Protein AF-A0A938BBH7-F1 (afdb_monomer_lite)

Foldseek 3Di:
DAWDWDWAPPVVLVGTWIWTDDQAKIWTFDQQFLRFRQWIDGPRFTWKQADPVAWDDDPPDIDGIGKHKAKAPPVHQRRRFHWDWDDDRFWIKTWDWRDDVPATKIWIWTWGADRPASKIKIKIKIAGQDQAKDWIKMKIKTFTDGPQAQQQKKKWAADPVGIDIDGDDDAPDKDKDAGQAQKMWIDDDQKIKMKGAAGPAFRIWIWHQHNVRRGTIGMTMGHTPIAHAQKMKIWMMMIHTGGHDPVVVVVVCVVCNVVTDIDIDGHPPGVPVVDDVVNVCPSPPDDRPCDPNPPPDPPPPDDPDDDDPDDDDDPPVVVVVVVVVVVVVVVVVVVVVVVVVVVVVVVVVVVVVVVVVVVVVCVVVVHDPPPVVVVVPPPDDPVVCVPDVDDDVVVVVVVVVVVVVLVQKDKDKDKDKDKAFAPQAQAEAAEEEAEEEAEEEDDHRMKMKIKMKMFIDNDPVVRVVQSVVQDWDWDRDGRYTYTYTDDDPGPIYIYIHMYHHQEHAEYHYEYEEYEYEHYAHEYLEYHYEYAEYEYHYYYEYDFNREYHYEYAYYEYEAAYALQHWAKEKEFEQAEAEEEPHDWAPWDDDRGIIIGTRPHHGYYHYHYYHHYYYYYHYD

pLDDT: mean 86.88, std 17.09, range [34.72, 98.75]

Structure (mmCIF, N/CA/C/O backbone):
data_AF-A0A938BBH7-F1
#
_entry.id   AF-A0A938BBH7-F1
#
loop_
_atom_site.group_PDB
_atom_site.id
_atom_site.type_symbol
_atom_site.label_atom_id
_atom_site.label_alt_id
_atom_site.label_comp_id
_atom_site.label_asym_id
_atom_site.label_entity_id
_atom_site.label_seq_id
_atom_site.pdbx_PDB_ins_code
_atom_site.Cartn_x
_atom_site.Cartn_y
_atom_site.Cartn_z
_atom_site.occupancy
_atom_site.B_iso_or_equiv
_atom_site.auth_seq_id
_atom_site.auth_comp_id
_atom_site.auth_asym_id
_atom_site.auth_atom_id
_atom_site.pdbx_PDB_model_num
ATOM 1 N N . MET A 1 1 ? 19.855 10.557 -30.868 1.00 73.62 1 MET A N 1
ATOM 2 C CA . MET A 1 1 ? 19.602 12.008 -31.036 1.00 73.62 1 MET A CA 1
ATOM 3 C C . MET A 1 1 ? 18.953 12.464 -29.753 1.00 73.62 1 MET A C 1
ATOM 5 O O . MET A 1 1 ? 17.987 11.826 -29.363 1.00 73.62 1 MET A O 1
ATOM 9 N N . THR A 1 2 ? 19.439 13.543 -29.135 1.00 89.81 2 THR A N 1
ATOM 10 C CA . THR A 1 2 ? 18.934 13.987 -27.828 1.00 89.81 2 THR A CA 1
ATOM 11 C C . THR A 1 2 ? 17.421 14.209 -27.850 1.00 89.81 2 THR A C 1
ATOM 13 O O . THR A 1 2 ? 16.904 14.828 -28.783 1.00 89.81 2 THR A O 1
ATOM 16 N N . ALA A 1 3 ? 16.735 13.733 -26.807 1.00 94.75 3 ALA A N 1
ATOM 17 C CA . ALA A 1 3 ? 15.300 13.923 -26.627 1.00 94.75 3 ALA A CA 1
ATOM 18 C C . ALA A 1 3 ? 14.889 15.400 -26.759 1.00 94.75 3 ALA A C 1
ATOM 20 O O . ALA A 1 3 ? 15.479 16.297 -26.154 1.00 94.75 3 ALA A O 1
ATOM 21 N N . ARG A 1 4 ? 13.842 15.646 -27.544 1.00 97.31 4 ARG A N 1
ATOM 22 C CA . ARG A 1 4 ? 13.174 16.939 -27.661 1.00 97.31 4 ARG A CA 1
ATOM 23 C C . ARG A 1 4 ? 12.153 17.091 -26.543 1.00 97.31 4 ARG A C 1
ATOM 25 O O . ARG A 1 4 ? 11.446 16.142 -26.222 1.00 97.31 4 ARG A O 1
ATOM 32 N N . ILE A 1 5 ? 12.038 18.307 -26.017 1.00 97.81 5 ILE A N 1
ATOM 33 C CA . ILE A 1 5 ? 11.045 18.677 -25.006 1.00 97.81 5 ILE A CA 1
ATOM 34 C C . ILE A 1 5 ? 10.183 19.793 -25.579 1.00 97.81 5 ILE A C 1
ATOM 36 O O . ILE A 1 5 ? 10.713 20.779 -26.096 1.00 97.81 5 ILE A O 1
ATOM 40 N N . PHE A 1 6 ? 8.866 19.634 -25.532 1.00 97.75 6 PHE A N 1
ATOM 41 C CA . PHE A 1 6 ? 7.931 20.659 -25.985 1.00 97.75 6 PHE A CA 1
ATOM 42 C C . PHE A 1 6 ? 6.573 20.519 -25.296 1.00 97.75 6 PHE A C 1
ATOM 44 O O . PHE A 1 6 ? 6.287 19.524 -24.634 1.00 97.75 6 PHE A O 1
ATOM 51 N N . HIS A 1 7 ? 5.748 21.554 -25.439 1.00 98.12 7 HIS A N 1
ATOM 52 C CA . HIS A 1 7 ? 4.412 21.638 -24.858 1.00 98.12 7 HIS A CA 1
ATOM 53 C C . HIS A 1 7 ? 3.385 21.671 -25.983 1.00 98.12 7 HIS A C 1
ATOM 55 O O . HIS A 1 7 ? 3.459 22.538 -26.854 1.00 98.12 7 HIS A O 1
ATOM 61 N N . GLU A 1 8 ? 2.436 20.742 -25.975 1.00 97.94 8 GLU A N 1
ATOM 62 C CA . GLU A 1 8 ? 1.421 20.610 -27.023 1.00 97.94 8 GLU A CA 1
ATOM 63 C C . GLU A 1 8 ? 0.112 20.097 -26.418 1.00 97.94 8 GLU A C 1
ATOM 65 O O . GLU A 1 8 ? 0.124 19.176 -25.608 1.00 97.94 8 GLU A O 1
ATOM 70 N N . ASP A 1 9 ? -1.030 20.668 -26.808 1.00 97.12 9 ASP A N 1
ATOM 71 C CA . ASP A 1 9 ? -2.343 20.129 -26.429 1.00 97.12 9 ASP A CA 1
ATOM 72 C C . ASP A 1 9 ? -2.759 18.998 -27.382 1.00 97.12 9 ASP A C 1
ATOM 74 O O . ASP A 1 9 ? -3.732 19.096 -28.130 1.00 97.12 9 ASP A O 1
ATOM 78 N N . ARG A 1 10 ? -1.969 17.920 -27.388 1.00 96.69 10 ARG A N 1
ATOM 79 C CA . ARG A 1 10 ? -2.137 16.774 -28.293 1.00 96.69 10 ARG A CA 1
ATOM 80 C C . ARG A 1 10 ? -3.476 16.064 -28.080 1.00 96.69 10 ARG A C 1
ATOM 82 O O . ARG A 1 10 ? -4.003 15.448 -29.004 1.00 96.69 10 ARG A O 1
ATOM 89 N N . LEU A 1 11 ? -4.032 16.162 -26.873 1.00 96.00 11 LEU A N 1
ATOM 90 C CA . LEU A 1 11 ? -5.299 15.534 -26.496 1.00 96.00 11 LEU A CA 1
ATOM 91 C C . LEU A 1 11 ? -6.509 16.475 -26.572 1.00 96.00 11 LEU A C 1
ATOM 93 O O . LEU A 1 11 ? -7.612 16.046 -26.237 1.00 96.00 11 LEU A O 1
ATOM 97 N N . ASN A 1 12 ? -6.331 17.719 -27.038 1.00 95.81 12 ASN A N 1
ATOM 98 C CA . ASN A 1 12 ? -7.375 18.753 -27.081 1.00 95.81 12 ASN A CA 1
ATOM 99 C C . ASN A 1 12 ? -8.084 18.937 -25.725 1.00 95.81 12 ASN A C 1
ATOM 101 O O . ASN A 1 12 ? -9.302 19.096 -25.652 1.00 95.81 12 ASN A O 1
ATOM 105 N N . ALA A 1 13 ? -7.316 18.867 -24.640 1.00 94.00 13 ALA A N 1
ATOM 106 C CA . ALA A 1 13 ? -7.789 18.988 -23.270 1.00 94.00 13 ALA A CA 1
ATOM 107 C C . ALA A 1 13 ? -7.942 20.449 -22.814 1.00 94.00 13 ALA A C 1
ATOM 109 O O . ALA A 1 13 ? -8.330 20.704 -21.676 1.00 94.00 13 ALA A O 1
ATOM 110 N N . GLY A 1 14 ? -7.593 21.419 -23.665 1.00 94.00 14 GLY A N 1
ATOM 111 C CA . GLY A 1 14 ? -7.601 22.842 -23.330 1.00 94.00 14 GLY A CA 1
ATOM 112 C C . GLY A 1 14 ? -6.394 23.288 -22.500 1.00 94.00 14 GLY A C 1
ATOM 113 O O . GLY A 1 14 ? -6.313 24.457 -22.121 1.00 94.00 14 GLY A O 1
ATOM 114 N N . GLN A 1 15 ? -5.445 22.389 -22.235 1.00 92.56 15 GLN A N 1
ATOM 115 C CA . GLN A 1 15 ? -4.183 22.685 -21.563 1.00 92.56 15 GLN A CA 1
ATOM 116 C C . GLN A 1 15 ? -3.046 21.904 -22.220 1.00 92.56 15 GLN A C 1
ATOM 118 O O . GLN A 1 15 ? -3.233 20.725 -22.502 1.00 92.56 15 GLN A O 1
ATOM 123 N N . PRO A 1 16 ? -1.878 22.514 -22.481 1.00 95.00 16 PRO A N 1
ATOM 124 C CA . PRO A 1 16 ? -0.783 21.811 -23.133 1.00 95.00 16 PRO A CA 1
ATOM 125 C C . PRO A 1 16 ? -0.208 20.718 -22.227 1.00 95.00 16 PRO A C 1
ATOM 127 O O . PRO A 1 16 ? -0.004 20.937 -21.035 1.00 95.00 16 PRO A O 1
ATOM 130 N N . GLN A 1 17 ? 0.083 19.559 -22.812 1.00 97.75 17 GLN A N 1
ATOM 131 C CA . GLN A 1 17 ? 0.816 18.479 -22.163 1.00 97.75 17 GLN A CA 1
ATOM 132 C C . GLN A 1 17 ? 2.320 18.649 -22.396 1.00 97.75 17 GLN A C 1
ATOM 134 O O . GLN A 1 17 ? 2.740 19.158 -23.437 1.00 97.75 17 GLN A O 1
ATOM 139 N N . LEU A 1 18 ? 3.133 18.206 -21.437 1.00 98.31 18 LEU A N 1
ATOM 140 C CA . LEU A 1 18 ? 4.590 18.206 -21.553 1.00 98.31 18 LEU A CA 1
ATOM 141 C C . LEU A 1 18 ? 5.039 16.915 -22.241 1.00 98.31 18 LEU A C 1
ATOM 143 O O . LEU A 1 18 ? 4.754 15.827 -21.750 1.00 98.31 18 LEU A O 1
ATOM 147 N N . ILE A 1 19 ? 5.748 17.030 -23.359 1.00 98.56 19 ILE A N 1
ATOM 148 C CA . ILE A 1 19 ? 6.115 15.894 -24.209 1.00 98.56 19 ILE A CA 1
ATOM 149 C C . ILE A 1 19 ? 7.635 15.785 -24.291 1.00 98.56 19 ILE A C 1
ATOM 151 O O . ILE A 1 19 ? 8.315 16.768 -24.594 1.00 98.56 19 ILE A O 1
ATOM 155 N N . LEU A 1 20 ? 8.150 14.585 -24.013 1.00 98.44 20 LEU A N 1
ATOM 156 C CA . LEU A 1 20 ? 9.538 14.183 -24.239 1.00 98.44 20 LEU A CA 1
ATOM 157 C C . LEU A 1 20 ? 9.548 13.173 -25.383 1.00 98.44 20 LEU A C 1
ATOM 159 O O . LEU A 1 20 ? 8.850 12.168 -25.312 1.00 98.44 20 LEU A O 1
ATOM 163 N N . GLU A 1 21 ? 10.330 13.417 -26.428 1.00 98.19 21 GLU A N 1
ATOM 164 C CA . GLU A 1 21 ? 10.302 12.577 -27.629 1.00 98.19 21 GLU A CA 1
ATOM 165 C C . GLU A 1 21 ? 11.687 12.443 -28.259 1.00 98.19 21 GLU A C 1
ATOM 167 O O . GLU A 1 21 ? 12.410 13.432 -28.406 1.00 98.19 21 GLU A O 1
ATOM 172 N N . ASN A 1 22 ? 12.050 11.230 -28.663 1.00 97.69 22 ASN A N 1
ATOM 173 C CA . ASN A 1 22 ? 13.197 10.959 -29.526 1.00 97.69 22 ASN A CA 1
ATOM 174 C C . ASN A 1 22 ? 12.768 10.079 -30.717 1.00 97.69 22 ASN A C 1
ATOM 176 O O . ASN A 1 22 ? 11.581 9.957 -31.004 1.00 97.69 22 ASN A O 1
ATOM 180 N N . GLU A 1 23 ? 13.723 9.513 -31.458 1.00 97.44 23 GLU A N 1
ATOM 181 C CA . GLU A 1 23 ? 13.416 8.689 -32.641 1.00 97.44 23 GLU A CA 1
ATOM 182 C C . GLU A 1 23 ? 12.752 7.346 -32.300 1.00 97.44 23 GLU A C 1
ATOM 184 O O . GLU A 1 23 ? 12.144 6.738 -33.176 1.00 97.44 23 GLU A O 1
ATOM 189 N N . LEU A 1 24 ? 12.866 6.890 -31.050 1.00 98.06 24 LEU A N 1
ATOM 190 C CA . LEU A 1 24 ? 12.423 5.567 -30.613 1.00 98.06 24 LEU A CA 1
ATOM 191 C C . LEU A 1 24 ? 11.114 5.630 -29.829 1.00 98.06 24 LEU A C 1
ATOM 193 O O . LEU A 1 24 ? 10.288 4.728 -29.954 1.00 98.06 24 LEU A O 1
ATOM 197 N N . MET A 1 25 ? 10.914 6.679 -29.024 1.00 98.38 25 MET A N 1
ATOM 198 C CA . MET A 1 25 ? 9.757 6.781 -28.142 1.00 98.38 25 MET A CA 1
ATOM 199 C C . MET A 1 25 ? 9.269 8.211 -27.894 1.00 98.38 25 MET A C 1
ATOM 201 O O . MET A 1 25 ? 10.029 9.180 -27.951 1.00 98.38 25 MET A O 1
ATOM 205 N N . SER A 1 26 ? 7.985 8.316 -27.550 1.00 98.44 26 SER A N 1
ATOM 206 C CA . SER A 1 26 ? 7.309 9.547 -27.131 1.00 98.44 26 SER A CA 1
ATOM 207 C C . SER A 1 26 ? 6.659 9.322 -25.762 1.00 98.44 26 SER A C 1
ATOM 209 O O . SER A 1 26 ? 5.941 8.341 -25.564 1.00 98.44 26 SER A O 1
ATOM 211 N N . VAL A 1 27 ? 6.923 10.214 -24.808 1.00 98.56 27 VAL A N 1
ATOM 212 C CA . VAL A 1 27 ? 6.410 10.170 -23.432 1.00 98.56 27 VAL A CA 1
ATOM 213 C C . VAL A 1 27 ? 5.662 11.462 -23.132 1.00 98.56 27 VAL A C 1
ATOM 215 O O . VAL A 1 27 ? 6.204 12.559 -23.277 1.00 98.56 27 VAL A O 1
ATOM 218 N N . MET A 1 28 ? 4.415 11.332 -22.683 1.00 98.62 28 MET A N 1
ATOM 219 C CA . MET A 1 28 ? 3.547 12.457 -22.336 1.00 98.62 28 MET A CA 1
ATOM 220 C C . MET A 1 28 ? 3.386 12.569 -20.819 1.00 98.62 28 MET A C 1
ATOM 222 O O . MET A 1 28 ? 3.044 11.597 -20.150 1.00 98.62 28 MET A O 1
ATOM 226 N N . LEU A 1 29 ? 3.594 13.765 -20.274 1.00 98.50 29 LEU A N 1
ATOM 227 C CA . LEU A 1 29 ? 3.530 14.068 -18.846 1.00 98.50 29 LEU A CA 1
ATOM 228 C C . LEU A 1 29 ? 2.423 15.091 -18.550 1.00 98.50 29 LEU A C 1
ATOM 230 O O . LEU A 1 29 ? 2.242 16.047 -19.309 1.00 98.50 29 LEU A O 1
ATOM 234 N N . LEU A 1 30 ? 1.762 14.942 -17.396 1.00 97.81 30 LEU A N 1
ATOM 235 C CA . LEU A 1 30 ? 0.818 15.921 -16.830 1.00 97.81 30 LEU A CA 1
ATOM 236 C C . LEU A 1 30 ? 1.310 16.439 -15.466 1.00 97.81 30 LEU A C 1
ATOM 238 O O . LEU A 1 30 ? 0.927 15.910 -14.415 1.00 97.81 30 LEU A O 1
ATOM 242 N N . PRO A 1 31 ? 2.178 17.466 -15.440 1.00 97.25 31 PRO A N 1
ATOM 243 C CA . PRO A 1 31 ? 2.687 18.056 -14.202 1.00 97.25 31 PRO A CA 1
ATOM 244 C C . PRO A 1 31 ? 1.585 18.504 -13.235 1.00 97.25 31 PRO A C 1
ATOM 246 O O . PRO A 1 31 ? 1.702 18.315 -12.029 1.00 97.25 31 PRO A O 1
ATOM 249 N N . GLU A 1 32 ? 0.497 19.073 -13.739 1.00 95.81 32 GLU A N 1
ATOM 250 C CA . GLU A 1 32 ? -0.625 19.591 -12.956 1.00 95.81 32 GLU A CA 1
ATOM 251 C C . GLU A 1 32 ? -1.491 18.510 -12.301 1.00 95.81 32 GLU A C 1
ATOM 253 O O . GLU A 1 32 ? -2.218 18.817 -11.356 1.00 95.81 32 GLU A O 1
ATOM 258 N N . LEU A 1 33 ? -1.382 17.262 -12.761 1.00 95.69 33 LEU A N 1
ATOM 259 C CA . LEU A 1 33 ? -2.192 16.132 -12.320 1.00 95.69 33 LEU A CA 1
ATOM 260 C C . LEU A 1 33 ? -1.294 15.013 -11.787 1.00 95.69 33 LEU A C 1
ATOM 262 O O . LEU A 1 33 ? -1.079 13.987 -12.430 1.00 95.69 33 LEU A O 1
ATOM 266 N N . GLY A 1 34 ? -0.701 15.246 -10.618 1.00 96.06 34 GLY A N 1
ATOM 267 C CA . GLY A 1 34 ? 0.141 14.247 -9.966 1.00 96.06 34 GLY A CA 1
ATOM 268 C C . GLY A 1 34 ? 1.487 14.006 -10.638 1.00 96.06 34 GLY A C 1
ATOM 269 O O . GLY A 1 34 ? 2.176 13.064 -10.261 1.00 96.06 34 GLY A O 1
ATOM 270 N N . GLY A 1 35 ? 1.895 14.838 -11.607 1.00 97.25 35 GLY A N 1
ATOM 271 C CA . GLY A 1 35 ? 3.151 14.624 -12.332 1.00 97.25 35 GLY A CA 1
ATOM 272 C C . GLY A 1 35 ? 3.124 13.353 -13.178 1.00 97.25 35 GLY A C 1
ATOM 273 O O . GLY A 1 35 ? 4.181 12.817 -13.505 1.00 97.25 35 GLY A O 1
ATOM 274 N N . ARG A 1 36 ? 1.925 12.858 -13.487 1.00 97.50 36 ARG A N 1
ATOM 275 C CA . ARG A 1 36 ? 1.639 11.568 -14.111 1.00 97.50 36 ARG A CA 1
ATOM 276 C C . ARG A 1 36 ? 2.363 11.401 -15.444 1.00 97.50 36 ARG A C 1
ATOM 278 O O . ARG A 1 36 ? 2.424 12.344 -16.235 1.00 97.50 36 ARG A O 1
ATOM 285 N N . ILE A 1 37 ? 2.865 10.194 -15.701 1.00 98.50 37 ILE A N 1
ATOM 286 C CA . ILE A 1 37 ? 3.256 9.775 -17.053 1.00 98.50 37 ILE A CA 1
ATOM 287 C C . ILE A 1 37 ? 1.991 9.251 -17.714 1.00 98.50 37 ILE A C 1
ATOM 289 O O . ILE A 1 37 ? 1.540 8.153 -17.416 1.00 98.50 37 ILE A O 1
ATOM 293 N N . LEU A 1 38 ? 1.355 10.080 -18.531 1.00 98.19 38 LEU A N 1
ATOM 294 C CA . LEU A 1 38 ? 0.033 9.792 -19.069 1.00 98.19 38 LEU A CA 1
ATOM 295 C C . LEU A 1 38 ? 0.077 8.781 -20.217 1.00 98.19 38 LEU A C 1
ATOM 297 O O . LEU A 1 38 ? -0.867 8.018 -20.397 1.00 98.19 38 LEU A O 1
ATOM 301 N N . ASP A 1 39 ? 1.138 8.814 -21.018 1.00 98.06 39 ASP A N 1
ATOM 302 C CA . ASP A 1 39 ? 1.274 7.951 -22.186 1.00 98.06 39 ASP A CA 1
ATOM 303 C C . ASP A 1 39 ? 2.746 7.644 -22.471 1.00 98.06 39 ASP A C 1
ATOM 305 O O . ASP A 1 39 ? 3.616 8.499 -22.270 1.00 98.06 39 ASP A O 1
ATOM 309 N N . ILE A 1 40 ? 2.994 6.433 -22.961 1.00 98.38 40 ILE A N 1
ATOM 310 C CA . ILE A 1 40 ? 4.276 5.970 -23.488 1.00 98.38 40 ILE A CA 1
ATOM 311 C C . ILE A 1 40 ? 3.968 5.305 -24.824 1.00 98.38 40 ILE A C 1
ATOM 313 O O . ILE A 1 40 ? 3.171 4.364 -24.876 1.00 98.38 40 ILE A O 1
ATOM 317 N N . GLN A 1 41 ? 4.595 5.804 -25.889 1.00 98.19 41 GLN A N 1
ATOM 318 C CA . GLN A 1 41 ? 4.399 5.302 -27.243 1.00 98.19 41 GLN A CA 1
ATOM 319 C C . GLN A 1 41 ? 5.713 4.952 -27.929 1.00 98.19 41 GLN A C 1
ATOM 321 O O . GLN A 1 41 ? 6.662 5.736 -27.868 1.00 98.19 41 GLN A O 1
ATOM 326 N N . THR A 1 42 ? 5.722 3.840 -28.666 1.00 98.06 42 THR A N 1
ATOM 327 C CA . THR A 1 42 ? 6.784 3.492 -29.625 1.00 98.06 42 THR A CA 1
ATOM 328 C C . THR A 1 42 ? 6.181 3.019 -30.932 1.00 98.06 42 THR A C 1
ATOM 330 O O . THR A 1 42 ? 5.240 2.230 -30.946 1.00 98.06 42 THR A O 1
ATOM 333 N N . GLU A 1 43 ? 6.659 3.585 -32.043 1.00 96.62 43 GLU A N 1
ATOM 334 C CA . GLU A 1 43 ? 6.131 3.312 -33.390 1.00 96.62 43 GLU A CA 1
ATOM 335 C C . GLU A 1 43 ? 4.593 3.441 -33.502 1.00 96.62 43 GLU A C 1
ATOM 337 O O . GLU A 1 43 ? 3.937 2.741 -34.269 1.00 96.62 43 GLU A O 1
ATOM 342 N N . GLY A 1 44 ? 3.999 4.345 -32.715 1.00 95.88 44 GLY A N 1
ATOM 343 C CA . GLY A 1 44 ? 2.549 4.565 -32.657 1.00 95.88 44 GLY A CA 1
ATOM 344 C C . GLY A 1 44 ? 1.762 3.559 -31.805 1.00 95.88 44 GLY A C 1
ATOM 345 O O . GLY A 1 44 ? 0.544 3.693 -31.707 1.00 95.88 44 GLY A O 1
ATOM 346 N N . PHE A 1 45 ? 2.419 2.584 -31.173 1.00 97.50 45 PHE A N 1
ATOM 347 C CA . PHE A 1 45 ? 1.805 1.674 -30.207 1.00 97.50 45 PHE A CA 1
ATOM 348 C C . PHE A 1 45 ? 1.773 2.307 -28.811 1.00 97.50 45 PHE A C 1
ATOM 350 O O . PHE A 1 45 ? 2.801 2.792 -28.345 1.00 97.50 45 PHE A O 1
ATOM 357 N N . THR A 1 46 ? 0.622 2.278 -28.134 1.00 97.00 46 THR A N 1
ATOM 358 C CA . THR A 1 46 ? 0.445 2.770 -26.756 1.00 97.00 46 THR A CA 1
ATOM 359 C C . THR A 1 46 ? 0.525 1.613 -25.761 1.00 97.00 46 THR A C 1
ATOM 361 O O . THR A 1 46 ? -0.122 0.587 -25.950 1.00 97.00 46 THR A O 1
ATOM 364 N N . PHE A 1 47 ? 1.293 1.794 -24.684 1.00 97.75 47 PHE A N 1
ATOM 365 C CA . PHE A 1 47 ? 1.496 0.765 -23.651 1.00 97.75 47 PHE A CA 1
ATOM 366 C C . PHE A 1 47 ? 0.639 0.969 -22.395 1.00 97.75 47 PHE A C 1
ATOM 368 O O . PHE A 1 47 ? 0.493 0.056 -21.582 1.00 97.75 47 PHE A O 1
ATOM 375 N N . LEU A 1 48 ? 0.094 2.172 -22.214 1.00 97.75 48 LEU A N 1
ATOM 376 C CA . LEU A 1 48 ? -0.631 2.561 -21.010 1.00 97.75 48 LEU A CA 1
ATOM 377 C C . LEU A 1 48 ? -2.120 2.739 -21.303 1.00 97.75 48 LEU A C 1
ATOM 379 O O . LEU A 1 48 ? -2.512 3.308 -22.322 1.00 97.75 48 LEU A O 1
ATOM 383 N N . HIS A 1 49 ? -2.957 2.321 -20.361 1.00 97.25 49 HIS A N 1
ATOM 384 C CA . HIS A 1 49 ? -4.357 2.705 -20.344 1.00 97.25 49 HIS A CA 1
ATOM 385 C C . HIS A 1 49 ? -4.457 4.223 -20.196 1.00 97.25 49 HIS A C 1
ATOM 387 O O . HIS A 1 49 ? -3.865 4.794 -19.287 1.00 97.25 49 HIS A O 1
ATOM 393 N N . ARG A 1 50 ? -5.210 4.897 -21.068 1.00 95.56 50 ARG A N 1
ATOM 394 C CA . ARG A 1 50 ? -5.400 6.351 -21.012 1.00 95.56 50 ARG A CA 1
ATOM 395 C C . ARG A 1 50 ? -6.856 6.716 -21.239 1.00 95.56 50 ARG A C 1
ATOM 397 O O . ARG A 1 50 ? -7.408 6.430 -22.300 1.00 95.56 50 ARG A O 1
ATOM 404 N N . ILE A 1 51 ? -7.438 7.447 -20.290 1.00 95.19 51 ILE A N 1
ATOM 405 C CA . ILE A 1 51 ? -8.791 8.014 -20.422 1.00 95.19 51 ILE A CA 1
ATOM 406 C C . ILE A 1 51 ? -8.804 9.544 -20.433 1.00 95.19 51 ILE A C 1
ATOM 408 O O . ILE A 1 51 ? -9.750 10.125 -20.966 1.00 95.19 51 ILE A O 1
ATOM 412 N N . TYR A 1 52 ? -7.749 10.202 -19.940 1.00 96.38 52 TYR A N 1
ATOM 413 C CA . TYR A 1 52 ? -7.593 11.657 -20.017 1.00 96.38 52 TYR A CA 1
ATOM 414 C C . TYR A 1 52 ? -7.805 12.192 -21.457 1.00 96.38 52 TYR A C 1
ATOM 416 O O . TYR A 1 52 ? -7.324 11.574 -22.411 1.00 96.38 52 TYR A O 1
ATOM 424 N N . PRO A 1 53 ? -8.505 13.331 -21.649 1.00 95.81 53 PRO A N 1
ATOM 425 C CA . PRO A 1 53 ? -8.979 14.277 -20.627 1.00 95.81 53 PRO A CA 1
ATOM 426 C C . PRO A 1 53 ? -10.230 13.843 -19.860 1.00 95.81 53 PRO A C 1
ATOM 428 O O . PRO A 1 53 ? -10.635 14.534 -18.927 1.00 95.81 53 PRO A O 1
ATOM 431 N N . ARG A 1 54 ? -10.828 12.697 -20.206 1.00 95.31 54 ARG A N 1
ATOM 432 C CA . ARG A 1 54 ? -11.905 12.108 -19.404 1.00 95.31 54 ARG A CA 1
ATOM 433 C C . ARG A 1 54 ? -11.344 11.534 -18.103 1.00 95.31 54 ARG A C 1
ATOM 435 O O . ARG A 1 54 ? -10.133 11.412 -17.906 1.00 95.31 54 ARG A O 1
ATOM 442 N N . SER A 1 55 ? -12.249 11.191 -17.202 1.00 93.88 55 SER A N 1
ATOM 443 C CA . SER A 1 55 ? -11.905 10.572 -15.934 1.00 93.88 55 SER A CA 1
ATOM 444 C C . SER A 1 55 ? -13.008 9.649 -15.446 1.00 93.88 55 SER A C 1
ATOM 446 O O . SER A 1 55 ? -14.154 9.740 -15.896 1.00 93.88 55 SER A O 1
ATOM 448 N N . VAL A 1 56 ? -12.663 8.757 -14.519 1.00 91.81 56 VAL A N 1
ATOM 449 C CA . VAL A 1 56 ? -13.637 7.911 -13.825 1.00 91.81 56 VAL A CA 1
ATOM 450 C C . VAL A 1 56 ? -13.453 8.062 -12.319 1.00 91.81 56 VAL A C 1
ATOM 452 O O . VAL A 1 56 ? -12.348 7.965 -11.799 1.00 91.81 56 VAL A O 1
ATOM 455 N N . GLN A 1 57 ? -14.541 8.330 -11.595 1.00 90.44 57 GLN A N 1
ATOM 456 C CA . GLN A 1 57 ? -14.490 8.549 -10.150 1.00 90.44 57 GLN A CA 1
ATOM 457 C C . GLN A 1 57 ? -14.720 7.252 -9.357 1.00 90.44 57 GLN A C 1
ATOM 459 O O . GLN A 1 57 ? -15.765 6.606 -9.477 1.00 90.44 57 GLN A O 1
ATOM 464 N N . PHE A 1 58 ? -13.795 6.942 -8.446 1.00 83.38 58 PHE A N 1
ATOM 465 C CA . PHE A 1 58 ? -13.839 5.825 -7.500 1.00 83.38 58 PHE A CA 1
ATOM 466 C C . PHE A 1 58 ? -13.807 6.327 -6.057 1.00 83.38 58 PHE A C 1
ATOM 468 O O . PHE A 1 58 ? -12.774 6.366 -5.389 1.00 83.38 58 PHE A O 1
ATOM 475 N N . GLY A 1 59 ? -14.974 6.724 -5.550 1.00 86.38 59 GLY A N 1
ATOM 476 C CA . GLY A 1 59 ? -15.064 7.330 -4.223 1.00 86.38 59 GLY A CA 1
ATOM 477 C C . GLY A 1 59 ? -14.292 8.651 -4.179 1.00 86.38 59 GLY A C 1
ATOM 478 O O . GLY A 1 59 ? -14.695 9.615 -4.827 1.00 86.38 59 GLY A O 1
ATOM 479 N N . ALA A 1 60 ? -13.199 8.688 -3.411 1.00 83.81 60 ALA A N 1
ATOM 480 C CA . ALA A 1 60 ? -12.318 9.855 -3.298 1.00 83.81 60 ALA A CA 1
ATOM 481 C C . ALA A 1 60 ? -11.223 9.919 -4.381 1.00 83.81 60 ALA A C 1
ATOM 483 O O . ALA A 1 60 ? -10.556 10.943 -4.504 1.00 83.81 60 ALA A O 1
ATOM 484 N N . TYR A 1 61 ? -11.028 8.838 -5.140 1.00 89.19 61 TYR A N 1
ATOM 485 C CA . TYR A 1 61 ? -10.051 8.750 -6.221 1.00 89.19 61 TYR A CA 1
ATOM 486 C C . TYR A 1 61 ? -10.692 9.114 -7.565 1.00 89.19 61 TYR A C 1
ATOM 488 O O . TYR A 1 61 ? -11.865 8.810 -7.791 1.00 89.19 61 TYR A O 1
ATOM 496 N N . ILE A 1 62 ? -9.933 9.761 -8.450 1.00 92.62 62 ILE A N 1
ATOM 497 C CA . ILE A 1 62 ? -10.336 10.038 -9.830 1.00 92.62 62 ILE A CA 1
ATOM 498 C C . ILE A 1 62 ? -9.238 9.489 -10.736 1.00 92.62 62 ILE A C 1
ATOM 500 O O . ILE A 1 62 ? -8.102 9.956 -10.701 1.00 92.62 62 ILE A O 1
ATOM 504 N N . GLU A 1 63 ? -9.601 8.496 -11.532 1.00 93.44 63 GLU A N 1
ATOM 505 C CA . GLU A 1 63 ? -8.715 7.809 -12.458 1.00 93.44 63 GLU A CA 1
ATOM 506 C C . GLU A 1 63 ? -8.583 8.590 -13.759 1.00 93.44 63 GLU A C 1
ATOM 508 O O . GLU A 1 63 ? -9.561 9.158 -14.263 1.00 93.44 63 GLU A O 1
ATOM 513 N N . HIS A 1 64 ? -7.371 8.591 -14.308 1.00 96.12 64 HIS A N 1
ATOM 514 C CA . HIS A 1 64 ? -7.047 9.265 -15.562 1.00 96.12 64 HIS A CA 1
ATOM 515 C C . HIS A 1 64 ? -6.231 8.395 -16.539 1.00 96.12 64 HIS A C 1
ATOM 517 O O . HIS A 1 64 ? -6.040 8.819 -17.688 1.00 96.12 64 HIS A O 1
ATOM 523 N N . GLY A 1 65 ? -5.807 7.184 -16.147 1.00 96.31 65 GLY A N 1
ATOM 524 C CA . GLY A 1 65 ? -4.883 6.362 -16.932 1.00 96.31 65 GLY A CA 1
ATOM 525 C C . GLY A 1 65 ? -3.412 6.663 -16.646 1.00 96.31 65 GLY A C 1
ATOM 526 O O . GLY A 1 65 ? -3.096 7.631 -15.967 1.00 96.31 65 GLY A O 1
ATOM 527 N N . GLY A 1 66 ? -2.480 5.919 -17.226 1.00 97.75 66 GLY A N 1
ATOM 528 C CA . GLY A 1 66 ? -1.047 6.205 -17.174 1.00 97.75 66 GLY A CA 1
ATOM 529 C C . GLY A 1 66 ? -0.343 5.643 -15.938 1.00 97.75 66 GLY A C 1
ATOM 530 O O . GLY A 1 66 ? -0.762 4.644 -15.370 1.00 97.75 66 GLY A O 1
ATOM 531 N N . ILE A 1 67 ? 0.756 6.276 -15.528 1.00 98.06 67 ILE A N 1
ATOM 532 C CA . ILE A 1 67 ? 1.539 5.910 -14.342 1.00 98.06 67 ILE A CA 1
ATOM 533 C C . ILE A 1 67 ? 1.418 7.020 -13.303 1.00 98.06 67 ILE A C 1
ATOM 535 O O . ILE A 1 67 ? 1.844 8.158 -13.545 1.00 98.06 67 ILE A O 1
ATOM 539 N N . GLU A 1 68 ? 0.874 6.677 -12.139 1.00 96.19 68 GLU A N 1
ATOM 540 C CA . GLU A 1 68 ? 0.818 7.555 -10.971 1.00 96.19 68 GLU A CA 1
ATOM 541 C C . GLU A 1 68 ? 1.771 7.084 -9.869 1.00 96.19 68 GLU A C 1
ATOM 543 O O . GLU A 1 68 ? 1.994 5.893 -9.670 1.00 96.19 68 GLU A O 1
ATOM 548 N N . GLU A 1 69 ? 2.343 8.023 -9.123 1.00 96.44 69 GLU A N 1
ATOM 549 C CA . GLU A 1 69 ? 3.028 7.703 -7.878 1.00 96.44 69 GLU A CA 1
ATOM 550 C C . GLU A 1 69 ? 2.086 7.873 -6.689 1.00 96.44 69 GLU A C 1
ATOM 552 O O . GLU A 1 69 ? 1.245 8.774 -6.662 1.00 96.44 69 GLU A O 1
ATOM 557 N N . CYS A 1 70 ? 2.277 7.059 -5.653 1.00 94.56 70 CYS A N 1
ATOM 558 C CA . CYS A 1 70 ? 1.565 7.202 -4.391 1.00 94.56 70 CYS A CA 1
ATOM 559 C C . CYS A 1 70 ? 2.536 7.236 -3.205 1.00 94.56 70 CYS A C 1
ATOM 561 O O . CYS A 1 70 ? 3.477 6.449 -3.124 1.00 94.56 70 CYS A O 1
ATOM 563 N N . ILE A 1 71 ? 2.277 8.138 -2.254 1.00 94.44 71 ILE A N 1
ATOM 564 C CA . ILE A 1 71 ? 2.846 8.083 -0.903 1.00 94.44 71 ILE A CA 1
ATOM 565 C C . ILE A 1 71 ? 1.720 7.762 0.078 1.00 94.44 71 ILE A C 1
ATOM 567 O O . ILE A 1 71 ? 0.693 8.445 0.093 1.00 94.44 71 ILE A O 1
ATOM 571 N N . GLY A 1 72 ? 1.930 6.741 0.909 1.00 89.69 72 GLY A N 1
ATOM 572 C CA . GLY A 1 72 ? 0.935 6.220 1.847 1.00 89.69 72 GLY A CA 1
ATOM 573 C C . GLY A 1 72 ? 0.052 5.129 1.235 1.00 89.69 72 GLY A C 1
ATOM 574 O O . GLY A 1 72 ? 0.466 4.424 0.321 1.00 89.69 72 GLY A O 1
ATOM 575 N N . LYS A 1 73 ? -1.163 4.958 1.770 1.00 82.75 73 LYS A N 1
ATOM 576 C CA . LYS A 1 73 ? -2.146 4.000 1.237 1.00 82.75 73 LYS A CA 1
ATOM 577 C C . LYS A 1 73 ? -2.747 4.546 -0.058 1.00 82.75 73 LYS A C 1
ATOM 579 O O . LYS A 1 73 ? -3.126 5.715 -0.076 1.00 82.75 73 LYS A O 1
ATOM 584 N N . ALA A 1 74 ? -2.876 3.705 -1.087 1.00 78.88 74 ALA A N 1
ATOM 585 C CA . ALA A 1 74 ? -3.509 4.065 -2.357 1.00 78.88 74 ALA A CA 1
ATOM 586 C C . ALA A 1 74 ? -4.877 4.763 -2.144 1.00 78.88 74 ALA A C 1
ATOM 588 O O . ALA A 1 74 ? -5.644 4.336 -1.272 1.00 78.88 74 ALA A O 1
ATOM 589 N N . PRO A 1 75 ? -5.183 5.839 -2.896 1.00 82.25 75 PRO A N 1
ATOM 590 C CA . PRO A 1 75 ? -4.395 6.402 -4.008 1.00 82.25 75 PRO A CA 1
ATOM 591 C C . PRO A 1 75 ? -3.211 7.290 -3.558 1.00 82.25 75 PRO A C 1
ATOM 593 O O . PRO A 1 75 ? -2.479 7.856 -4.363 1.00 82.25 75 PRO A O 1
ATOM 596 N N . GLY A 1 76 ? -2.993 7.422 -2.248 1.00 87.94 76 GLY A N 1
ATOM 597 C CA . GLY A 1 76 ? -1.932 8.234 -1.661 1.00 87.94 76 GLY A CA 1
ATOM 598 C C . GLY A 1 76 ? -2.197 9.733 -1.773 1.00 87.94 76 GLY A C 1
ATOM 599 O O . GLY A 1 76 ? -3.301 10.177 -2.084 1.00 87.94 76 GLY A O 1
ATOM 600 N N . THR A 1 77 ? -1.174 10.534 -1.487 1.00 90.31 77 THR A N 1
ATOM 601 C CA . THR A 1 77 ? -1.264 12.006 -1.541 1.00 90.31 77 THR A CA 1
ATOM 602 C C . THR A 1 77 ? -0.786 12.616 -2.854 1.00 90.31 77 THR A C 1
ATOM 604 O O . THR A 1 77 ? -0.927 13.818 -3.051 1.00 90.31 77 THR A O 1
ATOM 607 N N . LEU A 1 78 ? -0.192 11.831 -3.751 1.00 94.19 78 LEU A N 1
ATOM 608 C CA . LEU A 1 78 ? 0.518 12.368 -4.913 1.00 94.19 78 LEU A CA 1
ATOM 609 C C . LEU A 1 78 ? -0.318 12.398 -6.195 1.00 94.19 78 LEU A C 1
ATOM 611 O O . LEU A 1 78 ? -0.100 13.293 -7.002 1.00 94.19 78 LEU A O 1
ATOM 615 N N . TRP A 1 79 ? -1.289 11.495 -6.356 1.00 93.50 79 TRP A N 1
ATOM 616 C CA . TRP A 1 79 ? -2.021 11.255 -7.610 1.00 93.50 79 TRP A CA 1
ATOM 617 C C . TRP A 1 79 ? -2.700 12.492 -8.233 1.00 93.50 79 TRP A C 1
ATOM 619 O O . TRP A 1 79 ? -2.861 12.551 -9.450 1.00 93.50 79 TRP A O 1
ATOM 629 N N . ASN A 1 80 ? -3.078 13.491 -7.425 1.00 93.88 80 ASN A N 1
ATOM 630 C CA . ASN A 1 80 ? -3.663 14.761 -7.880 1.00 93.88 80 ASN A CA 1
ATOM 631 C C . ASN A 1 80 ? -2.870 16.004 -7.453 1.00 93.88 80 ASN A C 1
ATOM 633 O O . ASN A 1 80 ? -3.339 17.128 -7.636 1.00 93.88 80 ASN A O 1
ATOM 637 N N . THR A 1 81 ? -1.691 15.824 -6.857 1.00 93.44 81 THR A N 1
ATOM 638 C CA . THR A 1 81 ? -0.889 16.948 -6.377 1.00 93.44 81 THR A CA 1
ATOM 639 C C . THR A 1 81 ? -0.126 17.551 -7.553 1.00 93.44 81 THR A C 1
ATOM 641 O O . THR A 1 81 ? 0.564 16.813 -8.244 1.00 93.44 81 THR A O 1
ATOM 644 N N . PRO A 1 82 ? -0.175 18.871 -7.798 1.00 94.50 82 PRO A N 1
ATOM 645 C CA . PRO A 1 82 ? 0.610 19.482 -8.865 1.00 94.50 82 PRO A CA 1
ATOM 646 C C . PRO A 1 82 ? 2.123 19.377 -8.625 1.00 94.50 82 PRO A C 1
ATOM 648 O O . PRO A 1 82 ? 2.614 19.535 -7.503 1.00 94.50 82 PRO A O 1
ATOM 651 N N . TRP A 1 83 ? 2.870 19.190 -9.707 1.00 95.69 83 TRP A N 1
ATOM 652 C CA . TRP A 1 83 ? 4.326 19.131 -9.740 1.00 95.69 83 TRP A CA 1
ATOM 653 C C . TRP A 1 83 ? 4.891 20.329 -10.486 1.00 95.69 83 TRP A C 1
ATOM 655 O O . TRP A 1 83 ? 4.319 20.853 -11.443 1.00 95.69 83 TRP A O 1
ATOM 665 N N . ARG A 1 84 ? 6.062 20.768 -10.040 1.00 94.56 84 ARG A N 1
ATOM 666 C CA . ARG A 1 84 ? 6.852 21.783 -10.727 1.00 94.56 84 ARG A CA 1
ATOM 667 C C . ARG A 1 84 ? 7.723 21.119 -11.769 1.00 94.56 84 ARG A C 1
ATOM 669 O O . ARG A 1 84 ? 8.338 20.102 -11.475 1.00 94.56 84 ARG A O 1
ATOM 676 N N . VAL A 1 85 ? 7.834 21.747 -12.930 1.00 96.69 85 VAL A N 1
ATOM 677 C CA . VAL A 1 85 ? 8.692 21.286 -14.021 1.00 96.69 85 VAL A CA 1
ATOM 678 C C . VAL A 1 85 ? 9.947 22.143 -14.076 1.00 96.69 85 VAL A C 1
ATOM 680 O O . VAL A 1 85 ? 9.874 23.372 -14.043 1.00 96.69 85 VAL A O 1
ATOM 683 N N . LYS A 1 86 ? 11.099 21.493 -14.213 1.00 97.00 86 LYS A N 1
ATOM 684 C CA . LYS A 1 86 ? 12.345 22.109 -14.663 1.00 97.00 86 LYS A CA 1
ATOM 685 C C . LYS A 1 86 ? 12.863 21.337 -15.869 1.00 97.00 86 LYS A C 1
ATOM 687 O O . LYS A 1 86 ? 13.308 20.201 -15.729 1.00 97.00 86 LYS A O 1
ATOM 692 N N . GLU A 1 87 ? 12.815 21.963 -17.037 1.00 97.25 87 GLU A N 1
ATOM 693 C CA . GLU A 1 87 ? 13.366 21.394 -18.267 1.00 97.25 87 GLU A CA 1
ATOM 694 C C . GLU A 1 87 ? 14.900 21.414 -18.248 1.00 97.25 87 GLU A C 1
ATOM 696 O O . GLU A 1 87 ? 15.533 22.307 -17.675 1.00 97.25 87 GLU A O 1
ATOM 701 N N . MET A 1 88 ? 15.497 20.399 -18.861 1.00 96.88 88 MET A N 1
ATOM 702 C CA . MET A 1 88 ? 16.935 20.220 -19.031 1.00 96.88 88 MET A CA 1
ATOM 703 C C . MET A 1 88 ? 17.231 19.856 -20.487 1.00 96.88 88 MET A C 1
ATOM 705 O O . MET A 1 88 ? 16.326 19.618 -21.273 1.00 96.88 88 MET A O 1
ATOM 709 N N . MET A 1 89 ? 18.510 19.762 -20.853 1.00 92.62 89 MET A N 1
ATOM 710 C CA . MET A 1 89 ? 18.907 19.445 -22.230 1.00 92.62 89 MET A CA 1
ATOM 711 C C . MET A 1 89 ? 18.399 18.078 -22.726 1.00 92.62 89 MET A C 1
ATOM 713 O O . MET A 1 89 ? 18.175 17.928 -23.918 1.00 92.62 89 MET A O 1
ATOM 717 N N . ASN A 1 90 ? 18.235 17.093 -21.838 1.00 92.44 90 ASN A N 1
ATOM 718 C CA . ASN A 1 90 ? 17.909 15.704 -22.185 1.00 92.44 90 ASN A CA 1
ATOM 719 C C . ASN A 1 90 ? 16.724 15.126 -21.391 1.00 92.44 90 ASN A C 1
ATOM 721 O O . ASN A 1 90 ? 16.591 13.910 -21.272 1.00 92.44 90 ASN A O 1
ATOM 725 N N . GLY A 1 91 ? 15.895 15.983 -20.798 1.00 97.38 91 GLY A N 1
ATOM 726 C CA . GLY A 1 91 ? 14.734 15.542 -20.035 1.00 97.38 91 GLY A CA 1
ATOM 727 C C . GLY A 1 91 ? 14.221 16.597 -19.070 1.00 97.38 91 GLY A C 1
ATOM 728 O O . GLY A 1 91 ? 14.544 17.779 -19.184 1.00 97.38 91 GLY A O 1
ATOM 729 N N . VAL A 1 92 ? 13.426 16.176 -18.095 1.00 98.19 92 VAL A N 1
ATOM 730 C CA . VAL A 1 92 ? 12.762 17.087 -17.157 1.00 98.19 92 VAL A CA 1
ATOM 731 C C . VAL A 1 92 ? 12.922 16.617 -15.721 1.00 98.19 92 VAL A C 1
ATOM 733 O O . VAL A 1 92 ? 12.984 15.425 -15.445 1.00 98.19 92 VAL A O 1
ATOM 736 N N . ILE A 1 93 ? 12.977 17.558 -14.785 1.00 98.25 93 ILE A N 1
ATOM 737 C CA . ILE A 1 93 ? 12.842 17.279 -13.357 1.00 98.25 93 ILE A CA 1
ATOM 738 C C . ILE A 1 93 ? 11.458 17.738 -12.933 1.00 98.25 93 ILE A C 1
ATOM 740 O O . ILE A 1 93 ? 11.124 18.919 -13.051 1.00 98.25 93 ILE A O 1
ATOM 744 N N . LEU A 1 94 ? 10.680 16.804 -12.408 1.00 97.81 94 LEU A N 1
ATOM 745 C CA . LEU A 1 94 ? 9.420 17.069 -11.741 1.00 97.81 94 LEU A CA 1
ATOM 746 C C . LEU A 1 94 ? 9.676 17.093 -10.234 1.00 97.81 94 LEU A C 1
ATOM 748 O O . LEU A 1 94 ? 10.344 16.201 -9.710 1.00 97.81 94 LEU A O 1
ATOM 752 N N . SER A 1 95 ? 9.149 18.086 -9.518 1.00 96.56 95 SER A N 1
ATOM 753 C CA . SER A 1 95 ? 9.225 18.120 -8.052 1.00 96.56 95 SER A CA 1
ATOM 754 C C . SER A 1 95 ? 7.912 18.500 -7.376 1.00 96.56 95 SER A C 1
ATOM 756 O O . SER A 1 95 ? 7.182 19.378 -7.839 1.00 96.56 95 SER A O 1
ATOM 758 N N . THR A 1 96 ? 7.626 17.855 -6.248 1.00 95.25 96 THR A N 1
ATOM 759 C CA . THR A 1 96 ? 6.482 18.179 -5.395 1.00 95.25 96 THR A CA 1
ATOM 760 C C . THR A 1 96 ? 6.766 17.874 -3.929 1.00 95.25 96 THR A C 1
ATOM 762 O O . THR A 1 96 ? 7.674 17.116 -3.602 1.00 95.25 96 THR A O 1
ATOM 765 N N . ILE A 1 97 ? 5.991 18.467 -3.027 1.00 93.31 97 ILE A N 1
ATOM 766 C CA . ILE A 1 97 ? 6.088 18.189 -1.594 1.00 93.31 97 ILE A CA 1
ATOM 767 C C . ILE A 1 97 ? 4.888 17.339 -1.213 1.00 93.31 97 ILE A C 1
ATOM 769 O O . ILE A 1 97 ? 3.755 17.813 -1.260 1.00 93.31 97 ILE A O 1
ATOM 773 N N . SER A 1 98 ? 5.145 16.106 -0.786 1.00 90.56 98 SER A N 1
ATOM 774 C CA . SER A 1 98 ? 4.124 15.300 -0.132 1.00 90.56 98 SER A CA 1
ATOM 775 C C . SER A 1 98 ? 3.916 15.844 1.276 1.00 90.56 98 SER A C 1
ATOM 777 O O . SER A 1 98 ? 4.809 15.747 2.123 1.00 90.56 98 SER A O 1
ATOM 779 N N . SER A 1 99 ? 2.755 16.454 1.512 1.00 76.44 99 SER A N 1
ATOM 780 C CA . SER A 1 99 ? 2.303 16.838 2.845 1.00 76.44 99 SER A CA 1
ATOM 781 C C . SER A 1 99 ? 1.226 15.865 3.303 1.00 76.44 99 SER A C 1
ATOM 783 O O . SER A 1 99 ? 0.060 16.002 2.932 1.00 76.44 99 SER A O 1
ATOM 785 N N . THR A 1 100 ? 1.611 14.888 4.118 1.00 74.19 100 THR A N 1
ATOM 786 C CA . THR A 1 100 ? 0.636 14.228 4.993 1.00 74.19 100 THR A CA 1
ATOM 787 C C . THR A 1 100 ? 0.517 15.040 6.285 1.00 74.19 100 THR A C 1
ATOM 789 O O . THR A 1 100 ? 1.313 15.953 6.521 1.00 74.19 100 THR A O 1
ATOM 792 N N . ALA A 1 101 ? -0.450 14.719 7.148 1.00 67.69 101 ALA A N 1
ATOM 793 C CA . ALA A 1 101 ? -0.570 15.370 8.456 1.00 67.69 101 ALA A CA 1
ATOM 794 C C . ALA A 1 101 ? 0.705 15.240 9.322 1.00 67.69 101 ALA A C 1
ATOM 796 O O . ALA A 1 101 ? 0.905 16.039 10.234 1.00 67.69 101 ALA A O 1
ATOM 797 N N . PHE A 1 102 ? 1.583 14.276 9.017 1.00 66.56 102 PHE A N 1
ATOM 798 C CA . PHE A 1 102 ? 2.705 13.893 9.877 1.00 66.56 102 PHE A CA 1
ATOM 799 C C . PHE A 1 102 ? 4.070 13.880 9.179 1.00 66.56 102 PHE A C 1
ATOM 801 O O . PHE A 1 102 ? 5.076 13.680 9.852 1.00 66.56 102 PHE A O 1
ATOM 808 N N . SER A 1 103 ? 4.121 14.089 7.859 1.00 78.31 103 SER A N 1
ATOM 809 C CA . SER A 1 103 ? 5.365 14.018 7.091 1.00 78.31 103 SER A CA 1
ATOM 810 C C . SER A 1 103 ? 5.446 15.089 6.014 1.00 78.31 103 SER A C 1
ATOM 812 O O . SER A 1 103 ? 4.511 15.246 5.221 1.00 78.31 103 SER A O 1
ATOM 814 N N . LYS A 1 104 ? 6.606 15.743 5.916 1.00 89.81 104 LYS A N 1
ATOM 815 C CA . LYS A 1 104 ? 6.981 16.585 4.778 1.00 89.81 104 LYS A CA 1
ATOM 816 C C . LYS A 1 104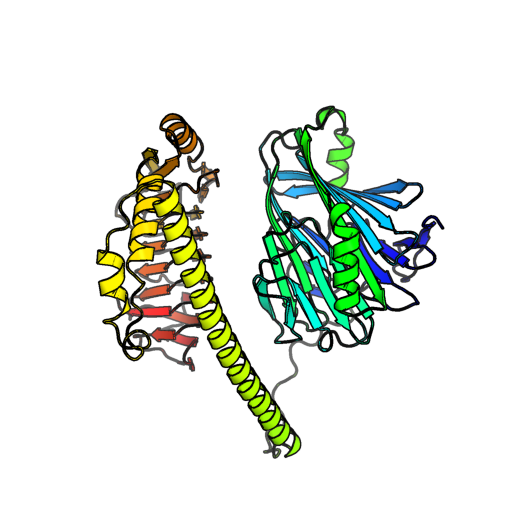 ? 8.170 15.972 4.053 1.00 89.81 104 LYS A C 1
ATOM 818 O O . LYS A 1 104 ? 9.303 16.027 4.526 1.00 89.81 104 LYS A O 1
ATOM 823 N N . VAL A 1 105 ? 7.897 15.406 2.885 1.00 93.50 105 VAL A N 1
ATOM 824 C CA . VAL A 1 105 ? 8.923 14.830 2.014 1.00 93.50 105 VAL A CA 1
ATOM 825 C C . VAL A 1 105 ? 8.883 15.571 0.691 1.00 93.50 105 VAL A C 1
ATOM 827 O O . VAL A 1 105 ? 7.840 15.632 0.039 1.00 93.50 105 VAL A O 1
ATOM 830 N N . LEU A 1 106 ? 10.016 16.143 0.293 1.00 94.81 106 LEU A N 1
ATOM 831 C CA . LEU A 1 106 ? 10.185 16.628 -1.067 1.00 94.81 106 LEU A CA 1
ATOM 832 C C . LEU A 1 106 ? 10.486 15.425 -1.958 1.00 94.81 106 LEU A C 1
ATOM 834 O O . LEU A 1 106 ? 11.511 14.764 -1.795 1.00 94.81 106 LEU A O 1
ATOM 838 N N . LEU A 1 107 ? 9.588 15.170 -2.899 1.00 96.31 107 LEU A N 1
ATOM 839 C CA . LEU A 1 107 ? 9.761 14.184 -3.945 1.00 96.31 107 LEU A CA 1
ATOM 840 C C . LEU A 1 107 ? 10.247 14.882 -5.213 1.00 96.31 107 LEU A C 1
ATOM 842 O O . LEU A 1 107 ? 9.686 15.894 -5.641 1.00 96.31 107 LEU A O 1
ATOM 846 N N . GLN A 1 108 ? 11.287 14.331 -5.823 1.00 97.56 108 GLN A N 1
ATOM 847 C CA . GLN A 1 108 ? 11.720 14.696 -7.162 1.00 97.56 108 GLN A CA 1
ATOM 848 C C . GLN A 1 108 ? 11.774 13.439 -8.021 1.00 97.56 108 GLN A C 1
ATOM 850 O O . GLN A 1 108 ? 12.198 12.387 -7.546 1.00 97.56 108 GLN A O 1
ATOM 855 N N . LYS A 1 109 ? 11.380 13.562 -9.286 1.00 97.69 109 LYS A N 1
ATOM 856 C CA . LYS A 1 109 ? 11.662 12.553 -10.302 1.00 97.69 109 LYS A CA 1
ATOM 857 C C . LYS A 1 109 ? 12.268 13.215 -11.528 1.00 97.69 109 LYS A C 1
ATOM 859 O O . LYS A 1 109 ? 11.724 14.189 -12.052 1.00 97.69 109 LYS A O 1
ATOM 864 N N . LYS A 1 110 ? 13.432 12.731 -11.943 1.00 98.50 110 LYS A N 1
ATOM 865 C CA . LYS A 1 110 ? 14.121 13.177 -13.154 1.00 98.50 110 LYS A CA 1
ATOM 866 C C . LYS A 1 110 ? 13.826 12.173 -14.259 1.00 98.50 110 LYS A C 1
ATOM 868 O O . LYS A 1 110 ? 14.177 11.011 -14.119 1.00 98.50 110 LYS A O 1
ATOM 873 N N . VAL A 1 111 ? 13.181 12.641 -15.316 1.00 98.56 111 VAL A N 1
ATOM 874 C CA . VAL A 1 111 ? 12.645 11.853 -16.428 1.00 98.56 111 VAL A CA 1
ATOM 875 C C . VAL A 1 111 ? 13.506 12.124 -17.659 1.00 98.56 111 VAL A C 1
ATOM 877 O O . VAL A 1 111 ? 13.599 13.275 -18.093 1.00 98.56 111 VAL A O 1
ATOM 880 N N . THR A 1 112 ? 14.149 11.095 -18.204 1.00 98.44 112 THR A N 1
ATOM 881 C CA . THR A 1 112 ? 15.012 11.168 -19.397 1.00 98.44 112 THR A CA 1
ATOM 882 C C . THR A 1 112 ? 14.731 9.988 -20.327 1.00 98.44 112 THR A C 1
ATOM 884 O O . THR A 1 112 ? 14.257 8.954 -19.866 1.00 98.44 112 THR A O 1
ATOM 887 N N . LEU A 1 113 ? 15.023 10.122 -21.623 1.00 98.19 113 LEU A N 1
ATOM 888 C CA . LEU A 1 113 ? 14.893 9.028 -22.596 1.00 98.19 113 LEU A CA 1
ATOM 889 C C . LEU A 1 113 ? 16.278 8.517 -23.000 1.00 98.19 113 LEU A C 1
ATOM 891 O O . LEU A 1 113 ? 17.202 9.321 -23.148 1.00 98.19 113 LEU A O 1
ATOM 895 N N . ASP A 1 114 ? 16.408 7.205 -23.173 1.00 97.56 114 ASP A N 1
ATOM 896 C CA . ASP A 1 114 ? 17.595 6.583 -23.759 1.00 97.56 114 ASP A CA 1
ATOM 897 C C . ASP A 1 114 ? 17.605 6.811 -25.281 1.00 97.56 114 ASP A C 1
ATOM 899 O O . ASP A 1 114 ? 16.577 6.736 -25.953 1.00 97.56 114 ASP A O 1
ATOM 903 N N . ASP A 1 115 ? 18.770 7.158 -25.826 1.00 97.00 115 ASP A N 1
ATOM 904 C CA . ASP A 1 115 ? 18.942 7.512 -27.240 1.00 97.00 115 ASP A CA 1
ATOM 905 C C . ASP A 1 115 ? 19.119 6.283 -28.155 1.00 97.00 115 ASP A C 1
ATOM 907 O O . ASP A 1 115 ? 19.085 6.435 -29.379 1.00 97.00 115 ASP A O 1
ATOM 911 N N . ALA A 1 116 ? 19.372 5.104 -27.584 1.00 97.31 116 ALA A N 1
ATOM 912 C CA . ALA A 1 116 ? 19.693 3.863 -28.285 1.00 97.31 116 ALA A CA 1
ATOM 913 C C . ALA A 1 116 ? 18.593 2.801 -28.163 1.00 97.31 116 ALA A C 1
ATOM 915 O O . ALA A 1 116 ? 18.478 1.946 -29.041 1.00 97.31 116 ALA A O 1
ATOM 916 N N . GLU A 1 117 ? 17.789 2.851 -27.103 1.00 97.81 117 GLU A N 1
ATOM 917 C CA . GLU A 1 117 ? 16.719 1.891 -26.825 1.00 97.81 117 GLU A CA 1
ATOM 918 C C . GLU A 1 117 ? 15.431 2.622 -26.394 1.00 97.81 117 GLU A C 1
ATOM 920 O O . GLU A 1 117 ? 15.512 3.741 -25.887 1.00 97.81 117 GLU A O 1
ATOM 925 N N . PRO A 1 118 ? 14.228 2.035 -26.568 1.00 98.19 118 PRO A N 1
ATOM 926 C CA . PRO A 1 118 ? 12.963 2.639 -26.139 1.00 98.19 118 PRO A CA 1
ATOM 927 C C . PRO A 1 118 ? 12.785 2.552 -24.612 1.00 98.19 118 PRO A C 1
ATOM 929 O O . PRO A 1 118 ? 11.877 1.895 -24.094 1.00 98.19 118 PRO A O 1
ATOM 932 N N . ILE A 1 119 ? 13.705 3.189 -23.887 1.00 98.56 119 ILE A N 1
ATOM 933 C CA . ILE A 1 119 ? 13.788 3.183 -22.432 1.00 98.56 119 ILE A CA 1
ATOM 934 C C . ILE A 1 119 ? 13.521 4.586 -21.901 1.00 98.56 119 ILE A C 1
ATOM 936 O O . ILE A 1 119 ? 14.227 5.553 -22.197 1.00 98.56 119 ILE A O 1
ATOM 940 N N . LEU A 1 120 ? 12.525 4.666 -21.032 1.00 98.62 120 LEU A N 1
ATOM 941 C CA . LEU A 1 120 ? 12.287 5.790 -20.151 1.00 98.62 120 LEU A CA 1
ATOM 942 C C . LEU A 1 120 ? 13.061 5.571 -18.845 1.00 98.62 120 LEU A C 1
ATOM 944 O O . LEU A 1 120 ? 12.777 4.641 -18.096 1.00 98.62 120 LEU A O 1
ATOM 948 N N . GLN A 1 121 ? 14.006 6.451 -18.533 1.00 98.62 121 GLN A N 1
ATOM 949 C CA . GLN A 1 121 ? 14.717 6.445 -17.257 1.00 98.62 121 GLN A CA 1
ATOM 950 C C . GLN A 1 121 ? 14.093 7.455 -16.290 1.00 98.62 121 GLN A C 1
ATOM 952 O O . GLN A 1 121 ? 13.909 8.630 -16.625 1.00 98.62 121 GLN A O 1
ATOM 957 N N . VAL A 1 122 ? 13.813 7.004 -15.066 1.00 98.56 122 VAL A N 1
ATOM 958 C CA . VAL A 1 122 ? 13.297 7.833 -13.974 1.00 98.56 122 VAL A CA 1
ATOM 959 C C . VAL A 1 122 ? 14.194 7.702 -12.745 1.00 98.56 122 VAL A C 1
ATOM 961 O O . VAL A 1 122 ? 14.273 6.648 -12.123 1.00 98.56 122 VAL A O 1
ATOM 964 N N . GLU A 1 123 ? 14.864 8.787 -12.360 1.00 98.56 123 GLU A N 1
ATOM 965 C CA . GLU A 1 123 ? 15.602 8.865 -11.092 1.00 98.56 123 GLU A CA 1
ATOM 966 C C . GLU A 1 123 ? 14.695 9.490 -10.026 1.00 98.56 123 GLU A C 1
ATOM 968 O O . GLU A 1 123 ? 14.409 10.692 -10.063 1.00 98.56 123 GLU A O 1
ATOM 973 N N . TYR A 1 124 ? 14.241 8.674 -9.077 1.00 98.44 124 TYR A N 1
ATOM 974 C CA . TYR A 1 124 ? 13.441 9.106 -7.936 1.00 98.44 124 TYR A CA 1
ATOM 975 C C . TYR A 1 124 ? 14.341 9.595 -6.804 1.00 98.44 124 TYR A C 1
ATOM 977 O O . TYR A 1 124 ? 15.382 9.012 -6.513 1.00 98.44 124 TYR A O 1
ATOM 985 N N . SER A 1 125 ? 13.938 10.674 -6.138 1.00 97.69 125 SER A N 1
ATOM 986 C CA . SER A 1 125 ? 14.646 11.259 -5.000 1.00 97.69 125 SER A CA 1
ATOM 987 C C . SER A 1 125 ? 13.665 11.718 -3.925 1.00 97.69 125 SER A C 1
ATOM 989 O O . SER A 1 125 ? 12.795 12.547 -4.184 1.00 97.69 125 SER A O 1
ATOM 991 N N . PHE A 1 126 ? 13.851 11.226 -2.704 1.00 97.06 126 PHE A N 1
ATOM 992 C CA . PHE A 1 126 ? 13.090 11.583 -1.511 1.00 97.06 126 PHE A CA 1
ATOM 993 C C . PHE A 1 126 ? 13.989 12.363 -0.570 1.00 97.06 126 PHE A C 1
ATOM 995 O O . PHE A 1 126 ? 15.019 11.857 -0.129 1.00 97.06 126 PHE A O 1
ATOM 1002 N N . ILE A 1 127 ? 13.599 13.587 -0.245 1.00 95.88 127 ILE A N 1
ATOM 1003 C CA . ILE A 1 127 ? 14.359 14.483 0.620 1.00 95.88 127 ILE A CA 1
ATOM 1004 C C . ILE A 1 127 ? 13.524 14.781 1.862 1.00 95.88 127 ILE A C 1
ATOM 1006 O O . ILE A 1 127 ? 12.412 15.310 1.758 1.00 95.88 127 ILE A O 1
ATOM 1010 N N . ASN A 1 128 ? 14.060 14.445 3.039 1.00 94.19 128 ASN A N 1
ATOM 1011 C CA . ASN A 1 128 ? 13.386 14.758 4.290 1.00 94.19 128 ASN A CA 1
ATOM 1012 C C . ASN A 1 128 ? 13.594 16.235 4.619 1.00 94.19 128 ASN A C 1
ATOM 1014 O O . ASN A 1 128 ? 14.694 16.632 5.007 1.00 94.19 128 ASN A O 1
ATOM 1018 N N . ILE A 1 129 ? 12.536 17.028 4.464 1.00 91.94 129 ILE A N 1
ATOM 1019 C CA . ILE A 1 129 ? 12.521 18.447 4.842 1.00 91.94 129 ILE A CA 1
ATOM 1020 C C . ILE A 1 129 ? 11.849 18.677 6.201 1.00 91.94 129 ILE A C 1
ATOM 1022 O O . ILE A 1 129 ? 11.713 19.818 6.636 1.00 91.94 129 ILE A O 1
ATOM 1026 N N . ASP A 1 130 ? 11.393 17.609 6.856 1.00 89.38 130 ASP A N 1
ATOM 1027 C CA . ASP A 1 130 ? 10.884 17.646 8.218 1.00 89.38 130 ASP A CA 1
ATOM 1028 C C . ASP A 1 130 ? 12.045 17.495 9.221 1.00 89.38 130 ASP A C 1
ATOM 1030 O O . ASP A 1 130 ? 12.963 16.698 8.994 1.00 89.38 130 ASP A O 1
ATOM 1034 N N . PRO A 1 131 ? 12.021 18.208 10.363 1.00 88.12 131 PRO A N 1
ATOM 1035 C CA . PRO A 1 131 ? 12.979 17.980 11.444 1.00 88.12 131 PRO A CA 1
ATOM 1036 C C . PRO A 1 131 ? 12.850 16.595 12.101 1.00 88.12 131 PRO A C 1
ATOM 1038 O O . PRO A 1 131 ? 13.714 16.222 12.896 1.00 88.12 131 PRO A O 1
ATOM 1041 N N . LYS A 1 132 ? 11.785 15.833 11.822 1.00 89.75 132 LYS A N 1
ATOM 1042 C CA . LYS A 1 132 ? 11.554 14.488 12.364 1.00 89.75 132 LYS A CA 1
ATOM 1043 C C . LYS A 1 132 ? 11.867 13.397 11.345 1.00 89.75 132 LYS A C 1
ATOM 1045 O O . LYS A 1 132 ? 11.839 13.605 10.135 1.00 89.75 132 LYS A O 1
ATOM 1050 N N . PHE A 1 133 ? 12.150 12.198 11.849 1.00 91.31 133 PHE A N 1
ATOM 1051 C CA . PHE A 1 133 ? 12.232 11.000 11.017 1.00 91.31 133 PHE A CA 1
ATOM 1052 C C . PHE A 1 133 ? 10.885 10.739 10.338 1.00 91.31 133 PHE A C 1
ATOM 1054 O O . PHE A 1 133 ? 9.849 10.740 11.000 1.00 91.31 133 PHE A O 1
ATOM 1061 N N . ASN A 1 134 ? 10.917 10.489 9.033 1.00 91.44 134 ASN A N 1
ATOM 1062 C CA . ASN A 1 134 ? 9.740 10.165 8.243 1.00 91.44 134 ASN A CA 1
ATOM 1063 C C . ASN A 1 134 ? 9.743 8.692 7.857 1.00 91.44 134 ASN A C 1
ATOM 1065 O O . ASN A 1 134 ? 10.775 8.152 7.469 1.00 91.44 134 ASN A O 1
ATOM 1069 N N . LYS A 1 135 ? 8.569 8.064 7.930 1.00 92.19 135 LYS A N 1
ATOM 1070 C CA . LYS A 1 135 ? 8.339 6.703 7.448 1.00 92.19 135 LYS A CA 1
ATOM 1071 C C . LYS A 1 135 ? 7.100 6.683 6.569 1.00 92.19 135 LYS A C 1
ATOM 1073 O O . LYS A 1 135 ? 6.047 7.141 7.002 1.00 92.19 135 LYS A O 1
ATOM 1078 N N . PHE A 1 136 ? 7.206 6.157 5.356 1.00 93.50 136 PHE A N 1
ATOM 1079 C CA . PHE A 1 136 ? 6.073 6.091 4.433 1.00 93.50 136 PHE A CA 1
ATOM 1080 C C . PHE A 1 136 ? 6.149 4.874 3.513 1.00 93.50 136 PHE A C 1
ATOM 1082 O O . PHE A 1 136 ? 7.169 4.208 3.425 1.00 93.50 136 PHE A O 1
ATOM 1089 N N . THR A 1 137 ? 5.041 4.560 2.847 1.00 94.62 137 THR A N 1
ATOM 1090 C CA . THR A 1 137 ? 5.034 3.629 1.709 1.00 94.62 137 THR A CA 1
ATOM 1091 C C . THR A 1 137 ? 5.121 4.443 0.432 1.00 94.62 137 THR A C 1
ATOM 1093 O O . THR A 1 137 ? 4.458 5.479 0.347 1.00 94.62 137 THR A O 1
ATOM 1096 N N . PHE A 1 138 ? 5.922 3.999 -0.527 1.00 97.25 138 PHE A N 1
ATOM 1097 C CA . PHE A 1 138 ? 5.972 4.558 -1.871 1.00 97.25 138 PHE A CA 1
ATOM 1098 C C . PHE A 1 138 ? 5.514 3.503 -2.871 1.00 97.25 138 PHE A C 1
ATOM 1100 O O . PHE A 1 138 ? 5.834 2.331 -2.709 1.00 97.25 138 PHE A O 1
ATOM 1107 N N . GLY A 1 139 ? 4.765 3.905 -3.890 1.00 97.00 139 GLY A N 1
ATOM 1108 C CA . GLY A 1 139 ? 4.351 3.003 -4.955 1.00 97.00 139 GLY A CA 1
ATOM 1109 C C . GLY A 1 139 ? 4.360 3.691 -6.308 1.00 97.00 139 GLY A C 1
ATOM 1110 O O . GLY A 1 139 ? 4.096 4.892 -6.392 1.00 97.00 139 GLY A O 1
ATOM 1111 N N . ILE A 1 140 ? 4.650 2.909 -7.345 1.00 97.88 140 ILE A N 1
ATOM 1112 C CA . ILE A 1 140 ? 4.541 3.301 -8.752 1.00 97.88 140 ILE A CA 1
ATOM 1113 C C . ILE A 1 140 ? 3.385 2.490 -9.328 1.00 97.88 140 ILE A C 1
ATOM 1115 O O . ILE A 1 140 ? 3.403 1.268 -9.269 1.00 97.88 140 ILE A O 1
ATOM 1119 N N . HIS A 1 141 ? 2.357 3.151 -9.834 1.00 97.44 141 HIS A N 1
ATOM 1120 C CA . HIS A 1 141 ? 1.086 2.529 -10.182 1.00 97.44 141 HIS A CA 1
ATOM 1121 C C . HIS A 1 141 ? 0.825 2.674 -11.684 1.00 97.44 141 HIS A C 1
ATOM 1123 O O . HIS A 1 141 ? 0.175 3.634 -12.105 1.00 97.44 141 HIS A O 1
ATOM 1129 N N . PRO A 1 142 ? 1.398 1.785 -12.514 1.00 97.75 142 PRO A N 1
ATOM 1130 C CA . PRO A 1 142 ? 1.153 1.792 -13.944 1.00 97.75 142 PRO A CA 1
ATOM 1131 C C . PRO A 1 142 ? -0.195 1.134 -14.258 1.00 97.75 142 PRO A C 1
ATOM 1133 O O . PRO A 1 142 ? -0.420 -0.033 -13.939 1.00 97.75 142 PRO A O 1
ATOM 1136 N N . GLU A 1 143 ? -1.075 1.874 -14.921 1.00 97.44 143 GLU A N 1
ATOM 1137 C CA . GLU A 1 143 ? -2.309 1.362 -15.511 1.00 97.44 143 GLU A CA 1
ATOM 1138 C C . GLU A 1 143 ? -1.983 0.827 -16.917 1.00 97.44 143 GLU A C 1
ATOM 1140 O O . GLU A 1 143 ? -1.893 1.582 -17.887 1.00 97.44 143 GLU A O 1
ATOM 1145 N N . LEU A 1 144 ? -1.730 -0.477 -17.027 1.00 97.69 144 LEU A N 1
ATOM 1146 C CA . LEU A 1 144 ? -1.256 -1.145 -18.241 1.00 97.69 144 LEU A CA 1
ATOM 1147 C C . LEU A 1 144 ? -2.413 -1.633 -19.115 1.00 97.69 144 LEU A C 1
ATOM 1149 O O . LEU A 1 144 ? -3.373 -2.240 -18.638 1.00 97.69 144 LEU A O 1
ATOM 1153 N N . CYS A 1 145 ? -2.287 -1.404 -20.418 1.00 96.12 145 CYS A N 1
ATOM 1154 C CA . CYS A 1 145 ? -3.161 -1.974 -21.438 1.00 96.12 145 CYS A CA 1
ATOM 1155 C C . CYS A 1 145 ? -2.357 -2.057 -22.734 1.00 96.12 145 CYS A C 1
ATOM 1157 O O . CYS A 1 145 ? -2.351 -1.118 -23.529 1.00 96.12 145 CYS A O 1
ATOM 1159 N N . LEU A 1 146 ? -1.607 -3.147 -22.908 1.00 95.56 146 LEU A N 1
ATOM 1160 C CA . LEU A 1 146 ? -0.848 -3.355 -24.136 1.00 95.56 146 LEU A CA 1
ATOM 1161 C C . LEU A 1 146 ? -1.833 -3.847 -25.198 1.00 95.56 146 LEU A C 1
ATOM 1163 O O . LEU A 1 146 ? -2.345 -4.960 -25.104 1.00 95.56 146 LEU A O 1
ATOM 1167 N N . GLY A 1 147 ? -2.101 -3.008 -26.197 1.00 90.12 147 GLY A N 1
ATOM 1168 C CA . GLY A 1 147 ? -3.122 -3.272 -27.209 1.00 90.12 147 GLY A CA 1
ATOM 1169 C C . GLY A 1 147 ? -4.536 -2.933 -26.730 1.00 90.12 147 GLY A C 1
ATOM 1170 O O . GLY A 1 147 ? -4.719 -2.106 -25.838 1.00 90.12 147 GLY A O 1
ATOM 1171 N N . ASP A 1 148 ? -5.537 -3.559 -27.353 1.00 88.38 148 ASP A N 1
ATOM 1172 C CA . ASP A 1 148 ? -6.952 -3.221 -27.138 1.00 88.38 148 ASP A CA 1
ATOM 1173 C C . ASP A 1 148 ? -7.622 -4.027 -26.009 1.00 88.38 148 ASP A C 1
ATOM 1175 O O . ASP A 1 148 ? -8.649 -3.594 -25.481 1.00 88.38 148 ASP A O 1
ATOM 1179 N N . ASP A 1 149 ? -7.064 -5.183 -25.626 1.00 92.69 149 ASP A N 1
ATOM 1180 C CA . ASP A 1 149 ? -7.595 -6.030 -24.552 1.00 92.69 149 ASP A CA 1
ATOM 1181 C C . ASP A 1 149 ? -6.509 -6.382 -23.529 1.00 92.69 149 ASP A C 1
ATOM 1183 O O . ASP A 1 149 ? -5.678 -7.267 -23.736 1.00 92.69 149 ASP A O 1
ATOM 1187 N N . PHE A 1 150 ? -6.558 -5.720 -22.370 1.00 94.06 150 PHE A N 1
ATOM 1188 C CA . PHE A 1 150 ? -5.645 -5.984 -21.256 1.00 94.06 150 PHE A CA 1
ATOM 1189 C C . PHE A 1 150 ? -5.715 -7.431 -20.741 1.00 94.06 150 PHE A C 1
ATOM 1191 O O . PHE A 1 150 ? -4.816 -7.872 -20.027 1.00 94.06 150 PHE A O 1
ATOM 1198 N N . LYS A 1 151 ? -6.779 -8.184 -21.053 1.00 95.75 151 LYS A N 1
ATOM 1199 C CA . LYS A 1 151 ? -6.914 -9.576 -20.607 1.00 95.75 151 LYS A CA 1
ATOM 1200 C C . LYS A 1 151 ? -5.972 -10.527 -21.329 1.00 95.75 151 LYS A C 1
ATOM 1202 O O . LYS A 1 151 ? -5.681 -11.597 -20.798 1.00 95.75 151 LYS A O 1
ATOM 1207 N N . GLU A 1 152 ? -5.509 -10.135 -22.511 1.00 96.38 152 GLU A N 1
ATOM 1208 C CA . GLU A 1 152 ? -4.523 -10.874 -23.299 1.00 96.38 152 GLU A CA 1
ATOM 1209 C C . GLU A 1 152 ? -3.083 -10.541 -22.888 1.00 96.38 152 GLU A C 1
ATOM 1211 O O . GLU A 1 152 ? -2.138 -11.125 -23.411 1.00 96.38 152 GLU A O 1
ATOM 1216 N N . ASN A 1 153 ? -2.893 -9.600 -21.961 1.00 96.81 153 ASN A N 1
ATOM 1217 C CA . ASN A 1 153 ? -1.576 -9.272 -21.439 1.00 96.81 153 ASN A CA 1
ATOM 1218 C C . ASN A 1 153 ? -1.106 -10.359 -20.460 1.00 96.81 153 ASN A C 1
ATOM 1220 O O . ASN A 1 153 ? -1.840 -10.756 -19.550 1.00 96.81 153 ASN A O 1
ATOM 1224 N N . GLU A 1 154 ? 0.136 -10.808 -20.629 1.00 98.06 154 GLU A N 1
ATOM 1225 C CA . GLU A 1 154 ? 0.798 -11.747 -19.724 1.00 98.06 154 GLU A CA 1
ATOM 1226 C C . GLU A 1 154 ? 1.818 -10.988 -18.878 1.00 98.06 154 GLU A C 1
ATOM 1228 O O . GLU A 1 154 ? 2.673 -10.291 -19.423 1.00 98.06 154 GLU A O 1
ATOM 1233 N N . TYR A 1 155 ? 1.728 -11.081 -17.551 1.00 98.38 155 TYR A N 1
ATOM 1234 C CA . TYR A 1 155 ? 2.731 -10.506 -16.661 1.00 98.38 155 TYR A CA 1
ATOM 1235 C C . TYR A 1 155 ? 3.842 -11.514 -16.374 1.00 98.38 155 TYR A C 1
ATOM 1237 O O . TYR A 1 155 ? 3.592 -12.716 -16.335 1.00 98.38 155 TYR A O 1
ATOM 1245 N N . HIS A 1 156 ? 5.046 -11.016 -16.097 1.00 98.44 156 HIS A N 1
ATOM 1246 C CA . HIS A 1 156 ? 6.199 -11.828 -15.710 1.00 98.44 156 HIS A CA 1
ATOM 1247 C C . HIS A 1 156 ? 6.935 -11.184 -14.538 1.00 98.44 156 HIS A C 1
ATOM 1249 O O . HIS A 1 156 ? 7.185 -9.974 -14.533 1.00 98.44 156 HIS A O 1
ATOM 1255 N N . ILE A 1 157 ? 7.266 -11.996 -13.537 1.00 98.31 157 ILE A N 1
ATOM 1256 C CA . ILE A 1 157 ? 7.912 -11.562 -12.299 1.00 98.31 157 ILE A CA 1
ATOM 1257 C C . ILE A 1 157 ? 8.984 -12.593 -11.919 1.00 98.31 157 ILE A C 1
ATOM 1259 O O . ILE A 1 157 ? 8.668 -13.783 -11.855 1.00 98.31 157 ILE A O 1
ATOM 1263 N N . PRO A 1 158 ? 10.228 -12.181 -11.634 1.00 97.75 158 PRO A N 1
ATOM 1264 C CA . PRO A 1 158 ? 11.250 -13.078 -11.108 1.00 97.75 158 PRO A CA 1
ATOM 1265 C C . PRO A 1 158 ? 10.829 -13.600 -9.729 1.00 97.75 158 PRO A C 1
ATOM 1267 O O . PRO A 1 158 ? 10.402 -12.834 -8.865 1.00 97.75 158 PRO A O 1
ATOM 1270 N N . PHE A 1 159 ? 10.950 -14.902 -9.509 1.00 95.12 159 PHE A N 1
ATOM 1271 C CA . PHE A 1 159 ? 10.552 -15.594 -8.283 1.00 95.12 159 PHE A CA 1
ATOM 1272 C C . PHE A 1 159 ? 11.641 -16.595 -7.867 1.00 95.12 159 PHE A C 1
ATOM 1274 O O . PHE A 1 159 ? 12.508 -16.910 -8.677 1.00 95.12 159 PHE A O 1
ATOM 1281 N N . GLU A 1 160 ? 11.626 -17.088 -6.622 1.00 89.12 160 GLU A N 1
ATOM 1282 C CA . GLU A 1 160 ? 12.733 -17.897 -6.060 1.00 89.12 160 GLU A CA 1
ATOM 1283 C C . GLU A 1 160 ? 13.152 -19.080 -6.959 1.00 89.12 160 GLU A C 1
ATOM 1285 O O . GLU A 1 160 ? 14.342 -19.335 -7.120 1.00 89.12 160 GLU A O 1
ATOM 1290 N N . ASP A 1 161 ? 12.183 -19.730 -7.614 1.00 92.19 161 ASP A N 1
ATOM 1291 C CA . ASP A 1 161 ? 12.387 -20.911 -8.466 1.00 92.19 161 ASP A CA 1
ATOM 1292 C C . ASP A 1 161 ? 12.208 -20.624 -9.978 1.00 92.19 161 ASP A C 1
ATOM 1294 O O . ASP A 1 161 ? 11.913 -21.533 -10.758 1.00 92.19 161 ASP A O 1
ATOM 1298 N N . GLY A 1 162 ? 12.334 -19.367 -10.423 1.00 96.44 162 GLY A N 1
ATOM 1299 C CA . GLY A 1 162 ? 12.256 -19.006 -11.845 1.00 96.44 162 GLY A CA 1
ATOM 1300 C C . GLY A 1 162 ? 11.433 -17.751 -12.121 1.00 96.44 162 GLY A C 1
ATOM 1301 O O . GLY A 1 162 ? 11.692 -16.690 -11.564 1.00 96.44 162 GLY A O 1
ATOM 1302 N N . ILE A 1 163 ? 10.458 -17.845 -13.028 1.00 98.06 163 ILE A N 1
ATOM 1303 C CA . ILE A 1 163 ? 9.634 -16.702 -13.446 1.00 98.06 163 ILE A CA 1
ATOM 1304 C C . ILE A 1 163 ? 8.167 -17.043 -13.208 1.00 98.06 163 ILE A C 1
ATOM 1306 O O . ILE A 1 163 ? 7.610 -17.942 -13.839 1.00 98.06 163 ILE A O 1
ATOM 1310 N N . LEU A 1 164 ? 7.529 -16.294 -12.312 1.00 97.19 164 LEU A N 1
ATOM 1311 C CA . LEU A 1 164 ? 6.086 -16.316 -12.147 1.00 97.19 164 LEU A CA 1
ATOM 1312 C C . LEU A 1 164 ? 5.459 -15.555 -13.314 1.00 97.19 164 LEU A C 1
ATOM 1314 O O . LEU A 1 164 ? 5.598 -14.334 -13.402 1.00 97.19 164 LEU A O 1
ATOM 1318 N N . SER A 1 165 ? 4.753 -16.278 -14.180 1.00 97.75 165 SER A N 1
ATOM 1319 C CA . SER A 1 165 ? 3.974 -15.684 -15.267 1.00 97.75 165 SER A CA 1
ATOM 1320 C C . SER A 1 165 ? 2.489 -15.955 -15.082 1.00 97.75 165 SER A C 1
ATOM 1322 O O . SER A 1 165 ? 2.102 -16.979 -14.513 1.00 97.75 165 SER A O 1
ATOM 1324 N N . GLY A 1 166 ? 1.652 -15.031 -15.536 1.00 95.75 166 GLY A N 1
ATOM 1325 C CA . GLY A 1 166 ? 0.210 -15.193 -15.453 1.00 95.75 166 GLY A CA 1
ATOM 1326 C C . GLY A 1 166 ? -0.544 -14.221 -16.340 1.00 95.75 166 GLY A C 1
ATOM 1327 O O . GLY A 1 166 ? -0.006 -13.233 -16.831 1.00 95.75 166 GLY A O 1
ATOM 1328 N N . THR A 1 167 ? -1.818 -14.525 -16.539 1.00 94.81 167 THR A N 1
ATOM 1329 C CA . THR A 1 167 ? -2.749 -13.731 -17.343 1.00 94.81 167 THR A CA 1
ATOM 1330 C C . THR A 1 167 ? -3.911 -13.261 -16.474 1.00 94.81 167 THR A C 1
ATOM 1332 O O . THR A 1 167 ? -3.938 -13.488 -15.262 1.00 94.81 167 THR A O 1
ATOM 1335 N N . PHE A 1 168 ? -4.913 -12.646 -17.103 1.00 92.56 168 PHE A N 1
ATOM 1336 C CA . PHE A 1 168 ? -6.151 -12.256 -16.441 1.00 92.56 168 PHE A CA 1
ATOM 1337 C C . PHE A 1 168 ? -6.774 -13.377 -15.598 1.00 92.56 168 PHE A C 1
ATOM 1339 O O . PHE A 1 168 ? -6.962 -14.496 -16.077 1.00 92.56 168 PHE A O 1
ATOM 1346 N N . VAL A 1 169 ? -7.135 -13.036 -14.357 1.00 89.06 169 VAL A N 1
ATOM 1347 C CA . VAL A 1 169 ? -7.827 -13.931 -13.417 1.00 89.06 169 VAL A CA 1
ATOM 1348 C C . VAL A 1 169 ? -9.249 -13.426 -13.170 1.00 89.06 169 VAL A C 1
ATOM 1350 O O . VAL A 1 169 ? -10.206 -13.929 -13.752 1.00 89.06 169 VAL A O 1
ATOM 1353 N N . GLU A 1 170 ? -9.396 -12.406 -12.323 1.00 89.62 170 GLU A N 1
ATOM 1354 C CA . GLU A 1 170 ? -10.682 -11.814 -11.961 1.00 89.62 170 GLU A CA 1
ATOM 1355 C C . GLU A 1 170 ? -10.498 -10.345 -11.560 1.00 89.62 170 GLU A C 1
ATOM 1357 O O . GLU A 1 170 ? -9.490 -9.956 -10.964 1.00 89.62 170 GLU A O 1
ATOM 1362 N N . VAL A 1 171 ? -11.499 -9.516 -11.858 1.00 90.44 171 VAL A N 1
ATOM 1363 C CA . VAL A 1 171 ? -11.527 -8.114 -11.435 1.00 90.44 171 VAL A CA 1
ATOM 1364 C C . VAL A 1 171 ? -11.727 -7.971 -9.922 1.00 90.44 171 VAL A C 1
ATOM 1366 O O . VAL A 1 171 ? -12.536 -8.646 -9.295 1.00 90.44 171 VAL A O 1
ATOM 1369 N N . GLY A 1 172 ? -11.031 -7.015 -9.318 1.00 84.38 172 GLY A N 1
ATOM 1370 C CA . GLY A 1 172 ? -11.104 -6.682 -7.899 1.00 84.38 172 GLY A CA 1
ATOM 1371 C C . GLY A 1 172 ? -10.268 -7.574 -6.980 1.00 84.38 172 GLY A C 1
ATOM 1372 O O . GLY A 1 172 ? -10.194 -7.259 -5.789 1.00 84.38 172 GLY A O 1
ATOM 1373 N N . LEU A 1 173 ? -9.640 -8.632 -7.501 1.00 85.88 173 LEU A N 1
ATOM 1374 C CA . LEU A 1 173 ? -8.692 -9.451 -6.756 1.00 85.88 173 LEU A CA 1
ATOM 1375 C C . LEU A 1 173 ? -7.302 -8.811 -6.801 1.00 85.88 173 LEU A C 1
ATOM 1377 O O . LEU A 1 173 ? -6.832 -8.422 -7.867 1.00 85.88 173 LEU A O 1
ATOM 1381 N N . LYS A 1 174 ? -6.665 -8.713 -5.632 1.00 92.81 174 LYS A N 1
ATOM 1382 C CA . LYS A 1 174 ? -5.300 -8.209 -5.459 1.00 92.81 174 LYS A CA 1
ATOM 1383 C C . LYS A 1 174 ? -4.402 -9.347 -5.005 1.00 92.81 174 LYS A C 1
ATOM 1385 O O . LYS A 1 174 ? -4.736 -10.034 -4.039 1.00 92.81 174 LYS A O 1
ATOM 1390 N N . GLN A 1 175 ? -3.269 -9.509 -5.668 1.00 92.88 175 GLN A N 1
ATOM 1391 C CA . GLN A 1 175 ? -2.209 -10.426 -5.282 1.00 92.88 175 GLN A CA 1
ATOM 1392 C C . GLN A 1 175 ? -0.944 -9.631 -4.964 1.00 92.88 175 GLN A C 1
ATOM 1394 O O . GLN A 1 175 ? -0.655 -8.620 -5.596 1.00 92.88 175 GLN A O 1
ATOM 1399 N N . PHE A 1 176 ? -0.200 -10.100 -3.971 1.00 95.62 176 PHE A N 1
ATOM 1400 C CA . PHE A 1 176 ? 1.059 -9.509 -3.542 1.00 95.62 176 PHE A CA 1
ATOM 1401 C C . PHE A 1 176 ? 2.161 -10.542 -3.749 1.00 95.62 176 PHE A C 1
ATOM 1403 O O . PHE A 1 176 ? 2.023 -11.682 -3.303 1.00 95.62 176 PHE A O 1
ATOM 1410 N N . VAL A 1 177 ? 3.219 -10.154 -4.454 1.00 95.00 177 VAL A N 1
ATOM 1411 C CA . VAL A 1 177 ? 4.360 -11.019 -4.768 1.00 95.00 177 VAL A CA 1
ATOM 1412 C C . VAL A 1 177 ? 5.643 -10.268 -4.452 1.00 95.00 177 VAL A C 1
ATOM 1414 O O . VAL A 1 177 ? 5.829 -9.156 -4.931 1.00 95.00 177 VAL A O 1
ATOM 1417 N N . THR A 1 178 ? 6.543 -10.864 -3.678 1.00 96.00 178 THR A N 1
ATOM 1418 C CA . THR A 1 178 ? 7.901 -10.333 -3.506 1.00 96.00 178 THR A CA 1
ATOM 1419 C C . THR A 1 178 ? 8.768 -10.849 -4.653 1.00 96.00 178 THR A C 1
ATOM 1421 O O . THR A 1 178 ? 8.922 -12.066 -4.771 1.00 96.00 178 THR A O 1
ATOM 1424 N N . PRO A 1 179 ? 9.281 -9.972 -5.533 1.00 96.75 179 PRO A N 1
ATOM 1425 C CA . PRO A 1 179 ? 10.122 -10.410 -6.636 1.00 96.75 179 PRO A CA 1
ATOM 1426 C C . PRO A 1 179 ? 11.503 -10.853 -6.130 1.00 96.75 179 PRO A C 1
ATOM 1428 O O . PRO A 1 179 ? 12.054 -10.250 -5.212 1.00 96.75 179 PRO A O 1
ATOM 1431 N N . ALA A 1 180 ? 12.076 -11.893 -6.741 1.00 96.56 180 ALA A N 1
ATOM 1432 C CA . ALA A 1 180 ? 13.432 -12.361 -6.429 1.00 96.56 180 ALA A CA 1
ATOM 1433 C C . ALA A 1 180 ? 14.528 -11.456 -7.025 1.00 96.56 180 ALA A C 1
ATOM 1435 O O . ALA A 1 180 ? 15.663 -11.449 -6.553 1.00 96.56 180 ALA A O 1
ATOM 1436 N N . GLU A 1 181 ? 14.186 -10.682 -8.057 1.00 97.62 181 GLU A N 1
ATOM 1437 C CA . GLU A 1 181 ? 15.087 -9.759 -8.741 1.00 97.62 181 GLU A CA 1
ATOM 1438 C C . GLU A 1 181 ? 14.427 -8.401 -8.992 1.00 97.62 181 GLU A C 1
ATOM 1440 O O . GLU A 1 181 ? 13.219 -8.217 -8.846 1.00 97.62 181 GLU A O 1
ATOM 1445 N N . GLY A 1 182 ? 15.247 -7.438 -9.402 1.00 96.62 182 GLY A N 1
ATOM 1446 C CA . GLY A 1 182 ? 14.884 -6.048 -9.608 1.00 96.62 182 GLY A CA 1
ATOM 1447 C C . GLY A 1 182 ? 14.040 -5.745 -10.853 1.00 96.62 182 GLY A C 1
ATOM 1448 O O . GLY A 1 182 ? 14.325 -4.762 -11.532 1.00 96.62 182 GLY A O 1
ATOM 1449 N N . TRP A 1 183 ? 13.064 -6.571 -11.235 1.00 98.31 183 TRP A N 1
ATOM 1450 C CA . TRP A 1 183 ? 12.253 -6.290 -12.424 1.00 98.31 183 TRP A CA 1
ATOM 1451 C C . TRP A 1 183 ? 10.847 -6.888 -12.393 1.00 98.31 183 TRP A C 1
ATOM 1453 O O . TRP A 1 183 ? 10.546 -7.819 -11.652 1.00 98.31 183 TRP A O 1
ATOM 1463 N N . CYS A 1 184 ? 9.967 -6.331 -13.221 1.00 98.56 184 CYS A N 1
ATOM 1464 C CA . CYS A 1 184 ? 8.671 -6.904 -13.561 1.00 98.56 184 CYS A CA 1
ATOM 1465 C C . CYS A 1 184 ? 8.287 -6.517 -14.994 1.00 98.56 184 CYS A C 1
ATOM 1467 O O . CYS A 1 184 ? 8.799 -5.537 -15.544 1.00 98.56 184 CYS A O 1
ATOM 1469 N N . ALA A 1 185 ? 7.412 -7.300 -15.618 1.00 98.56 185 ALA A N 1
ATOM 1470 C CA . ALA A 1 185 ? 7.111 -7.147 -17.031 1.00 98.56 185 ALA A CA 1
ATOM 1471 C C . ALA A 1 185 ? 5.679 -7.506 -17.404 1.00 98.56 185 ALA A C 1
ATOM 1473 O O . ALA A 1 185 ? 4.978 -8.211 -16.683 1.00 98.56 185 ALA A O 1
ATOM 1474 N N . THR A 1 186 ? 5.266 -7.033 -18.572 1.00 98.50 186 THR A N 1
ATOM 1475 C CA . THR A 1 186 ? 4.032 -7.399 -19.253 1.00 98.50 186 THR A CA 1
ATOM 1476 C C . THR A 1 186 ? 4.300 -7.520 -20.750 1.00 98.50 186 THR A C 1
ATOM 1478 O O . THR A 1 186 ? 4.907 -6.625 -21.338 1.00 98.50 186 THR A O 1
ATOM 1481 N N . THR A 1 187 ? 3.868 -8.614 -21.373 1.00 98.44 187 THR A N 1
ATOM 1482 C CA . THR A 1 187 ? 4.035 -8.861 -22.811 1.00 98.44 187 THR A CA 1
ATOM 1483 C C . THR A 1 187 ? 2.692 -9.046 -23.512 1.00 98.44 187 THR A C 1
ATOM 1485 O O . THR A 1 187 ? 1.692 -9.430 -22.900 1.00 98.44 187 THR A O 1
ATOM 1488 N N . TYR A 1 188 ? 2.657 -8.705 -24.802 1.00 97.75 188 TYR A N 1
ATOM 1489 C CA . TYR A 1 188 ? 1.490 -8.854 -25.669 1.00 97.75 188 TYR A CA 1
ATOM 1490 C C . TYR A 1 188 ? 1.891 -8.761 -27.144 1.00 97.75 188 TYR A C 1
ATOM 1492 O O . TYR A 1 188 ? 2.404 -7.733 -27.577 1.00 97.75 188 TYR A O 1
ATOM 1500 N N . ASN A 1 189 ? 1.631 -9.805 -27.938 1.00 96.38 189 ASN A N 1
ATOM 1501 C CA . ASN A 1 189 ? 1.804 -9.800 -29.401 1.00 96.38 189 ASN A CA 1
ATOM 1502 C C . ASN A 1 189 ? 3.145 -9.214 -29.895 1.00 96.38 189 ASN A C 1
ATOM 1504 O O . ASN A 1 189 ? 3.183 -8.384 -30.803 1.00 96.38 189 ASN A O 1
ATOM 1508 N N . GLY A 1 190 ? 4.255 -9.652 -29.291 1.00 97.88 190 GLY A N 1
ATOM 1509 C CA . GLY A 1 190 ? 5.601 -9.184 -29.642 1.00 97.88 190 GLY A CA 1
ATOM 1510 C C . GLY A 1 190 ? 5.919 -7.764 -29.167 1.00 97.88 190 GLY A C 1
ATOM 1511 O O . GLY A 1 190 ? 6.925 -7.202 -29.585 1.00 97.88 190 GLY A O 1
ATOM 1512 N N . LYS A 1 191 ? 5.076 -7.179 -28.313 1.00 98.25 191 LYS A N 1
ATOM 1513 C CA . LYS A 1 191 ? 5.349 -5.957 -27.557 1.00 98.25 191 LYS A CA 1
ATOM 1514 C C . LYS A 1 191 ? 5.624 -6.306 -26.100 1.00 98.25 191 LYS A C 1
ATOM 1516 O O . LYS A 1 191 ? 5.006 -7.212 -25.537 1.00 98.25 191 LYS A O 1
ATOM 1521 N N . ALA A 1 192 ? 6.504 -5.534 -25.480 1.00 98.50 192 ALA A N 1
ATOM 1522 C CA . ALA A 1 192 ? 6.900 -5.690 -24.092 1.00 98.50 192 ALA A CA 1
ATOM 1523 C C . ALA A 1 192 ? 6.905 -4.340 -23.370 1.00 98.50 192 ALA A C 1
ATOM 1525 O O . ALA A 1 192 ? 7.455 -3.354 -23.865 1.00 98.50 192 ALA A O 1
ATOM 1526 N N . TYR A 1 193 ? 6.325 -4.330 -22.174 1.00 98.62 193 TYR A N 1
ATOM 1527 C CA . TYR A 1 193 ? 6.476 -3.288 -21.171 1.00 98.62 193 TYR A CA 1
ATOM 1528 C C . TYR A 1 193 ? 7.224 -3.883 -19.979 1.00 98.62 193 TYR A C 1
ATOM 1530 O O . TYR A 1 193 ? 6.762 -4.863 -19.400 1.00 98.62 193 TYR A O 1
ATOM 1538 N N . ALA A 1 194 ? 8.359 -3.314 -19.590 1.00 98.69 194 ALA A N 1
ATOM 1539 C CA . ALA A 1 194 ? 9.124 -3.785 -18.438 1.00 98.69 194 ALA A CA 1
ATOM 1540 C C . ALA A 1 194 ? 9.516 -2.621 -17.542 1.00 98.69 194 ALA A C 1
ATOM 1542 O O . ALA A 1 194 ? 9.887 -1.561 -18.040 1.00 98.69 194 ALA A O 1
ATOM 1543 N N . THR A 1 195 ? 9.501 -2.828 -16.231 1.00 98.62 195 THR A N 1
ATOM 1544 C CA . THR A 1 195 ? 10.067 -1.887 -15.266 1.00 98.62 195 THR A CA 1
ATOM 1545 C C . THR A 1 195 ? 11.186 -2.577 -14.502 1.00 98.62 195 THR A C 1
ATOM 1547 O O . THR A 1 195 ? 10.972 -3.604 -13.864 1.00 98.62 195 THR A O 1
ATOM 1550 N N . LEU A 1 196 ? 12.381 -1.997 -14.573 1.00 98.62 196 LEU A N 1
ATOM 1551 C CA . LEU A 1 196 ? 13.580 -2.426 -13.866 1.00 98.62 196 LEU A CA 1
ATOM 1552 C C . LEU A 1 196 ? 13.854 -1.462 -12.701 1.00 98.62 196 LEU A C 1
ATOM 1554 O O . LEU A 1 196 ? 13.629 -0.249 -12.804 1.00 98.62 196 LEU A O 1
ATOM 1558 N N . PHE A 1 197 ? 14.348 -2.001 -11.597 1.00 97.94 197 PHE A N 1
ATOM 1559 C CA . PHE A 1 197 ? 14.657 -1.326 -10.340 1.00 97.94 197 PHE A CA 1
ATOM 1560 C C . PHE A 1 197 ? 15.833 -2.029 -9.640 1.00 97.94 197 PHE A C 1
ATOM 1562 O O . PHE A 1 197 ? 16.121 -3.184 -9.936 1.00 97.94 197 PHE A O 1
ATOM 1569 N N . PRO A 1 198 ? 16.550 -1.383 -8.706 1.00 97.75 198 PRO A N 1
ATOM 1570 C CA . PRO A 1 198 ? 17.595 -2.076 -7.961 1.00 97.75 198 PRO A CA 1
ATOM 1571 C C . PRO A 1 198 ? 16.966 -3.202 -7.123 1.00 97.75 198 PRO A C 1
ATOM 1573 O O . PRO A 1 198 ? 15.932 -2.979 -6.491 1.00 97.75 198 PRO A O 1
ATOM 1576 N N . THR A 1 199 ? 17.581 -4.389 -7.097 1.00 90.75 199 THR A N 1
ATOM 1577 C CA . THR A 1 199 ? 17.019 -5.612 -6.482 1.00 90.75 199 THR A CA 1
ATOM 1578 C C . THR A 1 199 ? 16.548 -5.432 -5.038 1.00 90.75 199 THR A C 1
ATOM 1580 O O . THR A 1 199 ? 15.576 -6.046 -4.624 1.00 90.75 199 THR A O 1
ATOM 1583 N N . GLU A 1 200 ? 17.193 -4.553 -4.273 1.00 88.19 200 GLU A N 1
ATOM 1584 C CA . GLU A 1 200 ? 16.895 -4.337 -2.851 1.00 88.19 200 GLU A CA 1
ATOM 1585 C C . GLU A 1 200 ? 15.867 -3.222 -2.588 1.00 88.19 200 GLU A C 1
ATOM 1587 O O . GLU A 1 200 ? 15.609 -2.879 -1.437 1.00 88.19 200 GLU A O 1
ATOM 1592 N N . VAL A 1 201 ? 15.316 -2.596 -3.634 1.00 94.00 201 VAL A N 1
ATOM 1593 C CA . VAL A 1 201 ? 14.453 -1.413 -3.481 1.00 94.00 201 VAL A CA 1
ATOM 1594 C C . VAL A 1 201 ? 12.971 -1.763 -3.401 1.00 94.00 201 VAL A C 1
ATOM 1596 O O . VAL A 1 201 ? 12.242 -1.060 -2.711 1.00 94.00 201 VAL A O 1
ATOM 1599 N N . ILE A 1 202 ? 12.504 -2.796 -4.103 1.00 96.44 202 ILE A N 1
ATOM 1600 C CA . ILE A 1 202 ? 11.078 -3.148 -4.152 1.00 96.44 202 ILE A CA 1
ATOM 1601 C C . ILE A 1 202 ? 10.792 -4.288 -3.178 1.00 96.44 202 ILE A C 1
ATOM 1603 O O . ILE A 1 202 ? 11.296 -5.392 -3.345 1.00 96.44 202 ILE A O 1
ATOM 1607 N N . ASP A 1 203 ? 9.932 -4.032 -2.194 1.00 95.00 203 ASP A N 1
ATOM 1608 C CA . ASP A 1 203 ? 9.517 -5.040 -1.211 1.00 95.00 203 ASP A CA 1
ATOM 1609 C C . ASP A 1 203 ? 8.459 -5.994 -1.781 1.00 95.00 203 ASP A C 1
ATOM 1611 O O . ASP A 1 203 ? 8.378 -7.171 -1.417 1.00 95.00 203 ASP A O 1
ATOM 1615 N N . CYS A 1 204 ? 7.593 -5.468 -2.651 1.00 96.81 204 CYS A N 1
ATOM 1616 C CA . CYS A 1 204 ? 6.451 -6.198 -3.176 1.00 96.81 204 CYS A CA 1
ATOM 1617 C C . CYS A 1 204 ? 5.966 -5.619 -4.508 1.00 96.81 204 CYS A C 1
ATOM 1619 O O . CYS A 1 204 ? 5.994 -4.412 -4.731 1.00 96.81 204 CYS A O 1
ATOM 1621 N N . LEU A 1 205 ? 5.424 -6.483 -5.355 1.00 97.69 205 LEU A N 1
ATOM 1622 C CA . LEU A 1 205 ? 4.597 -6.155 -6.504 1.00 97.69 205 LEU A CA 1
ATOM 1623 C C . LEU A 1 205 ? 3.136 -6.442 -6.159 1.00 97.69 205 LEU A C 1
ATOM 1625 O O . LEU A 1 205 ? 2.796 -7.547 -5.733 1.00 97.69 205 LEU A O 1
ATOM 1629 N N . GLU A 1 206 ? 2.279 -5.442 -6.319 1.00 97.19 206 GLU A N 1
ATOM 1630 C CA . GLU A 1 206 ? 0.830 -5.587 -6.257 1.00 97.19 206 GLU A CA 1
ATOM 1631 C C . GLU A 1 206 ? 0.293 -5.827 -7.672 1.00 97.19 206 GLU A C 1
ATOM 1633 O O . GLU A 1 206 ? 0.428 -4.985 -8.558 1.00 97.19 206 GLU A O 1
ATOM 1638 N N . ILE A 1 207 ? -0.309 -6.995 -7.873 1.00 96.75 207 ILE A N 1
ATOM 1639 C CA . ILE A 1 207 ? -0.882 -7.459 -9.136 1.00 96.75 207 ILE A CA 1
ATOM 1640 C C . ILE A 1 207 ? -2.392 -7.397 -8.986 1.00 96.75 207 ILE A C 1
ATOM 1642 O O . ILE A 1 207 ? -2.950 -8.085 -8.121 1.00 96.75 207 ILE A O 1
ATOM 1646 N N . TYR A 1 208 ? -3.077 -6.591 -9.794 1.00 95.06 208 TYR A N 1
ATOM 1647 C CA . TYR A 1 208 ? -4.533 -6.579 -9.741 1.00 95.06 208 TYR A CA 1
ATOM 1648 C C . TYR A 1 208 ? -5.198 -6.055 -11.009 1.00 95.06 208 TYR A C 1
ATOM 1650 O O . TYR A 1 208 ? -4.643 -5.275 -11.777 1.00 95.06 208 TYR A O 1
ATOM 1658 N N . TYR A 1 209 ? -6.446 -6.476 -11.187 1.00 94.56 209 TYR A N 1
ATOM 1659 C CA . TYR A 1 209 ? -7.334 -5.991 -12.235 1.00 94.56 209 TYR A CA 1
ATOM 1660 C C . TYR A 1 209 ? -8.405 -5.131 -11.563 1.00 94.56 209 TYR A C 1
ATOM 1662 O O . TYR A 1 209 ? -9.157 -5.652 -10.737 1.00 94.56 209 TYR A O 1
ATOM 1670 N N . PRO A 1 210 ? -8.505 -3.821 -11.824 1.00 90.31 210 PRO A N 1
ATOM 1671 C CA . PRO A 1 210 ? -9.521 -2.982 -11.204 1.00 90.31 210 PRO A CA 1
ATOM 1672 C C . PRO A 1 210 ? -10.936 -3.488 -11.496 1.00 90.31 210 PRO A C 1
ATOM 1674 O O . PRO A 1 210 ? -11.206 -4.095 -12.530 1.00 90.31 210 PRO A O 1
ATOM 1677 N N . ARG A 1 211 ? -11.888 -3.187 -10.603 1.00 87.00 211 ARG A N 1
ATOM 1678 C CA . ARG A 1 211 ? -13.290 -3.651 -10.717 1.00 87.00 211 ARG A CA 1
ATOM 1679 C C . ARG A 1 211 ? -13.996 -3.229 -12.005 1.00 87.00 211 ARG A C 1
ATOM 1681 O O . ARG A 1 211 ? -14.974 -3.858 -12.390 1.00 87.00 211 ARG A O 1
ATOM 1688 N N . ILE A 1 212 ? -13.531 -2.154 -12.626 1.00 87.00 212 ILE A N 1
ATOM 1689 C CA . ILE A 1 212 ? -14.047 -1.655 -13.903 1.00 87.00 212 ILE A CA 1
ATOM 1690 C C . ILE A 1 212 ? -13.598 -2.486 -15.101 1.00 87.00 212 ILE A C 1
ATOM 1692 O O . ILE A 1 212 ? -14.213 -2.369 -16.154 1.00 87.00 212 ILE A O 1
ATOM 1696 N N . GLY A 1 213 ? -12.559 -3.314 -14.942 1.00 90.25 213 GLY A N 1
ATOM 1697 C CA . GLY A 1 213 ? -12.034 -4.168 -15.999 1.00 90.25 213 GLY A CA 1
ATOM 1698 C C . GLY A 1 213 ? -11.635 -3.381 -17.243 1.00 90.25 213 GLY A C 1
ATOM 1699 O O . GLY A 1 213 ? -12.088 -3.727 -18.328 1.00 90.25 213 GLY A O 1
ATOM 1700 N N . THR A 1 214 ? -10.859 -2.306 -17.084 1.00 91.81 214 THR A N 1
ATOM 1701 C CA . THR A 1 214 ? -10.364 -1.483 -18.204 1.00 91.81 214 THR A CA 1
ATOM 1702 C C . THR A 1 214 ? -8.868 -1.632 -18.451 1.00 91.81 214 THR A C 1
ATOM 1704 O O . THR A 1 214 ? -8.402 -1.294 -19.535 1.00 91.81 214 THR A O 1
ATOM 1707 N N . HIS A 1 215 ? -8.121 -2.103 -17.457 1.00 95.56 215 HIS A N 1
ATOM 1708 C CA . HIS A 1 215 ? -6.674 -2.220 -17.505 1.00 95.56 215 HIS A CA 1
ATOM 1709 C C . HIS A 1 215 ? -6.179 -3.245 -16.482 1.00 95.56 215 HIS A C 1
ATOM 1711 O O . HIS A 1 215 ? -6.952 -3.823 -15.710 1.00 95.56 215 HIS A O 1
ATOM 1717 N N . PHE A 1 216 ? -4.874 -3.460 -16.484 1.00 95.19 216 PHE A N 1
ATOM 1718 C CA . PHE A 1 216 ? -4.143 -4.284 -15.539 1.00 95.19 216 PHE A CA 1
ATOM 1719 C C . PHE A 1 216 ? -3.146 -3.418 -14.767 1.00 95.19 216 PHE A C 1
ATOM 1721 O O . PHE A 1 216 ? -2.590 -2.480 -15.329 1.00 95.19 216 PHE A O 1
ATOM 1728 N N . VAL A 1 217 ? -2.907 -3.716 -13.491 1.00 97.06 217 VAL A N 1
ATOM 1729 C CA . VAL A 1 217 ? -1.899 -3.013 -12.694 1.00 97.06 217 VAL A CA 1
ATOM 1730 C C . VAL A 1 217 ? -0.861 -3.995 -12.180 1.00 97.06 217 VAL A C 1
ATOM 1732 O O . VAL A 1 217 ? -1.188 -4.986 -11.524 1.00 97.06 217 VAL A O 1
ATOM 1735 N N . LEU A 1 218 ? 0.397 -3.654 -12.447 1.00 97.25 218 LEU A N 1
ATOM 1736 C CA . LEU A 1 218 ? 1.586 -4.312 -11.924 1.00 97.25 218 LEU A CA 1
ATOM 1737 C C . LEU A 1 218 ? 2.393 -3.269 -11.152 1.00 97.25 218 LEU A C 1
ATOM 1739 O O . LEU A 1 218 ? 3.275 -2.624 -11.709 1.00 97.25 218 LEU A O 1
ATOM 1743 N N . GLN A 1 219 ? 2.021 -3.038 -9.893 1.00 97.69 219 GLN A N 1
ATOM 1744 C CA . GLN A 1 219 ? 2.491 -1.915 -9.083 1.00 97.69 219 GLN A CA 1
ATOM 1745 C C . GLN A 1 219 ? 3.671 -2.316 -8.182 1.00 97.69 219 GLN A C 1
ATOM 1747 O O . GLN A 1 219 ? 3.469 -3.063 -7.224 1.00 97.69 219 GLN A O 1
ATOM 1752 N N . PRO A 1 220 ? 4.888 -1.782 -8.396 1.00 98.00 220 PRO A N 1
ATOM 1753 C CA . PRO A 1 220 ? 5.965 -1.880 -7.419 1.00 98.00 220 PRO A CA 1
ATOM 1754 C C . PRO A 1 220 ? 5.664 -1.043 -6.173 1.00 98.00 220 PRO A C 1
ATOM 1756 O O . PRO A 1 220 ? 5.279 0.128 -6.266 1.00 98.00 220 PRO A O 1
ATOM 1759 N N . LEU A 1 221 ? 5.871 -1.645 -5.004 1.00 97.81 221 LEU A N 1
ATOM 1760 C CA . LEU A 1 221 ? 5.701 -1.046 -3.686 1.00 97.81 221 LEU A CA 1
ATOM 1761 C C . LEU A 1 221 ? 7.008 -1.109 -2.894 1.00 97.81 221 LEU A C 1
ATOM 1763 O O . LEU A 1 221 ? 7.665 -2.145 -2.826 1.00 97.81 221 LEU A O 1
ATOM 1767 N N . ILE A 1 222 ? 7.320 0.006 -2.237 1.00 97.12 222 ILE A N 1
ATOM 1768 C CA . ILE A 1 222 ? 8.388 0.136 -1.247 1.00 97.12 222 ILE A CA 1
ATOM 1769 C C . ILE A 1 222 ? 7.734 0.432 0.097 1.00 97.12 222 ILE A C 1
ATOM 1771 O O . ILE A 1 222 ? 7.140 1.497 0.308 1.00 97.12 222 ILE A O 1
ATOM 1775 N N . TRP A 1 223 ? 7.811 -0.514 1.016 1.00 93.06 223 TRP A N 1
ATOM 1776 C CA . TRP A 1 223 ? 7.230 -0.436 2.338 1.00 93.06 223 TRP A CA 1
ATOM 1777 C C . TRP A 1 223 ? 8.180 0.236 3.319 1.00 93.06 223 TRP A C 1
ATOM 1779 O O . TRP A 1 223 ? 9.349 -0.095 3.464 1.00 93.06 223 TRP A O 1
ATOM 1789 N N . GLY A 1 224 ? 7.634 1.177 4.086 1.00 88.12 224 GLY A N 1
ATOM 1790 C CA . GLY A 1 224 ? 8.337 1.727 5.237 1.00 88.12 224 GLY A CA 1
ATOM 1791 C C . GLY A 1 224 ? 9.625 2.482 4.907 1.00 88.12 224 GLY A C 1
ATOM 1792 O O . GLY A 1 224 ? 10.510 2.490 5.762 1.00 88.12 224 GLY A O 1
ATOM 1793 N N . VAL A 1 225 ? 9.695 3.151 3.747 1.00 92.75 225 VAL A N 1
ATOM 1794 C CA . VAL A 1 225 ? 10.756 4.093 3.365 1.00 92.75 225 VAL A CA 1
ATOM 1795 C C . VAL A 1 225 ? 11.059 5.012 4.544 1.00 92.75 225 VAL A C 1
ATOM 1797 O O . VAL A 1 225 ? 10.253 5.877 4.898 1.00 92.75 225 VAL A O 1
ATOM 1800 N N . GLY A 1 226 ? 12.207 4.775 5.175 1.00 92.12 226 GLY A N 1
ATOM 1801 C CA . GLY A 1 226 ? 12.682 5.500 6.343 1.00 92.12 226 GLY A CA 1
ATOM 1802 C C . GLY A 1 226 ? 13.629 6.618 5.937 1.00 92.12 226 GLY A C 1
ATOM 1803 O O . GLY A 1 226 ? 14.642 6.376 5.287 1.00 92.12 226 GLY A O 1
ATOM 1804 N N . LEU A 1 227 ? 13.320 7.846 6.334 1.00 94.94 227 LEU A N 1
ATOM 1805 C CA . LEU A 1 227 ? 14.069 9.031 5.940 1.00 94.94 227 LEU A CA 1
ATOM 1806 C C . LEU A 1 227 ? 14.400 9.848 7.190 1.00 94.94 227 LEU A C 1
ATOM 1808 O O . LEU A 1 227 ? 13.529 10.484 7.782 1.00 94.94 227 LEU A O 1
ATOM 1812 N N . SER A 1 228 ? 15.661 9.843 7.622 1.00 94.06 228 SER A N 1
ATOM 1813 C CA . SER A 1 228 ? 16.114 10.707 8.721 1.00 94.06 228 SER A CA 1
ATOM 1814 C C . SER A 1 228 ? 16.118 12.179 8.293 1.00 94.06 228 SER A C 1
ATOM 1816 O O . SER A 1 228 ? 16.195 12.460 7.095 1.00 94.06 228 SER A O 1
ATOM 1818 N N . PRO A 1 229 ? 16.052 13.131 9.241 1.00 92.31 229 PRO A N 1
ATOM 1819 C CA . PRO A 1 229 ? 16.194 14.550 8.923 1.00 92.31 229 PRO A CA 1
ATOM 1820 C C . PRO A 1 229 ? 17.469 14.813 8.115 1.00 92.31 229 PRO A C 1
ATOM 1822 O O . PRO A 1 229 ? 18.512 14.214 8.390 1.00 92.31 229 PRO A O 1
ATOM 1825 N N . ASN A 1 230 ? 17.391 15.702 7.122 1.00 89.94 230 ASN A N 1
ATOM 1826 C CA . ASN A 1 230 ? 18.519 16.083 6.258 1.00 89.94 230 ASN A CA 1
ATOM 1827 C C . ASN A 1 230 ? 19.154 14.915 5.477 1.00 89.94 230 ASN A C 1
ATOM 1829 O O . ASN A 1 230 ? 20.330 14.977 5.109 1.00 89.94 230 ASN A O 1
ATOM 1833 N N . ARG A 1 231 ? 18.397 13.842 5.222 1.00 94.75 231 ARG A N 1
ATOM 1834 C CA . ARG A 1 231 ? 18.813 12.739 4.348 1.00 94.75 231 ARG A CA 1
ATOM 1835 C C . ARG A 1 231 ? 18.027 12.741 3.045 1.00 94.75 231 ARG A C 1
ATOM 1837 O O . ARG A 1 231 ? 16.847 13.100 3.007 1.00 94.75 231 ARG A O 1
ATOM 1844 N N . LYS A 1 232 ? 18.710 12.302 1.990 1.00 96.06 232 LYS A N 1
ATOM 1845 C CA . LYS A 1 232 ? 18.154 12.000 0.677 1.00 96.06 232 LYS A CA 1
ATOM 1846 C C . LYS A 1 232 ? 18.250 10.496 0.440 1.00 96.06 232 LYS A C 1
ATOM 1848 O O . LYS A 1 232 ? 19.345 9.945 0.504 1.00 96.06 232 LYS A O 1
ATOM 1853 N N . ALA A 1 233 ? 17.125 9.864 0.127 1.00 97.12 233 ALA A N 1
ATOM 1854 C CA . ALA A 1 233 ? 17.088 8.551 -0.507 1.00 97.12 233 ALA A CA 1
ATOM 1855 C C . ALA A 1 233 ? 16.852 8.747 -2.005 1.00 97.12 233 ALA A C 1
ATOM 1857 O O . ALA A 1 233 ? 16.101 9.640 -2.395 1.00 97.12 233 ALA A O 1
ATOM 1858 N N . SER A 1 234 ? 17.468 7.938 -2.854 1.00 97.69 234 SER A N 1
ATOM 1859 C CA . SER A 1 234 ? 17.186 7.959 -4.289 1.00 97.69 234 SER A CA 1
ATOM 1860 C C . SER A 1 234 ? 17.413 6.605 -4.924 1.00 97.69 234 SER A C 1
ATOM 1862 O O . SER A 1 234 ? 18.249 5.843 -4.447 1.00 97.69 234 SER A O 1
ATOM 1864 N N . PHE A 1 235 ? 16.681 6.325 -5.996 1.00 98.25 235 PHE A N 1
ATOM 1865 C CA . PHE A 1 235 ? 16.907 5.151 -6.823 1.00 98.25 235 PHE A CA 1
ATOM 1866 C C . PHE A 1 235 ? 16.589 5.441 -8.288 1.00 98.25 235 PHE A C 1
ATOM 1868 O O . PHE A 1 235 ? 15.811 6.346 -8.598 1.00 98.25 235 PHE A O 1
ATOM 1875 N N . THR A 1 236 ? 17.191 4.663 -9.181 1.00 98.50 236 THR A N 1
ATOM 1876 C CA . THR A 1 236 ? 16.913 4.713 -10.620 1.00 98.50 236 THR A CA 1
ATOM 1877 C C . THR A 1 236 ? 15.951 3.601 -11.006 1.00 98.50 236 THR A C 1
ATOM 1879 O O . THR A 1 236 ? 16.151 2.456 -10.616 1.00 98.50 236 THR A O 1
ATOM 1882 N N . SER A 1 237 ? 14.931 3.930 -11.792 1.00 98.44 237 SER A N 1
ATOM 1883 C CA . SER A 1 237 ? 14.074 2.966 -12.472 1.00 98.44 237 SER A CA 1
ATOM 1884 C C . SER A 1 237 ? 14.185 3.143 -13.982 1.00 98.44 237 SER A C 1
ATOM 1886 O O . SER A 1 237 ? 14.272 4.271 -14.476 1.00 98.44 237 SER A O 1
ATOM 1888 N N . LEU A 1 238 ? 14.186 2.029 -14.709 1.00 98.69 238 LEU A N 1
ATOM 1889 C CA . LEU A 1 238 ? 14.174 2.000 -16.169 1.00 98.69 238 LEU A CA 1
ATOM 1890 C C . LEU A 1 238 ? 12.872 1.356 -16.629 1.00 98.69 238 LEU A C 1
ATOM 1892 O O . LEU A 1 238 ? 12.529 0.271 -16.175 1.00 98.69 238 LEU A O 1
ATOM 1896 N N . THR A 1 239 ? 12.148 2.015 -17.523 1.00 98.69 239 THR A N 1
ATOM 1897 C CA . THR A 1 239 ? 10.924 1.494 -18.132 1.00 98.69 239 THR A CA 1
ATOM 1898 C C . THR A 1 239 ? 11.160 1.257 -19.614 1.00 98.69 239 THR A C 1
ATOM 1900 O O . THR A 1 239 ? 11.342 2.212 -20.364 1.00 98.69 239 THR A O 1
ATOM 1903 N N . TYR A 1 240 ? 11.160 -0.003 -20.031 1.00 98.75 240 TYR A N 1
ATOM 1904 C CA . TYR A 1 240 ? 11.214 -0.401 -21.433 1.00 98.75 240 TYR A CA 1
ATOM 1905 C C . TYR A 1 240 ? 9.800 -0.516 -21.998 1.00 98.75 240 TYR A C 1
ATOM 1907 O O . TYR A 1 240 ? 8.935 -1.099 -21.347 1.00 98.75 240 TYR A O 1
ATOM 1915 N N . ALA A 1 241 ? 9.570 0.014 -23.198 1.00 98.44 241 ALA A N 1
ATOM 1916 C CA . ALA A 1 241 ? 8.284 -0.073 -23.886 1.00 98.44 241 ALA A CA 1
ATOM 1917 C C . ALA A 1 241 ? 8.503 -0.212 -25.399 1.00 98.44 241 ALA A C 1
ATOM 1919 O O . ALA A 1 241 ? 8.585 0.782 -26.113 1.00 98.44 241 ALA A O 1
ATOM 1920 N N . GLY A 1 242 ? 8.637 -1.433 -25.911 1.00 98.38 242 GLY A N 1
ATOM 1921 C CA . GLY A 1 242 ? 9.044 -1.661 -27.302 1.00 98.38 242 GLY A CA 1
ATOM 1922 C C . GLY A 1 242 ? 8.692 -3.042 -27.839 1.00 98.38 242 GLY A C 1
ATOM 1923 O O . GLY A 1 242 ? 7.875 -3.754 -27.254 1.00 98.38 242 GLY A O 1
ATOM 1924 N N . ASP A 1 243 ? 9.300 -3.398 -28.969 1.00 98.44 243 ASP A N 1
ATOM 1925 C CA . ASP A 1 243 ? 9.224 -4.745 -29.537 1.00 98.44 243 ASP A CA 1
ATOM 1926 C C . ASP A 1 243 ? 10.021 -5.736 -28.696 1.00 98.44 243 ASP A C 1
ATOM 1928 O O . ASP A 1 243 ? 11.218 -5.564 -28.481 1.00 98.44 243 ASP A O 1
ATOM 1932 N N . GLY A 1 244 ? 9.379 -6.810 -28.263 1.00 97.94 244 GLY A N 1
ATOM 1933 C CA . GLY A 1 244 ? 10.050 -7.837 -27.494 1.00 97.94 244 GLY A CA 1
ATOM 1934 C C . GLY A 1 244 ? 9.113 -8.847 -26.864 1.00 97.94 244 GLY A C 1
ATOM 1935 O O . GLY A 1 244 ? 7.887 -8.777 -26.948 1.00 97.94 244 GLY A O 1
ATOM 1936 N N . ASP A 1 245 ? 9.752 -9.794 -26.206 1.00 98.25 245 ASP A N 1
ATOM 1937 C CA . ASP A 1 245 ? 9.169 -10.877 -25.434 1.00 98.25 245 ASP A CA 1
ATOM 1938 C C . ASP A 1 245 ? 9.885 -10.989 -24.080 1.00 98.25 245 ASP A C 1
ATOM 1940 O O . ASP A 1 245 ? 10.695 -10.138 -23.703 1.00 98.25 245 ASP A O 1
ATOM 1944 N N . LEU A 1 246 ? 9.608 -12.059 -23.338 1.00 98.12 246 LEU A N 1
ATOM 1945 C CA . LEU A 1 246 ? 10.270 -12.314 -22.065 1.00 98.12 246 LEU A CA 1
ATOM 1946 C C . LEU A 1 246 ? 11.800 -12.403 -22.197 1.00 98.12 246 LEU A C 1
ATOM 1948 O O . LEU A 1 246 ? 12.509 -11.843 -21.364 1.00 98.12 246 LEU A O 1
ATOM 1952 N N . GLN A 1 247 ? 12.324 -13.055 -23.240 1.00 98.44 247 GLN A N 1
ATOM 1953 C CA . GLN A 1 247 ? 13.774 -13.180 -23.424 1.00 98.44 247 GLN A CA 1
ATOM 1954 C C . GLN A 1 247 ? 14.424 -11.812 -23.641 1.00 98.44 247 GLN A C 1
ATOM 1956 O O . GLN A 1 247 ? 15.462 -11.520 -23.054 1.00 98.44 247 GLN A O 1
ATOM 1961 N N . THR A 1 248 ? 13.767 -10.947 -24.416 1.00 98.50 248 THR A N 1
ATOM 1962 C CA . THR A 1 248 ? 14.191 -9.558 -24.629 1.00 98.50 248 THR A CA 1
ATOM 1963 C C . THR A 1 248 ? 14.344 -8.810 -23.299 1.00 98.50 248 THR A C 1
ATOM 1965 O O . THR A 1 248 ? 15.299 -8.054 -23.116 1.00 98.50 248 THR A O 1
ATOM 1968 N N . ILE A 1 249 ? 13.432 -9.040 -22.349 1.00 98.50 249 ILE A N 1
ATOM 1969 C CA . ILE A 1 249 ? 13.455 -8.408 -21.021 1.00 98.50 249 ILE A CA 1
ATOM 1970 C C . ILE A 1 249 ? 14.575 -8.970 -20.147 1.00 98.50 249 ILE A C 1
ATOM 1972 O O . ILE A 1 249 ? 15.256 -8.195 -19.478 1.00 98.50 249 ILE A O 1
ATOM 1976 N N . LEU A 1 250 ? 14.804 -10.285 -20.175 1.00 98.38 250 LEU A N 1
ATOM 1977 C CA . LEU A 1 250 ? 15.912 -10.913 -19.448 1.00 98.38 250 LEU A CA 1
ATOM 1978 C C . LEU A 1 250 ? 17.266 -10.390 -19.947 1.00 98.38 250 LEU A C 1
ATOM 1980 O O . LEU A 1 250 ? 18.102 -9.963 -19.150 1.00 98.38 250 LEU A O 1
ATOM 1984 N N . ASP A 1 251 ? 17.450 -10.338 -21.267 1.00 98.44 251 ASP A N 1
ATOM 1985 C CA . ASP A 1 251 ? 18.664 -9.809 -21.892 1.00 98.44 251 ASP A CA 1
ATOM 1986 C C . ASP A 1 251 ? 18.851 -8.316 -21.586 1.00 98.44 251 ASP A C 1
ATOM 1988 O O . ASP A 1 251 ? 19.974 -7.833 -21.413 1.00 98.44 251 ASP A O 1
ATOM 1992 N N . LEU A 1 252 ? 17.755 -7.554 -21.522 1.00 98.31 252 LEU A N 1
ATOM 1993 C CA . LEU A 1 252 ? 17.786 -6.153 -21.124 1.00 98.31 252 LEU A CA 1
ATOM 1994 C C . LEU A 1 252 ? 18.197 -5.994 -19.657 1.00 98.31 252 LEU A C 1
ATOM 1996 O O . LEU A 1 252 ? 19.093 -5.199 -19.374 1.00 98.31 252 LEU A O 1
ATOM 2000 N N . TYR A 1 253 ? 17.573 -6.735 -18.739 1.00 98.25 253 TYR A N 1
ATOM 2001 C CA . TYR A 1 253 ? 17.879 -6.663 -17.313 1.00 98.25 253 TYR A CA 1
ATOM 2002 C C . TYR A 1 253 ? 19.344 -7.010 -17.047 1.00 98.25 253 TYR A C 1
ATOM 2004 O O . TYR A 1 253 ? 20.044 -6.232 -16.401 1.00 98.25 253 TYR A O 1
ATOM 2012 N N . GLU A 1 254 ? 19.854 -8.092 -17.635 1.00 98.19 254 GLU A N 1
ATOM 2013 C CA . GLU A 1 254 ? 21.257 -8.483 -17.477 1.00 98.19 254 GLU A CA 1
ATOM 2014 C C . GLU A 1 254 ? 22.237 -7.405 -17.958 1.00 98.19 254 GLU A C 1
ATOM 2016 O O . GLU A 1 254 ? 23.263 -7.181 -17.316 1.00 98.19 254 GLU A O 1
ATOM 2021 N N . ARG A 1 255 ? 21.918 -6.695 -19.048 1.00 98.25 255 ARG A N 1
ATOM 2022 C CA . ARG A 1 255 ? 22.751 -5.592 -19.557 1.00 98.25 255 ARG A CA 1
ATOM 2023 C C . ARG A 1 255 ? 22.642 -4.312 -18.734 1.00 98.25 255 ARG A C 1
ATOM 2025 O O . ARG A 1 255 ? 23.609 -3.557 -18.677 1.00 98.25 255 ARG A O 1
ATOM 2032 N N . LYS A 1 256 ? 21.466 -4.029 -18.169 1.00 98.25 256 LYS A N 1
ATOM 2033 C CA . LYS A 1 256 ? 21.130 -2.732 -17.560 1.00 98.25 256 LYS A CA 1
ATOM 2034 C C . LYS A 1 256 ? 21.155 -2.731 -16.033 1.00 98.25 256 LYS A C 1
ATOM 2036 O O . LYS A 1 256 ? 21.133 -1.651 -15.450 1.00 98.25 256 LYS A O 1
ATOM 2041 N N . LYS A 1 257 ? 21.223 -3.887 -15.367 1.00 97.44 257 LYS A N 1
ATOM 2042 C CA . LYS A 1 257 ? 21.148 -3.979 -13.897 1.00 97.44 257 LYS A CA 1
ATOM 2043 C C . LYS A 1 257 ? 22.208 -3.160 -13.161 1.00 97.44 257 LYS A C 1
ATOM 2045 O O . LYS A 1 257 ? 21.912 -2.608 -12.108 1.00 97.44 257 LYS A O 1
ATOM 2050 N N . ASP A 1 258 ? 23.392 -2.986 -13.742 1.00 97.25 258 ASP A N 1
ATOM 2051 C CA . ASP A 1 258 ? 24.460 -2.171 -13.145 1.00 97.25 258 ASP A CA 1
ATOM 2052 C C . ASP A 1 258 ? 24.174 -0.654 -13.212 1.00 97.25 258 ASP A C 1
ATOM 2054 O O . ASP A 1 258 ? 24.781 0.130 -12.481 1.00 97.25 258 ASP A O 1
ATOM 2058 N N . GLU A 1 259 ? 23.234 -0.217 -14.059 1.00 97.50 259 GLU A N 1
ATOM 2059 C CA . GLU A 1 259 ? 22.744 1.170 -14.112 1.00 97.50 259 GLU A CA 1
ATOM 2060 C C . GLU A 1 259 ? 21.692 1.451 -13.014 1.00 97.50 259 GLU A C 1
ATOM 2062 O O . GLU A 1 259 ? 21.372 2.610 -12.723 1.00 97.50 259 GLU A O 1
ATOM 2067 N N . LEU A 1 260 ? 21.158 0.402 -12.374 1.00 97.69 260 LEU A N 1
ATOM 2068 C CA . LEU A 1 260 ? 20.123 0.486 -11.344 1.00 97.69 260 LEU A CA 1
ATOM 2069 C C . LEU A 1 260 ? 20.755 0.794 -9.986 1.00 97.69 260 LEU A C 1
ATOM 2071 O O . LEU A 1 260 ? 21.034 -0.078 -9.166 1.00 97.69 260 LEU A O 1
ATOM 2075 N N . VAL A 1 261 ? 20.967 2.083 -9.734 1.00 96.56 261 VAL A N 1
ATOM 2076 C CA . VAL A 1 261 ? 21.608 2.559 -8.504 1.00 96.56 261 VAL A CA 1
ATOM 2077 C C . VAL A 1 261 ? 20.571 2.984 -7.467 1.00 96.56 261 VAL A C 1
ATOM 2079 O O . VAL A 1 261 ? 19.638 3.723 -7.786 1.00 96.56 261 VAL A O 1
ATOM 2082 N N . PHE A 1 262 ? 20.791 2.588 -6.211 1.00 96.69 262 PHE A N 1
ATOM 2083 C CA . PHE A 1 262 ? 20.165 3.158 -5.016 1.00 96.69 262 PHE A CA 1
ATOM 2084 C C . PHE A 1 262 ? 21.205 3.931 -4.192 1.00 96.69 262 PHE A C 1
ATOM 2086 O O . PHE A 1 262 ? 22.374 3.552 -4.128 1.00 96.69 262 PHE A O 1
ATOM 2093 N N . SER A 1 263 ? 20.796 5.018 -3.538 1.00 96.19 263 SER A N 1
ATOM 2094 C CA . SER A 1 263 ? 21.649 5.726 -2.584 1.00 96.19 263 SER A CA 1
ATOM 2095 C C . SER A 1 263 ? 20.870 6.341 -1.426 1.00 96.19 263 SER A C 1
ATOM 2097 O O . SER A 1 263 ? 19.728 6.782 -1.575 1.00 96.19 263 SER A O 1
ATOM 2099 N N . TYR A 1 264 ? 21.532 6.417 -0.269 1.00 96.31 264 TYR A N 1
ATOM 2100 C CA . TYR A 1 264 ? 21.034 7.080 0.931 1.00 96.31 264 TYR A CA 1
ATOM 2101 C C . TYR A 1 264 ? 22.124 7.964 1.545 1.00 96.31 264 TYR A C 1
ATOM 2103 O O . TYR A 1 264 ? 23.051 7.482 2.199 1.00 96.31 264 TYR A O 1
ATOM 2111 N N . VAL A 1 265 ? 22.035 9.275 1.321 1.00 95.94 265 VAL A N 1
ATOM 2112 C CA . VAL A 1 265 ? 23.125 10.225 1.599 1.00 95.94 265 VAL A CA 1
ATOM 2113 C C . VAL A 1 265 ? 22.658 11.423 2.436 1.00 95.94 265 VAL A C 1
ATOM 2115 O O . VAL A 1 265 ? 21.473 11.765 2.419 1.00 95.94 265 VAL A O 1
ATOM 2118 N N . PRO A 1 266 ? 23.553 12.070 3.207 1.00 93.44 266 PRO A N 1
ATOM 2119 C CA . PRO A 1 266 ? 23.300 13.402 3.759 1.00 93.44 266 PRO A CA 1
ATOM 2120 C C . PRO A 1 266 ? 23.044 14.431 2.656 1.00 93.44 266 PRO A C 1
ATOM 2122 O O . PRO A 1 266 ? 23.563 14.304 1.548 1.00 93.44 266 PRO A O 1
ATOM 2125 N N . ILE A 1 267 ? 22.265 15.462 2.972 1.00 92.56 267 ILE A N 1
ATOM 2126 C CA . ILE A 1 267 ? 22.042 16.607 2.087 1.00 92.56 267 ILE A CA 1
ATOM 2127 C C . ILE A 1 267 ? 22.942 17.753 2.538 1.00 92.56 267 ILE A C 1
ATOM 2129 O O . ILE A 1 267 ? 22.858 18.197 3.684 1.00 92.56 267 ILE A O 1
ATOM 2133 N N . GLU A 1 268 ? 23.773 18.249 1.623 1.00 88.12 268 GLU A N 1
ATOM 2134 C CA . GLU A 1 268 ? 24.639 19.405 1.850 1.00 88.12 268 GLU A CA 1
ATOM 2135 C C . GLU A 1 268 ? 24.405 20.460 0.751 1.00 88.12 268 GLU A C 1
ATOM 2137 O O . GLU A 1 268 ? 24.628 20.163 -0.426 1.00 88.12 268 GLU A O 1
ATOM 2142 N N . PRO A 1 269 ? 23.958 21.688 1.094 1.00 84.12 269 PRO A N 1
ATOM 2143 C CA . PRO A 1 269 ? 23.604 22.177 2.435 1.00 84.12 269 PRO A CA 1
ATOM 2144 C C . PRO A 1 269 ? 22.254 21.623 2.948 1.00 84.12 269 PRO A C 1
ATOM 2146 O O . PRO A 1 269 ? 21.497 21.055 2.167 1.00 84.12 269 PRO A O 1
ATOM 2149 N N . PRO A 1 270 ? 21.906 21.799 4.238 1.00 77.81 270 PRO A N 1
ATOM 2150 C CA . PRO A 1 270 ? 20.613 21.366 4.770 1.00 77.81 270 PRO A CA 1
ATOM 2151 C C . PRO A 1 270 ? 19.429 21.923 3.956 1.00 77.81 270 PRO A C 1
ATOM 2153 O O . PRO A 1 270 ? 19.523 23.041 3.441 1.00 77.81 270 PRO A O 1
ATOM 2156 N N . PRO A 1 271 ? 18.287 21.213 3.870 1.00 74.25 271 PRO A N 1
ATOM 2157 C CA . PRO A 1 271 ? 17.153 21.600 3.028 1.00 74.25 271 PRO A CA 1
ATOM 2158 C C . PRO A 1 271 ? 16.616 23.013 3.285 1.00 74.25 271 PRO A C 1
ATOM 2160 O O . PRO A 1 271 ? 16.167 23.668 2.348 1.00 74.25 271 PRO A O 1
ATOM 2163 N N . GLU A 1 272 ? 16.725 23.510 4.520 1.00 73.12 272 GLU A N 1
ATOM 2164 C CA . GLU A 1 272 ? 16.349 24.876 4.922 1.00 73.12 272 GLU A CA 1
ATOM 2165 C C . GLU A 1 272 ? 17.102 25.968 4.143 1.00 73.12 272 GLU A C 1
ATOM 2167 O O . GLU A 1 272 ? 16.633 27.096 4.022 1.00 73.12 272 GLU A O 1
ATOM 2172 N N . GLN A 1 273 ? 18.277 25.633 3.604 1.00 73.88 273 GLN A N 1
ATOM 2173 C CA . GLN A 1 273 ? 19.096 26.521 2.780 1.00 73.88 273 GLN A CA 1
ATOM 2174 C C . GLN A 1 273 ? 18.872 26.304 1.279 1.00 73.88 273 GLN A C 1
ATOM 2176 O O . GLN A 1 273 ? 19.212 27.175 0.481 1.00 73.88 273 GLN A O 1
ATOM 2181 N N . ILE A 1 274 ? 18.325 25.147 0.891 1.00 71.94 274 ILE A N 1
ATOM 2182 C CA . ILE A 1 274 ? 18.067 24.790 -0.510 1.00 71.94 274 ILE A CA 1
ATOM 2183 C C . ILE A 1 274 ? 16.712 25.336 -0.963 1.00 71.94 274 ILE A C 1
ATOM 2185 O O . ILE A 1 274 ? 16.594 25.809 -2.091 1.00 71.94 274 ILE A O 1
ATOM 2189 N N . PHE A 1 275 ? 15.700 25.281 -0.095 1.00 71.44 275 PHE A N 1
ATOM 2190 C CA . PHE A 1 275 ? 14.332 25.663 -0.432 1.00 71.44 275 PHE A CA 1
ATOM 2191 C C . PHE A 1 275 ? 13.935 26.924 0.316 1.00 71.44 275 PHE A C 1
ATOM 2193 O O . PHE A 1 275 ? 13.907 26.960 1.544 1.00 71.44 275 PHE A O 1
ATOM 2200 N N . SER A 1 276 ? 13.568 27.964 -0.424 1.00 73.12 276 SER A N 1
ATOM 2201 C CA . SER A 1 276 ? 12.960 29.141 0.192 1.00 73.12 276 SER A CA 1
ATOM 2202 C C . SER A 1 276 ? 11.591 28.780 0.790 1.00 73.12 276 SER A C 1
ATOM 2204 O O . SER A 1 276 ? 10.862 27.954 0.240 1.00 73.12 276 SER A O 1
ATOM 2206 N N . GLU A 1 277 ? 11.167 29.439 1.876 1.00 64.75 277 GLU A N 1
ATOM 2207 C CA . GLU A 1 277 ? 9.815 29.246 2.444 1.00 64.75 277 GLU A CA 1
ATOM 2208 C C . GLU A 1 277 ? 8.705 29.423 1.392 1.00 64.75 277 GLU A C 1
ATOM 2210 O O . GLU A 1 277 ? 7.676 28.745 1.421 1.00 64.75 277 GLU A O 1
ATOM 2215 N N . ARG A 1 278 ? 8.927 30.303 0.406 1.00 64.38 278 ARG A N 1
ATOM 2216 C CA . ARG A 1 278 ? 8.023 30.483 -0.740 1.00 64.38 278 ARG A CA 1
ATOM 2217 C C . ARG A 1 278 ? 7.899 29.228 -1.595 1.00 64.38 278 ARG A C 1
ATOM 2219 O O . ARG A 1 278 ? 6.830 28.984 -2.153 1.00 64.38 278 ARG A O 1
ATOM 2226 N N . GLU A 1 279 ? 8.962 28.443 -1.722 1.00 65.19 279 GLU A N 1
ATOM 2227 C CA . GLU A 1 279 ? 8.931 27.201 -2.483 1.00 65.19 279 GLU A CA 1
ATOM 2228 C C . GLU A 1 279 ? 8.117 26.119 -1.780 1.00 65.19 279 GLU A C 1
ATOM 2230 O O . GLU A 1 279 ? 7.345 25.425 -2.443 1.00 65.19 279 GLU A O 1
ATOM 2235 N N . ILE A 1 280 ? 8.193 26.082 -0.449 1.00 62.53 280 ILE A N 1
ATOM 2236 C CA . ILE A 1 280 ? 7.411 25.181 0.401 1.00 62.53 280 ILE A CA 1
ATOM 2237 C C . ILE A 1 280 ? 5.918 25.558 0.400 1.00 62.53 280 ILE A C 1
ATOM 2239 O O . ILE A 1 280 ? 5.057 24.685 0.385 1.00 62.53 280 ILE A O 1
ATOM 2243 N N . LEU A 1 281 ? 5.588 26.854 0.369 1.00 61.91 281 LEU A N 1
ATOM 2244 C CA . LEU A 1 281 ? 4.201 27.338 0.455 1.00 61.91 281 LEU A CA 1
ATOM 2245 C C . LEU A 1 281 ? 3.408 27.267 -0.862 1.00 61.91 281 LEU A C 1
ATOM 2247 O O . LEU A 1 281 ? 2.177 27.254 -0.835 1.00 61.91 281 LEU A O 1
ATOM 2251 N N . PHE A 1 282 ? 4.070 27.257 -2.022 1.00 62.44 282 PHE A N 1
ATOM 2252 C CA . PHE A 1 282 ? 3.380 27.310 -3.321 1.00 62.44 282 PHE A CA 1
ATOM 2253 C C . PHE A 1 282 ? 2.580 26.036 -3.634 1.00 62.44 282 PHE A C 1
ATOM 2255 O O . PHE A 1 282 ? 1.533 26.122 -4.272 1.00 62.44 282 PHE A O 1
ATOM 2262 N N . THR A 1 283 ? 3.041 24.865 -3.179 1.00 54.47 283 THR A N 1
ATOM 2263 C CA . THR A 1 283 ? 2.356 23.579 -3.409 1.00 54.47 283 THR A CA 1
ATOM 2264 C C . THR A 1 283 ? 1.020 23.488 -2.668 1.00 54.47 283 THR A C 1
ATOM 2266 O O . THR A 1 283 ? 0.150 22.732 -3.077 1.00 54.47 283 THR A O 1
ATOM 2269 N N . GLN A 1 284 ? 0.806 24.303 -1.631 1.00 54.84 284 GLN A N 1
ATOM 2270 C CA . GLN A 1 284 ? -0.384 24.231 -0.776 1.00 54.84 284 GLN A CA 1
ATOM 2271 C C . GLN A 1 284 ? -1.560 25.110 -1.239 1.00 54.84 284 GLN A C 1
ATOM 2273 O O . GLN A 1 284 ? -2.631 25.046 -0.643 1.00 54.84 284 GLN A O 1
ATOM 2278 N N . ARG A 1 285 ? -1.380 25.986 -2.243 1.00 50.12 285 ARG A N 1
ATOM 2279 C CA . ARG A 1 285 ? -2.318 27.103 -2.503 1.00 50.12 285 ARG A CA 1
ATOM 2280 C C . ARG A 1 285 ? -3.114 27.054 -3.806 1.00 50.12 285 ARG A C 1
ATOM 2282 O O . ARG A 1 285 ? -3.876 27.990 -4.050 1.00 50.12 285 ARG A O 1
ATOM 2289 N N . ARG A 1 286 ? -2.982 26.024 -4.646 1.00 50.09 286 ARG A N 1
ATOM 2290 C CA . ARG A 1 286 ? -3.872 25.893 -5.811 1.00 50.09 286 ARG A CA 1
ATOM 2291 C C . ARG A 1 286 ? -5.064 25.004 -5.453 1.00 50.09 286 ARG A C 1
ATOM 2293 O O . ARG A 1 286 ? -4.833 23.873 -5.035 1.00 50.09 286 ARG A O 1
ATOM 2300 N N . PRO A 1 287 ? -6.314 25.488 -5.588 1.00 49.03 287 PRO A N 1
ATOM 2301 C CA . PRO A 1 287 ? -7.460 24.594 -5.522 1.00 49.03 287 PRO A CA 1
ATOM 2302 C C . PRO A 1 287 ? -7.305 23.525 -6.616 1.00 49.03 287 PRO A C 1
ATOM 2304 O O . PRO A 1 287 ? -6.760 23.844 -7.680 1.00 49.03 287 PRO A O 1
ATOM 2307 N N . PRO A 1 288 ? -7.741 22.277 -6.371 1.00 54.38 288 PRO A N 1
ATOM 2308 C CA . PRO A 1 288 ? -7.752 21.250 -7.403 1.00 54.38 288 PRO A CA 1
ATOM 2309 C C . PRO A 1 288 ? -8.447 21.803 -8.647 1.00 54.38 288 PRO A C 1
ATOM 2311 O O . PRO A 1 288 ? -9.468 22.492 -8.535 1.00 54.38 288 PRO A O 1
ATOM 2314 N N . ILE A 1 289 ? -7.862 21.548 -9.820 1.00 52.97 289 ILE A N 1
ATOM 2315 C CA . ILE A 1 289 ? -8.478 21.906 -11.095 1.00 52.97 289 ILE A CA 1
ATOM 2316 C C . ILE A 1 289 ? -9.800 21.143 -11.145 1.00 52.97 289 ILE A C 1
ATOM 2318 O O . ILE A 1 289 ? -9.836 19.935 -11.359 1.00 52.97 289 ILE A O 1
ATOM 2322 N N . THR A 1 290 ? -10.895 21.849 -10.883 1.00 48.06 290 THR A N 1
ATOM 2323 C CA . THR A 1 290 ? -12.238 21.341 -11.126 1.00 48.06 290 THR A CA 1
ATOM 2324 C C . THR A 1 290 ? -12.461 21.503 -12.616 1.00 48.06 290 THR A C 1
ATOM 2326 O O . THR A 1 290 ? -12.953 22.530 -13.078 1.00 48.06 290 THR A O 1
ATOM 2329 N N . MET A 1 291 ? -12.015 20.516 -13.395 1.00 50.88 291 MET A N 1
ATOM 2330 C CA . MET A 1 291 ? -12.546 20.394 -14.745 1.00 50.88 291 MET A CA 1
ATOM 2331 C C . MET A 1 291 ? -14.057 20.191 -14.605 1.00 50.88 291 MET A C 1
ATOM 2333 O O . MET A 1 291 ? -14.478 19.480 -13.683 1.00 50.88 291 MET A O 1
ATOM 2337 N N . PRO A 1 292 ? -14.883 20.848 -15.435 1.00 46.88 292 PRO A N 1
ATOM 2338 C CA . PRO A 1 292 ? -16.296 20.525 -15.478 1.00 46.88 292 PRO A CA 1
ATOM 2339 C C . PRO A 1 292 ? -16.401 19.013 -15.682 1.00 46.88 292 PRO A C 1
ATOM 2341 O O . PRO A 1 292 ? -15.877 18.465 -16.647 1.00 46.88 292 PRO A O 1
ATOM 2344 N N . ILE A 1 293 ? -16.988 18.324 -14.702 1.00 48.84 293 ILE A N 1
ATOM 2345 C CA . ILE A 1 293 ? -17.426 16.949 -14.896 1.00 48.84 293 ILE A CA 1
ATOM 2346 C C . ILE A 1 293 ? -18.554 17.093 -15.903 1.00 48.84 293 ILE A C 1
ATOM 2348 O O . ILE A 1 293 ? -19.669 17.460 -15.530 1.00 48.84 293 ILE A O 1
ATOM 2352 N N . ASP A 1 294 ? -18.236 16.941 -17.183 1.00 43.34 294 ASP A N 1
ATOM 2353 C CA . ASP A 1 294 ? -19.237 16.981 -18.232 1.00 43.34 294 ASP A CA 1
ATOM 2354 C C . ASP A 1 294 ? -20.358 15.998 -17.853 1.00 43.34 294 ASP A C 1
ATOM 2356 O O . ASP A 1 294 ? -20.094 14.862 -17.456 1.00 43.34 294 ASP A O 1
ATOM 2360 N N . GLU A 1 295 ? -21.620 16.427 -17.962 1.00 41.88 295 GLU A N 1
ATOM 2361 C CA . GLU A 1 295 ? -22.839 15.658 -17.634 1.00 41.88 295 GLU A CA 1
ATOM 2362 C C . GLU A 1 295 ? -23.016 14.364 -18.469 1.00 41.88 295 GLU A C 1
ATOM 2364 O O . GLU A 1 295 ? -24.061 13.709 -18.435 1.00 41.88 295 GLU A O 1
ATOM 2369 N N . PHE A 1 296 ? -21.999 13.951 -19.222 1.00 42.44 296 PHE A N 1
ATOM 2370 C CA . PHE A 1 296 ? -22.019 12.776 -20.072 1.00 42.44 296 PHE A CA 1
ATOM 2371 C C . PHE A 1 296 ? -21.641 11.516 -19.292 1.00 42.44 296 PHE A C 1
ATOM 2373 O O . PHE A 1 296 ? -20.493 11.085 -19.248 1.00 42.44 296 PHE A O 1
ATOM 2380 N N . GLY A 1 297 ? -22.679 10.873 -18.755 1.00 40.03 297 GLY A N 1
ATOM 2381 C CA . GLY A 1 297 ? -22.675 9.432 -18.522 1.00 40.03 297 GLY A CA 1
ATOM 2382 C C . GLY A 1 297 ? -22.500 9.005 -17.072 1.00 40.03 297 GLY A C 1
ATOM 2383 O O . GLY A 1 297 ? -21.633 8.189 -16.767 1.00 40.03 297 GLY A O 1
ATOM 2384 N N . GLN A 1 298 ? -23.415 9.414 -16.188 1.00 36.12 298 GLN A N 1
ATOM 2385 C CA . GLN A 1 298 ? -23.828 8.456 -15.162 1.00 36.12 298 GLN A CA 1
ATOM 2386 C C . GLN A 1 298 ? -24.372 7.228 -15.901 1.00 36.12 298 GLN A C 1
ATOM 2388 O O . GLN A 1 298 ? -25.477 7.267 -16.442 1.00 36.12 298 GLN A O 1
ATOM 2393 N N . LEU A 1 299 ? -23.590 6.146 -15.974 1.00 38.91 299 LEU A N 1
ATOM 2394 C CA . LEU A 1 299 ? -24.119 4.843 -16.370 1.00 38.91 299 LEU A CA 1
ATOM 2395 C C . LEU A 1 299 ? -25.366 4.583 -15.507 1.00 38.91 299 LEU A C 1
ATOM 2397 O O . LEU A 1 299 ? -25.262 4.672 -14.277 1.00 38.91 299 LEU A O 1
ATOM 2401 N N . PRO A 1 300 ? -26.546 4.327 -16.100 1.00 34.78 300 PRO A N 1
ATOM 2402 C CA . PRO A 1 300 ? -27.778 4.235 -15.336 1.00 34.78 300 PRO A CA 1
ATOM 2403 C C . PRO A 1 300 ? -27.676 3.069 -14.352 1.00 34.78 300 PRO A C 1
ATOM 2405 O O . PRO A 1 300 ? -27.756 1.900 -14.720 1.00 34.78 300 PRO A O 1
ATOM 2408 N N . ARG A 1 301 ? -27.517 3.397 -13.065 1.00 38.69 301 ARG A N 1
ATOM 2409 C CA . ARG A 1 301 ? -27.395 2.449 -11.944 1.00 38.69 301 ARG A CA 1
ATOM 2410 C C . ARG A 1 301 ? -28.697 1.703 -11.608 1.00 38.69 301 ARG A C 1
ATOM 2412 O O . ARG A 1 301 ? -28.846 1.189 -10.505 1.00 38.69 301 ARG A O 1
ATOM 2419 N N . GLY A 1 302 ? -29.646 1.597 -12.532 1.00 40.75 302 GLY A N 1
ATOM 2420 C CA . GLY A 1 302 ? -30.925 0.964 -12.235 1.00 40.75 302 GLY A CA 1
ATOM 2421 C C . GLY A 1 302 ? -31.828 0.789 -13.439 1.00 40.75 302 GLY A C 1
ATOM 2422 O O . GLY A 1 302 ? -32.832 1.482 -13.538 1.00 40.75 302 GLY A O 1
ATOM 2423 N N . GLN A 1 303 ? -31.505 -0.153 -14.328 1.00 34.72 303 GLN A N 1
ATOM 2424 C CA . GLN A 1 303 ? -32.505 -0.713 -15.249 1.00 34.72 303 GLN A CA 1
ATOM 2425 C C . GLN A 1 303 ? -32.180 -2.125 -15.762 1.00 34.72 303 GLN A C 1
ATOM 2427 O O . GLN A 1 303 ? -32.576 -2.511 -16.854 1.00 34.72 303 GLN A O 1
ATOM 2432 N N . LEU A 1 304 ? -31.516 -2.943 -14.943 1.00 38.03 304 LEU A N 1
ATOM 2433 C CA . LEU A 1 304 ? -31.454 -4.388 -15.167 1.00 38.03 304 LEU A CA 1
ATOM 2434 C C . LEU A 1 304 ? -32.150 -5.098 -14.012 1.00 38.03 304 LEU A C 1
ATOM 2436 O O . LEU A 1 304 ? -31.507 -5.567 -13.078 1.00 38.03 304 LEU A O 1
ATOM 2440 N N . ARG A 1 305 ? -33.485 -5.141 -14.064 1.00 40.56 305 ARG A N 1
ATOM 2441 C CA . ARG A 1 305 ? -34.264 -6.242 -13.487 1.00 40.56 305 ARG A CA 1
ATOM 2442 C C . ARG A 1 305 ? -35.688 -6.284 -14.039 1.00 40.56 305 ARG A C 1
ATOM 2444 O O . ARG A 1 305 ? -36.420 -5.303 -13.965 1.00 40.56 305 ARG A O 1
ATOM 2451 N N . ASN A 1 306 ? -36.046 -7.499 -14.455 1.00 40.16 306 ASN A N 1
ATOM 2452 C CA . ASN A 1 306 ? -37.385 -8.068 -14.608 1.00 40.16 306 ASN A CA 1
ATOM 2453 C C . ASN A 1 306 ? -38.082 -7.872 -15.961 1.00 40.16 306 ASN A C 1
ATOM 2455 O O . ASN A 1 306 ? -39.058 -7.140 -16.087 1.00 40.16 306 ASN A O 1
ATOM 2459 N N . GLY A 1 307 ? -37.649 -8.670 -16.933 1.00 37.88 307 GLY A N 1
ATOM 2460 C CA . GLY A 1 307 ? -38.479 -9.117 -18.047 1.00 37.88 307 GLY A CA 1
ATOM 2461 C C . GLY A 1 307 ? -37.776 -10.265 -18.763 1.00 37.88 307 GLY A C 1
ATOM 2462 O O . GLY A 1 307 ? -36.674 -10.056 -19.247 1.00 37.88 307 GLY A O 1
ATOM 2463 N N . PHE A 1 308 ? -38.419 -11.434 -18.817 1.00 38.12 308 PHE A N 1
ATOM 2464 C CA . PHE A 1 308 ? -37.983 -12.683 -19.468 1.00 38.12 308 PHE A CA 1
ATOM 2465 C C . PHE A 1 308 ? -37.001 -13.575 -18.687 1.00 38.12 308 PHE A C 1
ATOM 2467 O O . PHE A 1 308 ? -35.793 -13.556 -18.881 1.00 38.12 308 PHE A O 1
ATOM 2474 N N . LEU A 1 309 ? -37.578 -14.435 -17.844 1.00 35.53 309 LEU A N 1
ATOM 2475 C CA . LEU A 1 309 ? -37.091 -15.799 -17.622 1.00 35.53 309 LEU A CA 1
ATOM 2476 C C . LEU A 1 309 ? -38.138 -16.740 -18.230 1.00 35.53 309 LEU A C 1
ATOM 2478 O O . LEU A 1 309 ? -38.978 -17.297 -17.529 1.00 35.53 309 LEU A O 1
ATOM 2482 N N . GLU A 1 310 ? -38.118 -16.854 -19.553 1.00 41.12 310 GLU A N 1
ATOM 2483 C CA . GLU A 1 310 ? -38.457 -18.124 -20.190 1.00 41.12 310 GLU A CA 1
ATOM 2484 C C . GLU A 1 310 ? -37.142 -18.879 -20.366 1.00 41.12 310 GLU A C 1
ATOM 2486 O O . GLU A 1 310 ? -36.104 -18.276 -20.637 1.00 41.12 310 GLU A O 1
ATOM 2491 N N . GLN A 1 311 ? -37.186 -20.180 -20.096 1.00 43.47 311 GLN A N 1
ATOM 2492 C CA . GLN A 1 311 ? -36.057 -21.101 -20.119 1.00 43.47 311 GLN A CA 1
ATOM 2493 C C . GLN A 1 311 ? -35.392 -21.082 -21.502 1.00 43.47 311 GLN A C 1
ATOM 2495 O O . GLN A 1 311 ? -35.828 -21.778 -22.412 1.00 43.47 311 GLN A O 1
ATOM 2500 N N . ALA A 1 312 ? -34.355 -20.263 -21.665 1.00 44.16 312 ALA A N 1
ATOM 2501 C CA . ALA A 1 312 ? -33.441 -20.387 -22.785 1.00 44.16 312 ALA A CA 1
ATOM 2502 C C . ALA A 1 312 ? -32.483 -21.533 -22.453 1.00 44.16 312 ALA A C 1
ATOM 2504 O O . ALA A 1 312 ? -31.772 -21.479 -21.446 1.00 44.16 312 ALA A O 1
ATOM 2505 N N . GLU A 1 313 ? -32.527 -22.584 -23.267 1.00 47.16 313 GLU A N 1
ATOM 2506 C CA . GLU A 1 313 ? -31.532 -23.652 -23.263 1.00 47.16 313 GLU A CA 1
ATOM 2507 C C . GLU A 1 313 ? -30.142 -23.013 -23.372 1.00 47.16 313 GLU A C 1
ATOM 2509 O O . GLU A 1 313 ? -29.910 -22.141 -24.213 1.00 47.16 313 GLU A O 1
ATOM 2514 N N . ILE A 1 314 ? -29.243 -23.390 -22.461 1.00 50.72 314 ILE A N 1
ATOM 2515 C CA . ILE A 1 314 ? -27.844 -22.965 -22.503 1.00 50.72 314 ILE A CA 1
ATOM 2516 C C . ILE A 1 314 ? -27.289 -23.478 -23.840 1.00 50.72 314 ILE A C 1
ATOM 2518 O O . ILE A 1 314 ? -27.403 -24.677 -24.096 1.00 50.72 314 ILE A O 1
ATOM 2522 N N . PRO A 1 315 ? -26.746 -22.613 -24.718 1.00 71.50 315 PRO A N 1
ATOM 2523 C CA . PRO A 1 315 ? -26.148 -23.070 -25.963 1.00 71.50 315 PRO A CA 1
ATOM 2524 C C . PRO A 1 315 ? -25.070 -24.115 -25.665 1.00 71.50 315 PRO A C 1
ATOM 2526 O O . PRO A 1 315 ? -24.208 -23.875 -24.822 1.00 71.50 315 PRO A O 1
ATOM 2529 N N . GLU A 1 316 ? -25.107 -25.241 -26.374 1.00 77.69 316 GLU A N 1
ATOM 2530 C CA . GLU A 1 316 ? -24.172 -26.375 -26.254 1.00 77.69 316 GLU A CA 1
ATOM 2531 C C . GLU A 1 316 ? -22.691 -25.928 -26.309 1.00 77.69 316 GLU A C 1
ATOM 2533 O O . GLU A 1 316 ? -21.820 -26.517 -25.677 1.00 77.69 316 GLU A O 1
ATOM 2538 N N . GLU A 1 317 ? -22.414 -24.805 -26.982 1.00 70.75 317 GLU A N 1
ATOM 2539 C CA . GLU A 1 317 ? -21.098 -24.155 -27.052 1.00 70.75 317 GLU A CA 1
ATOM 2540 C C . GLU A 1 317 ? -20.581 -23.611 -25.704 1.00 70.75 317 GLU A C 1
ATOM 2542 O O . GLU A 1 317 ? -19.370 -23.556 -25.494 1.00 70.75 317 GLU A O 1
ATOM 2547 N N . ILE A 1 318 ? -21.457 -23.200 -24.778 1.00 67.00 318 ILE A N 1
ATOM 2548 C CA . ILE A 1 318 ? -21.049 -22.728 -23.441 1.00 67.00 318 ILE A CA 1
ATOM 2549 C C . ILE A 1 318 ? -20.653 -23.917 -22.566 1.00 67.00 318 ILE A C 1
ATOM 2551 O O . ILE A 1 318 ? -19.636 -23.853 -21.881 1.00 67.00 318 ILE A O 1
ATOM 2555 N N . GLU A 1 319 ? -21.412 -25.009 -22.628 1.00 71.75 319 GLU A N 1
ATOM 2556 C CA . GLU A 1 319 ? -21.142 -26.221 -21.850 1.00 71.75 319 GLU A CA 1
ATOM 2557 C C . GLU A 1 319 ? -19.832 -26.887 -22.303 1.00 71.75 319 GLU A C 1
ATOM 2559 O O . GLU A 1 319 ? -18.981 -27.206 -21.472 1.00 71.75 319 GLU A O 1
ATOM 2564 N N . GLN A 1 320 ? -19.592 -26.956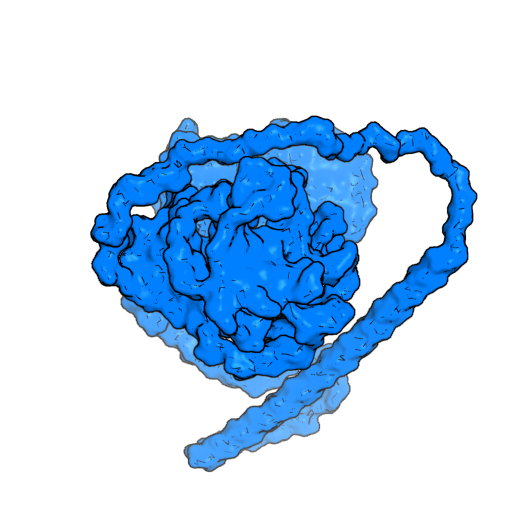 -23.620 1.00 82.62 320 GLN A N 1
ATOM 2565 C CA . GLN A 1 320 ? -18.309 -27.404 -24.178 1.00 82.62 320 GLN A CA 1
ATOM 2566 C C . GLN A 1 320 ? -17.137 -26.526 -23.711 1.00 82.62 320 GLN A C 1
ATOM 2568 O O . GLN A 1 320 ? -16.071 -27.033 -23.364 1.00 82.62 320 GLN A O 1
ATOM 2573 N N . ARG A 1 321 ? -17.330 -25.204 -23.643 1.00 73.69 321 ARG A N 1
ATOM 2574 C CA . ARG A 1 321 ? -16.285 -24.270 -23.201 1.00 73.69 321 ARG A CA 1
ATOM 2575 C C . ARG A 1 321 ? -16.007 -24.360 -21.698 1.00 73.69 321 ARG A C 1
ATOM 2577 O O . ARG A 1 321 ? -14.862 -24.190 -21.285 1.00 73.69 321 ARG A O 1
ATOM 2584 N N . GLU A 1 322 ? -17.016 -24.649 -20.878 1.00 73.69 322 GLU A N 1
ATOM 2585 C CA . GLU A 1 322 ? -16.833 -24.925 -19.447 1.00 73.69 322 GLU A CA 1
ATOM 2586 C C . GLU A 1 322 ? -16.084 -26.246 -19.205 1.00 73.69 322 GLU A C 1
ATOM 2588 O O . GLU A 1 322 ? -15.219 -26.300 -18.324 1.00 73.69 322 GLU A O 1
ATOM 2593 N N . GLU A 1 323 ? -16.347 -27.289 -20.002 1.00 83.56 323 GLU A N 1
ATOM 2594 C CA . GLU A 1 323 ? -15.580 -28.543 -19.959 1.00 83.56 323 GLU A CA 1
ATOM 2595 C C . GLU A 1 323 ? -14.119 -28.345 -20.383 1.00 83.56 323 GLU A C 1
ATOM 2597 O O . GLU A 1 323 ? -13.217 -28.835 -19.701 1.00 83.56 323 GLU A O 1
ATOM 2602 N N . GLU A 1 324 ? -13.855 -27.569 -21.440 1.00 85.88 324 GLU A N 1
ATOM 2603 C CA . GLU A 1 324 ? -12.487 -27.229 -21.855 1.00 85.88 324 GLU A CA 1
ATOM 2604 C C . GLU A 1 324 ? -11.717 -26.468 -20.765 1.00 85.88 324 GLU A C 1
ATOM 2606 O O . GLU A 1 324 ? -10.539 -26.747 -20.519 1.00 85.88 324 GLU A O 1
ATOM 2611 N N . ILE A 1 325 ? -12.370 -25.518 -20.084 1.00 73.44 325 ILE A N 1
ATOM 2612 C CA . ILE A 1 325 ? -11.768 -24.779 -18.965 1.00 73.44 325 ILE A CA 1
ATOM 2613 C C . ILE A 1 325 ? -11.458 -25.729 -17.805 1.00 73.44 325 ILE A C 1
ATOM 2615 O O . ILE A 1 325 ? -10.360 -25.665 -17.250 1.00 73.44 325 ILE A O 1
ATOM 2619 N N . ARG A 1 326 ? -12.381 -26.636 -17.460 1.00 76.81 326 ARG A N 1
ATOM 2620 C CA . ARG A 1 326 ? -12.173 -27.618 -16.387 1.00 76.81 326 ARG A CA 1
ATOM 2621 C C . ARG A 1 326 ? -11.011 -28.562 -16.703 1.00 76.81 326 ARG A C 1
ATOM 2623 O O . ARG A 1 326 ? -10.149 -28.755 -15.852 1.00 76.81 326 ARG A O 1
ATOM 2630 N N . ALA A 1 327 ? -10.931 -29.071 -17.933 1.00 85.31 327 ALA A N 1
ATOM 2631 C CA . ALA A 1 327 ? -9.838 -29.938 -18.371 1.00 85.31 327 ALA A CA 1
ATOM 2632 C C . ALA A 1 327 ? -8.472 -29.229 -18.307 1.00 85.31 327 ALA A C 1
ATOM 2634 O O . ALA A 1 327 ? -7.488 -29.810 -17.852 1.00 85.31 327 ALA A O 1
ATOM 2635 N N . ARG A 1 328 ? -8.409 -27.945 -18.697 1.00 78.69 328 ARG A N 1
ATOM 2636 C CA . ARG A 1 328 ? -7.188 -27.130 -18.553 1.00 78.69 328 ARG A CA 1
ATOM 2637 C C . ARG A 1 328 ? -6.801 -26.901 -17.091 1.00 78.69 328 ARG A C 1
ATOM 2639 O O . ARG A 1 328 ? -5.614 -26.881 -16.781 1.00 78.69 328 ARG A O 1
ATOM 2646 N N . GLN A 1 329 ? -7.775 -26.723 -16.198 1.00 70.62 329 GLN A N 1
ATOM 2647 C CA . GLN A 1 329 ? -7.515 -26.572 -14.763 1.00 70.62 329 GLN A CA 1
ATOM 2648 C C . GLN A 1 329 ? -6.967 -27.861 -14.138 1.00 70.62 329 GLN A C 1
ATOM 2650 O O . GLN A 1 329 ? -6.036 -27.792 -13.339 1.00 70.62 329 GLN A O 1
ATOM 2655 N N . GLU A 1 330 ? -7.498 -29.026 -14.513 1.00 81.12 330 GLU A N 1
ATOM 2656 C CA . GLU A 1 330 ? -7.015 -30.326 -14.026 1.00 81.12 330 GLU A CA 1
ATOM 2657 C C . GLU A 1 330 ? -5.579 -30.621 -14.492 1.00 81.12 330 GLU A C 1
ATOM 2659 O O . GLU A 1 330 ? -4.733 -30.976 -13.671 1.00 81.12 330 GLU A O 1
ATOM 2664 N N . ASP A 1 331 ? -5.267 -30.372 -15.768 1.00 87.62 331 ASP A N 1
ATOM 2665 C CA . ASP A 1 331 ? -3.904 -30.490 -16.312 1.00 87.62 331 ASP A CA 1
ATOM 2666 C C . ASP A 1 331 ? -2.919 -29.534 -15.611 1.00 87.62 331 ASP A C 1
ATOM 2668 O O . ASP A 1 331 ? -1.802 -29.920 -15.260 1.00 87.62 331 ASP A O 1
ATOM 2672 N N . LEU A 1 332 ? -3.338 -28.298 -15.309 1.00 71.75 332 LEU A N 1
ATOM 2673 C CA . LEU A 1 332 ? -2.513 -27.352 -14.552 1.00 71.75 332 LEU A CA 1
ATOM 2674 C C . LEU A 1 332 ? -2.218 -27.852 -13.126 1.00 71.75 332 LEU A C 1
ATOM 2676 O O . LEU A 1 332 ? -1.091 -27.716 -12.643 1.00 71.75 332 LEU A O 1
ATOM 2680 N N . ILE A 1 333 ? -3.207 -28.450 -12.453 1.00 72.06 333 ILE A N 1
ATOM 2681 C CA . ILE A 1 333 ? -3.031 -29.046 -11.120 1.00 72.06 333 ILE A CA 1
ATOM 2682 C C . ILE A 1 333 ? -2.027 -30.204 -11.176 1.00 72.06 333 ILE A C 1
ATOM 2684 O O . ILE A 1 333 ? -1.131 -30.269 -10.333 1.00 72.06 333 ILE A O 1
ATOM 2688 N N . GLU A 1 334 ? -2.131 -31.091 -12.168 1.00 82.19 334 GLU A N 1
ATOM 2689 C CA . GLU A 1 334 ? -1.226 -32.237 -12.312 1.00 82.19 334 GLU A CA 1
ATOM 2690 C C . GLU A 1 334 ? 0.224 -31.798 -12.577 1.00 82.19 334 GLU A C 1
ATOM 2692 O O . GLU A 1 334 ? 1.153 -32.287 -11.926 1.00 82.19 334 GLU A O 1
ATOM 2697 N N . ARG A 1 335 ? 0.430 -30.802 -13.451 1.00 78.31 335 ARG A N 1
ATOM 2698 C CA . ARG A 1 335 ? 1.760 -30.220 -13.701 1.00 78.31 335 ARG A CA 1
ATOM 2699 C C . ARG A 1 335 ? 2.362 -29.593 -12.446 1.00 78.31 335 ARG A C 1
ATOM 2701 O O . ARG A 1 335 ? 3.545 -29.800 -12.175 1.00 78.31 335 ARG A O 1
ATOM 2708 N N . ASN A 1 336 ? 1.559 -28.881 -11.655 1.00 67.56 336 ASN A N 1
ATOM 2709 C CA . ASN A 1 336 ? 2.013 -28.286 -10.397 1.00 67.56 336 ASN A CA 1
ATOM 2710 C C . ASN A 1 336 ? 2.413 -29.354 -9.368 1.00 67.56 336 ASN A C 1
ATOM 2712 O O . ASN A 1 336 ? 3.437 -29.208 -8.703 1.00 67.56 336 ASN A O 1
ATOM 2716 N N . LEU A 1 337 ? 1.657 -30.454 -9.273 1.00 74.12 337 LEU A N 1
ATOM 2717 C CA . LEU A 1 337 ? 2.004 -31.585 -8.406 1.00 74.12 337 LEU A CA 1
ATOM 2718 C C . LEU A 1 337 ? 3.317 -32.259 -8.834 1.00 74.12 337 LEU A C 1
ATOM 2720 O O . LEU A 1 337 ? 4.139 -32.591 -7.980 1.00 74.12 337 LEU A O 1
ATOM 2724 N N . MET A 1 338 ? 3.552 -32.426 -10.140 1.00 78.50 338 MET A N 1
ATOM 2725 C CA . MET A 1 338 ? 4.816 -32.975 -10.647 1.00 78.50 338 MET A CA 1
ATOM 2726 C C . MET A 1 338 ? 6.006 -32.039 -10.400 1.00 78.50 338 MET A C 1
ATOM 2728 O O . MET A 1 338 ? 7.082 -32.503 -10.021 1.00 78.50 338 MET A O 1
ATOM 2732 N N . ALA A 1 339 ? 5.817 -30.727 -10.561 1.00 72.06 339 ALA A N 1
ATOM 2733 C CA . ALA A 1 339 ? 6.847 -29.734 -10.264 1.00 72.06 339 ALA A CA 1
ATOM 2734 C C . ALA A 1 339 ? 7.214 -29.711 -8.768 1.00 72.06 339 ALA A C 1
ATOM 2736 O O . ALA A 1 339 ? 8.391 -29.626 -8.417 1.00 72.06 339 ALA A O 1
ATOM 2737 N N . GLU A 1 340 ? 6.226 -29.838 -7.877 1.00 69.88 340 GLU A N 1
ATOM 2738 C CA . GLU A 1 340 ? 6.450 -29.943 -6.429 1.00 69.88 340 GLU A CA 1
ATOM 2739 C C . GLU A 1 340 ? 7.232 -31.215 -6.065 1.00 69.88 340 GLU A C 1
ATOM 2741 O O . GLU A 1 340 ? 8.192 -31.161 -5.297 1.00 69.88 340 GLU A O 1
ATOM 2746 N N . ALA A 1 341 ? 6.888 -32.358 -6.670 1.00 75.81 341 ALA A N 1
ATOM 2747 C CA . ALA A 1 341 ? 7.632 -33.602 -6.476 1.00 75.81 341 ALA A CA 1
ATOM 2748 C C . ALA A 1 341 ? 9.102 -33.476 -6.926 1.00 75.81 341 ALA A C 1
ATOM 2750 O O . ALA A 1 341 ? 10.001 -33.985 -6.252 1.00 75.81 341 ALA A O 1
ATOM 2751 N N . GLY A 1 342 ? 9.354 -32.756 -8.025 1.00 79.00 342 GLY A N 1
ATOM 2752 C CA . GLY A 1 342 ? 10.704 -32.416 -8.481 1.00 79.00 342 GLY A CA 1
ATOM 2753 C C . GLY A 1 342 ? 11.483 -31.578 -7.461 1.00 79.00 342 GLY A C 1
ATOM 2754 O O . GLY A 1 342 ? 12.619 -31.922 -7.133 1.00 79.00 342 GLY A O 1
ATOM 2755 N N . ARG A 1 343 ? 10.855 -30.542 -6.888 1.00 63.34 343 ARG A N 1
ATOM 2756 C CA . ARG A 1 343 ? 11.468 -29.687 -5.852 1.00 63.34 343 ARG A CA 1
ATOM 2757 C C . ARG A 1 343 ? 11.823 -30.460 -4.584 1.00 63.34 343 ARG A C 1
ATOM 2759 O O . ARG A 1 343 ? 12.916 -30.295 -4.045 1.00 63.34 343 ARG A O 1
ATOM 2766 N N . ILE A 1 344 ? 10.953 -31.368 -4.144 1.00 69.38 344 ILE A N 1
ATOM 2767 C CA . ILE A 1 344 ? 11.232 -32.246 -2.998 1.00 69.38 344 ILE A CA 1
ATOM 2768 C C . ILE A 1 344 ? 12.465 -33.125 -3.268 1.00 69.38 344 ILE A C 1
ATOM 2770 O O . ILE A 1 344 ? 13.322 -33.276 -2.393 1.00 69.38 344 ILE A O 1
ATOM 2774 N N . ALA A 1 345 ? 12.591 -33.675 -4.480 1.00 75.62 345 ALA A N 1
ATOM 2775 C CA . ALA A 1 345 ? 13.745 -34.488 -4.861 1.00 75.62 345 ALA A CA 1
ATOM 2776 C C . ALA A 1 345 ? 15.051 -33.671 -4.911 1.00 75.62 345 ALA A C 1
ATOM 2778 O O . ALA A 1 345 ? 16.104 -34.151 -4.482 1.00 75.62 345 ALA A O 1
ATOM 2779 N N . GLU A 1 346 ? 14.996 -32.425 -5.383 1.00 72.56 346 GLU A N 1
ATOM 2780 C CA . GLU A 1 346 ? 16.159 -31.539 -5.428 1.00 72.56 346 GLU A CA 1
ATOM 2781 C C . GLU A 1 346 ? 16.618 -31.103 -4.030 1.00 72.56 346 GLU A C 1
ATOM 2783 O O . GLU A 1 346 ? 17.812 -31.176 -3.723 1.00 72.56 346 GLU A O 1
ATOM 2788 N N . LEU A 1 347 ? 15.684 -30.736 -3.147 1.00 67.12 347 LEU A N 1
ATOM 2789 C CA . LEU A 1 347 ? 15.981 -30.412 -1.748 1.00 67.12 347 LEU A CA 1
ATOM 2790 C C . LEU A 1 347 ? 16.656 -31.586 -1.030 1.00 67.12 347 LEU A C 1
ATOM 2792 O O . LEU A 1 347 ? 17.658 -31.392 -0.336 1.00 67.12 347 LEU A O 1
ATOM 2796 N N . ALA A 1 348 ? 16.182 -32.813 -1.261 1.00 71.38 348 ALA A N 1
ATOM 2797 C CA . ALA A 1 348 ? 16.830 -34.018 -0.747 1.00 71.38 348 ALA A CA 1
ATOM 2798 C C . ALA A 1 348 ? 18.277 -34.167 -1.265 1.00 71.38 348 ALA A C 1
ATOM 2800 O O . ALA A 1 348 ? 19.185 -34.491 -0.492 1.00 71.38 348 ALA A O 1
ATOM 2801 N N . ALA A 1 349 ? 18.533 -33.864 -2.542 1.00 74.81 349 ALA A N 1
ATOM 2802 C CA . ALA A 1 349 ? 19.878 -33.904 -3.119 1.00 74.81 349 ALA A CA 1
ATOM 2803 C C . ALA A 1 349 ? 20.804 -32.793 -2.580 1.00 74.81 349 ALA A C 1
ATOM 2805 O O . ALA A 1 349 ? 22.001 -33.017 -2.374 1.00 74.81 349 ALA A O 1
ATOM 2806 N N . VAL A 1 350 ? 20.285 -31.586 -2.328 1.00 71.19 350 VAL A N 1
ATOM 2807 C CA . VAL A 1 350 ? 21.025 -30.501 -1.655 1.00 71.19 350 VAL A CA 1
ATOM 2808 C C . VAL A 1 350 ? 21.392 -30.915 -0.234 1.00 71.19 350 VAL A C 1
ATOM 2810 O O . VAL A 1 350 ? 22.553 -30.797 0.161 1.00 71.19 350 VAL A O 1
ATOM 2813 N N . GLN A 1 351 ? 20.441 -31.474 0.511 1.00 70.06 351 GLN A N 1
ATOM 2814 C CA . GLN A 1 351 ? 20.670 -31.917 1.879 1.00 70.06 351 GLN A CA 1
ATOM 2815 C C . GLN A 1 351 ? 21.736 -33.020 1.952 1.00 70.06 351 GLN A C 1
ATOM 2817 O O . GLN A 1 351 ? 22.625 -32.952 2.801 1.00 70.06 351 GLN A O 1
ATOM 2822 N N . ALA A 1 352 ? 21.733 -33.969 1.010 1.00 73.69 352 ALA A N 1
ATOM 2823 C CA . ALA A 1 352 ? 22.782 -34.983 0.896 1.00 73.69 352 ALA A CA 1
ATOM 2824 C C . ALA A 1 352 ? 24.176 -34.369 0.650 1.00 73.69 352 ALA A C 1
ATOM 2826 O O . ALA A 1 352 ? 25.158 -34.782 1.270 1.00 73.69 352 ALA A O 1
ATOM 2827 N N . ARG A 1 353 ? 24.270 -33.340 -0.205 1.00 78.50 353 ARG A N 1
ATOM 2828 C CA . ARG A 1 353 ? 25.532 -32.622 -0.466 1.00 78.50 353 ARG A CA 1
ATOM 2829 C C . ARG A 1 353 ? 26.041 -31.867 0.760 1.00 78.50 353 ARG A C 1
ATOM 2831 O O . ARG A 1 353 ? 27.242 -31.896 1.021 1.00 78.50 353 ARG A O 1
ATOM 2838 N N . ILE A 1 354 ? 25.149 -31.226 1.518 1.00 70.06 354 ILE A N 1
ATOM 2839 C CA . ILE A 1 354 ? 25.502 -30.527 2.763 1.00 70.06 354 ILE A CA 1
ATOM 2840 C C . ILE A 1 354 ? 26.060 -31.521 3.780 1.00 70.06 354 ILE A C 1
ATOM 2842 O O . ILE A 1 354 ? 27.136 -31.286 4.323 1.00 70.06 354 ILE A O 1
ATOM 2846 N N . VAL A 1 355 ? 25.384 -32.655 3.986 1.00 72.69 355 VAL A N 1
ATOM 2847 C CA . VAL A 1 355 ? 25.848 -33.703 4.910 1.00 72.69 355 VAL A CA 1
ATOM 2848 C C . VAL A 1 355 ? 27.252 -34.188 4.536 1.00 72.69 355 VAL A C 1
ATOM 2850 O O . VAL A 1 355 ? 28.117 -34.290 5.408 1.00 72.69 355 VAL A O 1
ATOM 2853 N N . GLU A 1 356 ? 27.523 -34.426 3.250 1.00 76.06 356 GLU A N 1
ATOM 2854 C CA . GLU A 1 356 ? 28.852 -34.864 2.810 1.00 76.06 356 GLU A CA 1
ATOM 2855 C C . GLU A 1 356 ? 29.920 -33.765 2.952 1.00 76.06 356 GLU A C 1
ATOM 2857 O O . GLU A 1 356 ? 31.052 -34.041 3.359 1.00 76.06 356 GLU A O 1
ATOM 2862 N N . ALA A 1 357 ? 29.565 -32.502 2.695 1.00 73.25 357 ALA A N 1
ATOM 2863 C CA . ALA A 1 357 ? 30.453 -31.364 2.921 1.00 73.25 357 ALA A CA 1
ATOM 2864 C C . ALA A 1 357 ? 30.798 -31.199 4.411 1.00 73.25 357 ALA A C 1
ATOM 2866 O O . ALA A 1 357 ? 31.969 -31.024 4.755 1.00 73.25 357 ALA A O 1
ATOM 2867 N N . THR A 1 358 ? 29.815 -31.333 5.306 1.00 70.75 358 THR A N 1
ATOM 2868 C CA . THR A 1 358 ? 30.028 -31.299 6.759 1.00 70.75 358 THR A CA 1
ATOM 2869 C C . THR A 1 358 ? 30.916 -32.454 7.215 1.00 70.75 358 THR A C 1
ATOM 2871 O O . THR A 1 358 ? 31.858 -32.231 7.971 1.00 70.75 358 THR A O 1
ATOM 2874 N N . ARG A 1 359 ? 30.701 -33.676 6.705 1.00 76.06 359 ARG A N 1
ATOM 2875 C CA . ARG A 1 359 ? 31.585 -34.825 6.977 1.00 76.06 359 ARG A CA 1
ATOM 2876 C C . ARG A 1 359 ? 33.021 -34.560 6.540 1.00 76.06 359 ARG A C 1
ATOM 2878 O O . ARG A 1 359 ? 33.958 -34.921 7.247 1.00 76.06 359 ARG A O 1
ATOM 2885 N N . ARG A 1 360 ? 33.215 -33.948 5.370 1.00 76.44 360 ARG A N 1
ATOM 2886 C CA . ARG A 1 360 ? 34.546 -33.569 4.884 1.00 76.44 360 ARG A CA 1
ATOM 2887 C C . ARG A 1 360 ? 35.206 -32.541 5.805 1.00 76.44 360 ARG A C 1
ATOM 2889 O O . ARG A 1 360 ? 36.333 -32.763 6.221 1.00 76.44 360 ARG A O 1
ATOM 2896 N N . MET A 1 361 ? 34.475 -31.499 6.197 1.00 80.31 361 MET A N 1
ATOM 2897 C CA . MET A 1 361 ? 34.971 -30.467 7.109 1.00 80.31 361 MET A CA 1
ATOM 2898 C C . MET A 1 361 ? 35.359 -31.033 8.483 1.00 80.31 361 MET A C 1
ATOM 2900 O O . MET A 1 361 ? 36.404 -30.681 9.018 1.00 80.31 361 MET A O 1
ATOM 2904 N N . LEU A 1 362 ? 34.549 -31.936 9.047 1.00 74.94 362 LEU A N 1
ATOM 2905 C CA . LEU A 1 362 ? 34.855 -32.578 10.329 1.00 74.94 362 LEU A CA 1
ATOM 2906 C C . LEU A 1 362 ? 36.110 -33.460 10.248 1.00 74.94 362 LEU A C 1
ATOM 2908 O O . LEU A 1 362 ? 36.923 -33.429 11.169 1.00 74.94 362 LEU A O 1
ATOM 2912 N N . ARG A 1 363 ? 36.307 -34.177 9.128 1.00 77.88 363 ARG A N 1
ATOM 2913 C CA . ARG A 1 363 ? 37.541 -34.935 8.853 1.00 77.88 363 ARG A CA 1
ATOM 2914 C C . ARG A 1 363 ? 38.766 -34.024 8.753 1.00 77.88 363 ARG A C 1
ATOM 2916 O O . ARG A 1 363 ? 39.805 -34.358 9.309 1.00 77.88 363 ARG A O 1
ATOM 2923 N N . ASP A 1 364 ? 38.637 -32.874 8.096 1.00 80.50 364 ASP A N 1
ATOM 2924 C CA . ASP A 1 364 ? 39.733 -31.906 7.947 1.00 80.50 364 ASP A CA 1
ATOM 2925 C C . ASP A 1 364 ? 40.126 -31.242 9.286 1.00 80.50 364 ASP A C 1
ATOM 2927 O O . ASP A 1 364 ? 41.256 -30.779 9.438 1.00 80.50 364 ASP A O 1
ATOM 2931 N N . LEU A 1 365 ? 39.215 -31.216 10.267 1.00 78.94 365 LEU A N 1
ATOM 2932 C CA . LEU A 1 365 ? 39.427 -30.649 11.606 1.00 78.94 365 LEU A CA 1
ATOM 2933 C C . LEU A 1 365 ? 39.870 -31.678 12.664 1.00 78.94 365 LEU A C 1
ATOM 2935 O O . LEU A 1 365 ? 39.998 -31.312 13.831 1.00 78.94 365 LEU A O 1
ATOM 2939 N N . ASP A 1 366 ? 40.090 -32.939 12.277 1.00 86.19 366 ASP A N 1
ATOM 2940 C CA . ASP A 1 366 ? 40.428 -34.056 13.181 1.00 86.19 366 ASP A CA 1
ATOM 2941 C C . ASP A 1 366 ? 39.407 -34.229 14.331 1.00 86.19 366 ASP A C 1
ATOM 2943 O O . ASP A 1 366 ? 39.719 -34.686 15.434 1.00 86.19 366 ASP A O 1
ATOM 2947 N N . LEU A 1 367 ? 38.154 -33.826 14.079 1.00 73.19 367 LEU A N 1
ATOM 2948 C CA . LEU A 1 367 ? 37.043 -33.991 15.010 1.00 73.19 367 LEU A CA 1
ATOM 2949 C C . LEU A 1 367 ? 36.432 -35.387 14.827 1.00 73.19 367 LEU A C 1
ATOM 2951 O O . LEU A 1 367 ? 36.289 -35.848 13.691 1.00 73.19 367 LEU A O 1
ATOM 2955 N N . PRO A 1 368 ? 36.035 -36.071 15.916 1.00 68.25 368 PRO A N 1
ATOM 2956 C CA . PRO A 1 368 ? 35.440 -37.395 15.820 1.00 68.25 368 PRO A CA 1
ATOM 2957 C C . PRO A 1 368 ? 34.140 -37.326 15.012 1.00 68.25 368 PRO A C 1
ATOM 2959 O O . PRO A 1 368 ? 33.146 -36.742 15.443 1.00 68.25 368 PRO A O 1
ATOM 2962 N N . VAL A 1 369 ? 34.145 -37.947 13.833 1.00 71.19 369 VAL A N 1
ATOM 2963 C CA . VAL A 1 369 ? 32.923 -38.264 13.094 1.00 71.19 369 VAL A CA 1
ATOM 2964 C C . VAL A 1 369 ? 32.305 -39.446 13.833 1.00 71.19 369 VAL A C 1
ATOM 2966 O O . VAL A 1 369 ? 32.807 -40.559 13.735 1.00 71.19 369 VAL A O 1
ATOM 2969 N N . ALA A 1 370 ? 31.303 -39.202 14.675 1.00 58.94 370 ALA A N 1
ATOM 2970 C CA . ALA A 1 370 ? 30.663 -40.283 15.414 1.00 58.94 370 ALA A CA 1
ATOM 2971 C C . ALA A 1 370 ? 29.998 -41.263 14.428 1.00 58.94 370 ALA A C 1
ATOM 2973 O O . ALA A 1 370 ? 29.102 -40.869 13.680 1.00 58.94 370 ALA A O 1
ATOM 2974 N N . ASP A 1 371 ? 30.389 -42.541 14.478 1.00 53.53 371 ASP A N 1
ATOM 2975 C CA . ASP A 1 371 ? 29.779 -43.644 13.710 1.00 53.53 371 ASP A CA 1
ATOM 2976 C C . ASP A 1 371 ? 28.269 -43.825 14.014 1.00 53.53 371 ASP A C 1
ATOM 2978 O O . ASP A 1 371 ? 27.557 -44.537 13.311 1.00 53.53 371 ASP A O 1
ATOM 2982 N N . GLU A 1 372 ? 27.727 -43.132 15.025 1.00 49.47 372 GLU A N 1
ATOM 2983 C CA . GLU A 1 372 ? 26.286 -43.077 15.319 1.00 49.47 372 GLU A CA 1
ATOM 2984 C C . GLU A 1 372 ? 25.449 -42.374 14.232 1.00 49.47 372 GLU A C 1
ATOM 2986 O O . GLU A 1 372 ? 24.221 -42.471 14.247 1.00 49.47 372 GLU A O 1
ATOM 2991 N N . VAL A 1 373 ? 26.079 -41.696 13.265 1.00 49.09 373 VAL A N 1
ATOM 2992 C CA . VAL A 1 373 ? 25.374 -41.126 12.103 1.00 49.09 373 VAL A CA 1
ATOM 2993 C C . VAL A 1 373 ? 24.986 -42.208 11.081 1.00 49.09 373 VAL A C 1
ATOM 2995 O O . VAL A 1 373 ? 23.990 -42.029 10.379 1.00 49.09 373 VAL A O 1
ATOM 2998 N N . ASP A 1 374 ? 25.684 -43.347 11.030 1.00 44.94 374 ASP A N 1
ATOM 2999 C CA . ASP A 1 374 ? 25.423 -44.391 10.024 1.00 44.94 374 ASP A CA 1
ATOM 3000 C C . ASP A 1 374 ? 24.261 -45.328 10.406 1.00 44.94 374 ASP A C 1
ATOM 3002 O O . ASP A 1 374 ? 23.544 -45.815 9.534 1.00 44.94 374 ASP A O 1
ATOM 3006 N N . LEU A 1 375 ? 23.953 -45.488 11.698 1.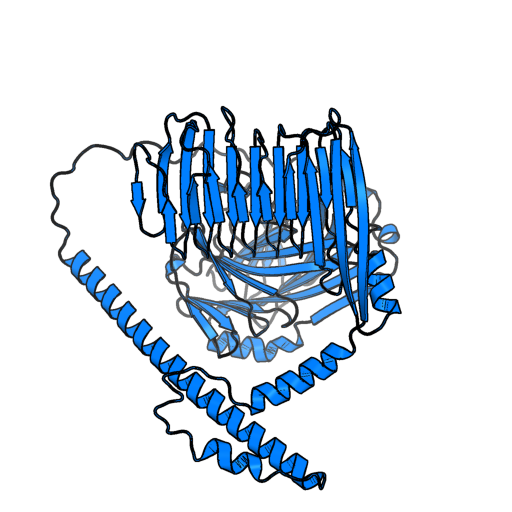00 44.09 375 LEU A N 1
ATOM 3007 C CA . LEU A 1 375 ? 22.832 -46.333 12.147 1.00 44.09 375 LEU A CA 1
ATOM 3008 C C . LEU A 1 375 ? 21.448 -45.671 12.025 1.00 44.09 375 LEU A C 1
ATOM 3010 O O . LEU A 1 375 ? 20.432 -46.350 12.131 1.00 44.09 375 LEU A O 1
ATOM 3014 N N . ALA A 1 376 ? 21.375 -44.358 11.789 1.00 43.34 376 ALA A N 1
ATOM 3015 C CA . ALA A 1 376 ? 20.096 -43.651 11.672 1.00 43.34 376 ALA A CA 1
ATOM 3016 C C . ALA A 1 376 ? 19.564 -43.555 10.230 1.00 43.34 376 ALA A C 1
ATOM 3018 O O . ALA A 1 376 ? 18.418 -43.148 10.045 1.00 43.34 376 ALA A O 1
ATOM 3019 N N . VAL A 1 377 ? 20.374 -43.905 9.223 1.00 45.97 377 VAL A N 1
ATOM 3020 C CA . VAL A 1 377 ? 20.015 -43.761 7.799 1.00 45.97 377 VAL A CA 1
ATOM 3021 C C . VAL A 1 377 ? 19.684 -45.108 7.145 1.00 45.97 377 VAL A C 1
ATOM 3023 O O . VAL A 1 377 ? 18.824 -45.146 6.272 1.00 45.97 377 VAL A O 1
ATOM 3026 N N . GLU A 1 378 ? 20.270 -46.223 7.595 1.00 43.97 378 GLU A N 1
ATOM 3027 C CA . GLU A 1 378 ? 19.979 -47.552 7.020 1.00 43.97 378 GLU A CA 1
ATOM 3028 C C . GLU A 1 378 ? 18.723 -48.240 7.590 1.00 43.97 378 GLU A C 1
ATOM 3030 O O . GLU A 1 378 ? 18.189 -49.146 6.953 1.00 43.97 378 GLU A O 1
ATOM 3035 N N . GLU A 1 379 ? 18.191 -47.805 8.739 1.00 43.53 379 GLU A N 1
ATOM 3036 C CA . GLU A 1 379 ? 17.057 -48.474 9.408 1.00 43.53 379 GLU A CA 1
ATOM 3037 C C . GLU A 1 379 ? 15.701 -47.745 9.287 1.00 43.53 379 GLU A C 1
ATOM 3039 O O . GLU A 1 379 ? 14.746 -48.072 9.993 1.00 43.53 379 GLU A O 1
ATOM 3044 N N . GLN A 1 380 ? 15.569 -46.784 8.364 1.00 41.78 380 GLN A N 1
ATOM 3045 C CA . GLN A 1 380 ? 14.275 -46.185 8.008 1.00 41.78 380 GLN A CA 1
ATOM 3046 C C . GLN A 1 380 ? 13.920 -46.459 6.547 1.00 41.78 380 GLN A C 1
ATOM 3048 O O . GLN A 1 380 ? 14.284 -45.724 5.636 1.00 41.78 380 GLN A O 1
ATOM 3053 N N . ASN A 1 381 ? 13.162 -47.542 6.365 1.00 44.12 381 ASN A N 1
ATOM 3054 C CA . ASN A 1 381 ? 12.409 -47.883 5.160 1.00 44.12 381 ASN A CA 1
ATOM 3055 C C . ASN A 1 381 ? 11.829 -46.640 4.453 1.00 44.12 381 ASN A C 1
ATOM 3057 O O . ASN A 1 381 ? 11.100 -45.852 5.063 1.00 44.12 381 ASN A O 1
ATOM 3061 N N . GLU A 1 382 ? 12.028 -46.561 3.133 1.00 45.69 382 GLU A N 1
ATOM 3062 C CA . GLU A 1 382 ? 11.485 -45.541 2.212 1.00 45.69 382 GLU A CA 1
ATOM 3063 C C . GLU A 1 382 ? 9.949 -45.378 2.274 1.00 45.69 382 GLU A C 1
ATOM 3065 O O . GLU A 1 382 ? 9.402 -44.401 1.769 1.00 45.69 382 GLU A O 1
ATOM 3070 N N . GLN A 1 383 ? 9.229 -46.293 2.930 1.00 40.84 383 GLN A N 1
ATOM 3071 C CA . GLN A 1 383 ? 7.773 -46.229 3.081 1.00 40.84 383 GLN A CA 1
ATOM 3072 C C . GLN A 1 383 ? 7.283 -45.462 4.326 1.00 40.84 383 GLN A C 1
ATOM 3074 O O . GLN A 1 383 ? 6.113 -45.085 4.364 1.00 40.84 383 GLN A O 1
ATOM 3079 N N . GLU A 1 384 ? 8.131 -45.178 5.325 1.00 39.09 384 GLU A N 1
ATOM 3080 C CA . GLU A 1 384 ? 7.693 -44.489 6.558 1.00 39.09 384 GLU A CA 1
ATOM 3081 C C . GLU A 1 384 ? 7.892 -42.961 6.528 1.00 39.09 384 GLU A C 1
ATOM 3083 O O . GLU A 1 384 ? 7.103 -42.227 7.130 1.00 39.09 384 GLU A O 1
ATOM 3088 N N . ILE A 1 385 ? 8.874 -42.462 5.768 1.00 45.75 385 ILE A N 1
ATOM 3089 C CA . ILE A 1 385 ? 9.168 -41.020 5.640 1.00 45.75 385 ILE A CA 1
ATOM 3090 C C . ILE A 1 385 ? 8.037 -40.279 4.903 1.00 45.75 385 ILE A C 1
ATOM 3092 O O . ILE A 1 385 ? 7.725 -39.136 5.231 1.00 45.75 385 ILE A O 1
ATOM 3096 N N . VAL A 1 386 ? 7.341 -40.958 3.984 1.00 45.12 386 VAL A N 1
ATOM 3097 C CA . VAL A 1 386 ? 6.192 -40.397 3.250 1.00 45.12 386 VAL A CA 1
ATOM 3098 C C . VAL A 1 386 ? 4.922 -40.332 4.116 1.00 45.12 386 VAL A C 1
ATOM 3100 O O . VAL A 1 386 ? 4.060 -39.491 3.875 1.00 45.12 386 VAL A O 1
ATOM 3103 N N . GLN A 1 387 ? 4.788 -41.164 5.159 1.00 39.31 387 GLN A N 1
ATOM 3104 C CA . GLN A 1 387 ? 3.557 -41.220 5.969 1.00 39.31 387 GLN A CA 1
ATOM 3105 C C . GLN A 1 387 ? 3.596 -40.423 7.275 1.00 39.31 387 GLN A C 1
ATOM 3107 O O . GLN A 1 387 ? 2.543 -40.141 7.850 1.00 39.31 387 GLN A O 1
ATOM 3112 N N . ARG A 1 388 ? 4.772 -40.047 7.779 1.00 40.84 388 ARG A N 1
ATOM 3113 C CA . ARG A 1 388 ? 4.887 -39.280 9.025 1.00 40.84 388 ARG A CA 1
ATOM 3114 C C . ARG A 1 388 ? 5.989 -38.252 8.874 1.00 40.84 388 ARG A C 1
ATOM 3116 O O . ARG A 1 388 ? 7.126 -38.555 9.204 1.00 40.84 388 ARG A O 1
ATOM 3123 N N . GLY A 1 389 ? 5.637 -37.052 8.410 1.00 38.34 389 GLY A N 1
ATOM 3124 C CA . GLY A 1 389 ? 6.544 -35.907 8.267 1.00 38.34 389 GLY A CA 1
ATOM 3125 C C . GLY A 1 389 ? 7.304 -35.582 9.557 1.00 38.34 389 GLY A C 1
ATOM 3126 O O . GLY A 1 389 ? 6.912 -34.711 10.330 1.00 38.34 389 GLY A O 1
ATOM 3127 N N . ARG A 1 390 ? 8.391 -36.309 9.811 1.00 47.03 390 ARG A N 1
ATOM 3128 C CA . ARG A 1 390 ? 9.315 -36.096 10.917 1.00 47.03 390 ARG A CA 1
ATOM 3129 C C . ARG A 1 390 ? 10.635 -35.641 10.331 1.00 47.03 390 ARG A C 1
ATOM 3131 O O . ARG A 1 390 ? 11.292 -36.357 9.587 1.00 47.03 390 ARG A O 1
ATOM 3138 N N . ILE A 1 391 ? 10.980 -34.418 10.699 1.00 40.78 391 ILE A N 1
ATOM 3139 C CA . ILE A 1 391 ? 12.205 -33.725 10.329 1.00 40.78 391 ILE A CA 1
ATOM 3140 C C . ILE A 1 391 ? 13.430 -34.550 10.799 1.00 40.78 391 ILE A C 1
ATOM 3142 O O . ILE A 1 391 ? 13.436 -35.002 11.950 1.00 40.78 391 ILE A O 1
ATOM 3146 N N . PRO A 1 392 ? 14.476 -34.738 9.965 1.00 54.12 392 PRO A N 1
ATOM 3147 C CA . PRO A 1 392 ? 15.686 -35.475 10.342 1.00 54.12 392 PRO A CA 1
ATOM 3148 C C . PRO A 1 392 ? 16.432 -34.855 11.537 1.00 54.12 392 PRO A C 1
ATOM 3150 O O . PRO A 1 392 ? 16.578 -33.635 11.623 1.00 54.12 392 PRO A O 1
ATOM 3153 N N . ARG A 1 393 ? 17.004 -35.689 12.422 1.00 45.44 393 ARG A N 1
ATOM 3154 C CA . ARG A 1 393 ? 17.793 -35.275 13.611 1.00 45.44 393 ARG A CA 1
ATOM 3155 C C . ARG A 1 393 ? 18.946 -34.301 13.311 1.00 45.44 393 ARG A C 1
ATOM 3157 O O . ARG A 1 393 ? 19.336 -33.537 14.187 1.00 45.44 393 ARG A O 1
ATOM 3164 N N . ALA A 1 394 ? 19.473 -34.278 12.087 1.00 41.66 394 ALA A N 1
ATOM 3165 C CA . ALA A 1 394 ? 20.496 -33.312 11.675 1.00 41.66 394 ALA A CA 1
ATOM 3166 C C . ALA A 1 394 ? 19.968 -31.863 11.646 1.00 41.66 394 ALA A C 1
ATOM 3168 O O . ALA A 1 394 ? 20.673 -30.943 12.051 1.00 41.66 394 ALA A O 1
ATOM 3169 N N . VAL A 1 395 ? 18.702 -31.663 11.263 1.00 45.47 395 VAL A N 1
ATOM 3170 C CA . VAL A 1 395 ? 18.025 -30.358 11.340 1.00 45.47 395 VAL A CA 1
ATOM 3171 C C . VAL A 1 395 ? 17.765 -29.977 12.800 1.00 45.47 395 VAL A C 1
ATOM 3173 O O . VAL A 1 395 ? 17.890 -28.812 13.149 1.00 45.47 395 VAL A O 1
ATOM 3176 N N . GLN A 1 396 ? 17.507 -30.948 13.688 1.00 46.56 396 GLN A N 1
ATOM 3177 C CA . GLN A 1 396 ? 17.437 -30.681 15.133 1.00 46.56 396 GLN A CA 1
ATOM 3178 C C . GLN A 1 396 ? 18.785 -30.210 15.703 1.00 46.56 396 GLN A C 1
ATOM 3180 O O . GLN A 1 396 ? 18.795 -29.377 16.599 1.00 46.56 396 GLN A O 1
ATOM 3185 N N . HIS A 1 397 ? 19.915 -30.688 15.171 1.00 44.50 397 HIS A N 1
ATOM 3186 C CA . HIS A 1 397 ? 21.252 -30.273 15.615 1.00 44.50 397 HIS A CA 1
ATOM 3187 C C . HIS A 1 397 ? 21.647 -28.879 15.096 1.00 44.50 397 HIS A C 1
ATOM 3189 O O . HIS A 1 397 ? 22.244 -28.096 15.829 1.00 44.50 397 HIS A O 1
ATOM 3195 N N . VAL A 1 398 ? 21.276 -28.544 13.853 1.00 48.00 398 VAL A N 1
ATOM 3196 C CA . VAL A 1 398 ? 21.440 -27.190 13.293 1.00 48.00 398 VAL A CA 1
ATOM 3197 C C . VAL A 1 398 ? 20.514 -26.198 13.998 1.00 48.00 398 VAL A C 1
ATOM 3199 O O . VAL A 1 398 ? 20.962 -25.114 14.358 1.00 48.00 398 VAL A O 1
ATOM 3202 N N . ASN A 1 399 ? 19.273 -26.591 14.301 1.00 47.59 399 ASN A N 1
ATOM 3203 C CA . ASN A 1 399 ? 18.377 -25.800 15.145 1.00 47.59 399 ASN A CA 1
ATOM 3204 C C . ASN A 1 399 ? 18.960 -25.601 16.546 1.00 47.59 399 ASN A C 1
ATOM 3206 O O . ASN A 1 399 ? 18.919 -24.487 17.035 1.00 47.59 399 ASN A O 1
ATOM 3210 N N . HIS A 1 400 ? 19.598 -26.610 17.146 1.00 51.00 400 HIS A N 1
ATOM 3211 C CA . HIS A 1 400 ? 20.298 -26.452 18.426 1.00 51.00 400 HIS A CA 1
ATOM 3212 C C . HIS A 1 400 ? 21.469 -25.452 18.364 1.00 51.00 400 HIS A C 1
ATOM 3214 O O . HIS A 1 400 ? 21.752 -24.780 19.352 1.00 51.00 400 HIS A O 1
ATOM 3220 N N . LEU A 1 401 ? 22.150 -25.342 17.218 1.00 48.34 401 LEU A N 1
ATOM 3221 C CA . LEU A 1 401 ? 23.219 -24.366 16.972 1.00 48.34 401 LEU A CA 1
ATOM 3222 C C . LEU A 1 401 ? 22.673 -22.948 16.740 1.00 48.34 401 LEU A C 1
ATOM 3224 O O . LEU A 1 401 ? 23.245 -21.994 17.258 1.00 48.34 401 LEU A O 1
ATOM 3228 N N . PHE A 1 402 ? 21.551 -22.802 16.029 1.00 49.88 402 PHE A N 1
ATOM 3229 C CA . PHE A 1 402 ? 20.835 -21.525 15.925 1.00 49.88 402 PHE A CA 1
ATOM 3230 C C . PHE A 1 402 ? 20.229 -21.100 17.267 1.00 49.88 402 PHE A C 1
ATOM 3232 O O . PHE A 1 402 ? 20.358 -19.941 17.636 1.00 49.88 402 PHE A O 1
ATOM 3239 N N . GLU A 1 403 ? 19.673 -22.032 18.044 1.00 49.91 403 GLU A N 1
ATOM 3240 C CA . GLU A 1 403 ? 19.204 -21.807 19.416 1.00 49.91 403 GLU A CA 1
ATOM 3241 C C . GLU A 1 403 ? 20.358 -21.424 20.354 1.00 49.91 403 GLU A C 1
ATOM 3243 O O . GLU A 1 403 ? 20.162 -20.612 21.251 1.00 49.91 403 GLU A O 1
ATOM 3248 N N . ALA A 1 404 ? 21.571 -21.946 20.137 1.00 53.34 404 ALA A N 1
ATOM 3249 C CA . ALA A 1 404 ? 22.761 -21.539 20.886 1.00 53.34 404 ALA A CA 1
ATOM 3250 C C . ALA A 1 404 ? 23.260 -20.130 20.509 1.00 53.34 404 ALA A C 1
ATOM 3252 O O . ALA A 1 404 ? 23.821 -19.448 21.361 1.00 53.34 404 ALA A O 1
ATOM 3253 N N . ILE A 1 405 ? 23.036 -19.676 19.269 1.00 52.38 405 ILE A N 1
ATOM 3254 C CA . ILE A 1 405 ? 23.322 -18.298 18.830 1.00 52.38 405 ILE A CA 1
ATOM 3255 C C . ILE A 1 405 ? 22.217 -17.330 19.297 1.00 52.38 405 ILE A C 1
ATOM 3257 O O . ILE A 1 405 ? 22.518 -16.215 19.718 1.00 52.38 405 ILE A O 1
ATOM 3261 N N . ASP A 1 406 ? 20.949 -17.753 19.302 1.00 50.81 406 ASP A N 1
ATOM 3262 C CA . ASP A 1 406 ? 19.837 -16.994 19.898 1.00 50.81 406 ASP A CA 1
ATOM 3263 C C . ASP A 1 406 ? 19.935 -16.928 21.435 1.00 50.81 406 ASP A C 1
ATOM 3265 O O . ASP A 1 406 ? 19.449 -15.973 22.044 1.00 50.81 406 ASP A O 1
ATOM 3269 N N . ALA A 1 407 ? 20.617 -17.884 22.079 1.00 54.16 407 ALA A N 1
ATOM 3270 C CA . ALA A 1 407 ? 20.832 -17.905 23.529 1.00 54.16 407 ALA A CA 1
ATOM 3271 C C . ALA A 1 407 ? 21.722 -16.760 24.057 1.00 54.16 407 ALA A C 1
ATOM 3273 O O . ALA A 1 407 ? 21.757 -16.545 25.269 1.00 54.16 407 ALA A O 1
ATOM 3274 N N . GLU A 1 408 ? 22.400 -16.003 23.187 1.00 70.38 408 GLU A N 1
ATOM 3275 C CA . GLU A 1 408 ? 23.189 -14.820 23.568 1.00 70.38 408 GLU A CA 1
ATOM 3276 C C . GLU A 1 408 ? 22.463 -13.484 23.323 1.00 70.38 408 GLU A C 1
ATOM 3278 O O . GLU A 1 408 ? 23.067 -12.415 23.427 1.00 70.38 408 GLU A O 1
ATOM 3283 N N . ARG A 1 409 ? 21.157 -13.492 23.024 1.00 84.62 409 ARG A N 1
ATOM 3284 C CA . ARG A 1 409 ? 20.388 -12.245 22.944 1.00 84.62 409 ARG A CA 1
ATOM 3285 C C . ARG A 1 409 ? 19.983 -11.748 24.324 1.00 84.62 409 ARG A C 1
ATOM 3287 O O . ARG A 1 409 ? 19.355 -12.445 25.118 1.00 84.62 409 ARG A O 1
ATOM 3294 N N . HIS A 1 410 ? 20.293 -10.486 24.583 1.00 91.50 410 HIS A N 1
ATOM 3295 C CA . HIS A 1 410 ? 19.820 -9.782 25.759 1.00 91.50 410 HIS A CA 1
ATOM 3296 C C . HIS A 1 410 ? 18.370 -9.363 25.550 1.00 91.50 410 HIS A C 1
ATOM 3298 O O . HIS A 1 410 ? 18.026 -8.710 24.562 1.00 91.50 410 HIS A O 1
ATOM 3304 N N . ARG A 1 411 ? 17.523 -9.744 26.504 1.00 93.62 411 ARG A N 1
ATOM 3305 C CA . ARG A 1 411 ? 16.095 -9.449 26.503 1.00 93.62 411 ARG A CA 1
ATOM 3306 C C . ARG A 1 411 ? 15.775 -8.470 27.613 1.00 93.62 411 ARG A C 1
ATOM 3308 O O . ARG A 1 411 ? 16.017 -8.762 28.779 1.00 93.62 411 ARG A O 1
ATOM 3315 N N . GLU A 1 412 ? 15.129 -7.375 27.244 1.00 96.50 412 GLU A N 1
ATOM 3316 C CA . GLU A 1 412 ? 14.663 -6.367 28.188 1.00 96.50 412 GLU A CA 1
ATOM 3317 C C . GLU A 1 412 ? 13.142 -6.268 28.174 1.00 96.50 412 GLU A C 1
ATOM 3319 O O . GLU A 1 412 ? 12.498 -6.367 27.123 1.00 96.50 412 GLU A O 1
ATOM 3324 N N . ILE A 1 413 ? 12.555 -6.084 29.360 1.00 96.69 413 ILE A N 1
ATOM 3325 C CA . ILE A 1 413 ? 11.107 -5.965 29.543 1.00 96.69 413 ILE A CA 1
ATOM 3326 C C . ILE A 1 413 ? 10.803 -4.746 30.408 1.00 96.69 413 ILE A C 1
ATOM 3328 O O . ILE A 1 413 ? 11.259 -4.649 31.544 1.00 96.69 413 ILE A O 1
ATOM 3332 N N . ALA A 1 414 ? 9.948 -3.854 29.911 1.00 96.94 414 ALA A N 1
ATOM 3333 C CA . ALA A 1 414 ? 9.403 -2.749 30.693 1.00 96.94 414 ALA A CA 1
ATOM 3334 C C . ALA A 1 414 ? 7.886 -2.856 30.806 1.00 96.94 414 ALA A C 1
ATOM 3336 O O . ALA A 1 414 ? 7.198 -3.188 29.840 1.00 96.94 414 ALA A O 1
ATOM 3337 N N . ARG A 1 415 ? 7.364 -2.497 31.981 1.00 97.94 415 ARG A N 1
ATOM 3338 C CA . ARG A 1 415 ? 5.930 -2.331 32.219 1.00 97.94 415 ARG A CA 1
ATOM 3339 C C . ARG A 1 415 ? 5.643 -0.899 32.622 1.00 97.94 415 ARG A C 1
ATOM 3341 O O . ARG A 1 415 ? 6.293 -0.369 33.520 1.00 97.94 415 ARG A O 1
ATOM 3348 N N . GLU A 1 416 ? 4.673 -0.282 31.968 1.00 97.12 416 GLU A N 1
ATOM 3349 C CA . GLU A 1 416 ? 4.164 1.032 32.348 1.00 97.12 416 GLU A CA 1
ATOM 3350 C C . GLU A 1 416 ? 2.646 1.001 32.462 1.00 97.12 416 GLU A C 1
ATOM 3352 O O . GLU A 1 416 ? 1.968 0.194 31.826 1.00 97.12 416 GLU A O 1
ATOM 3357 N N . LYS A 1 417 ? 2.120 1.877 33.312 1.00 97.88 417 LYS A N 1
ATOM 3358 C CA . LYS A 1 417 ? 0.697 1.961 33.595 1.00 97.88 417 LYS A CA 1
ATOM 3359 C C . LYS A 1 417 ? 0.251 3.411 33.511 1.00 97.88 417 LYS A C 1
ATOM 3361 O O . LYS A 1 417 ? 0.849 4.272 34.154 1.00 97.88 417 LYS A O 1
ATOM 3366 N N . VAL A 1 418 ? -0.794 3.668 32.735 1.00 96.81 418 VAL A N 1
ATOM 3367 C CA . VAL A 1 418 ? -1.353 5.005 32.496 1.00 96.81 418 VAL A CA 1
ATOM 3368 C C . VAL A 1 418 ? -2.859 4.961 32.742 1.00 96.81 418 VAL A C 1
ATOM 3370 O O . VAL A 1 418 ? -3.504 3.944 32.491 1.00 96.81 418 VAL A O 1
ATOM 3373 N N . SER A 1 419 ? -3.431 6.041 33.270 1.00 95.38 419 SER A N 1
ATOM 3374 C CA . SER A 1 419 ? -4.863 6.118 33.573 1.00 95.38 419 SER A CA 1
ATOM 3375 C C . SER A 1 419 ? -5.459 7.471 33.198 1.00 95.38 419 SER A C 1
ATOM 3377 O O . SER A 1 419 ? -4.830 8.493 33.460 1.00 95.38 419 SER A O 1
ATOM 3379 N N . PHE A 1 420 ? -6.690 7.461 32.688 1.00 93.69 420 PHE A N 1
ATOM 3380 C CA . PHE A 1 420 ? -7.465 8.627 32.244 1.00 93.69 420 PHE A CA 1
ATOM 3381 C C . PHE A 1 420 ? -8.868 8.571 32.859 1.00 93.69 420 PHE A C 1
ATOM 3383 O O . PHE A 1 420 ? -9.475 7.506 32.876 1.00 93.69 420 PHE A O 1
ATOM 3390 N N . VAL A 1 421 ? -9.407 9.670 33.387 1.00 85.50 421 VAL A N 1
ATOM 3391 C CA . VAL A 1 421 ? -10.709 9.658 34.087 1.00 85.50 421 VAL A CA 1
ATOM 3392 C C . VAL A 1 421 ? -11.880 9.590 33.084 1.00 85.50 421 VAL A C 1
ATOM 3394 O O . VAL A 1 421 ? -11.842 10.213 32.025 1.00 85.50 421 VAL A O 1
ATOM 3397 N N . LYS A 1 422 ? -12.940 8.822 33.391 1.00 64.94 422 LYS A N 1
ATOM 3398 C CA . LYS A 1 422 ? -14.156 8.697 32.555 1.00 64.94 422 LYS A CA 1
ATOM 3399 C C . LYS A 1 422 ? -14.891 10.029 32.488 1.00 64.94 422 LYS A C 1
ATOM 3401 O O . LYS A 1 422 ? -14.990 10.749 33.477 1.00 64.94 422 LYS A O 1
ATOM 3406 N N . GLY A 1 423 ? -15.456 10.301 31.317 1.00 69.00 423 GLY A N 1
ATOM 3407 C CA . GLY A 1 423 ? -16.072 11.582 30.966 1.00 69.00 423 GLY A CA 1
ATOM 3408 C C . GLY A 1 423 ? -15.177 12.421 30.058 1.00 69.00 423 GLY A C 1
ATOM 3409 O O . GLY A 1 423 ? -15.696 13.216 29.284 1.00 69.00 423 GLY A O 1
ATOM 3410 N N . GLU A 1 424 ? -13.864 12.180 30.081 1.00 82.81 424 GLU A N 1
ATOM 3411 C CA . GLU A 1 424 ? -12.924 12.792 29.139 1.00 82.81 424 GLU A CA 1
ATOM 3412 C C . GLU A 1 424 ? -12.527 11.855 27.995 1.00 82.81 424 GLU A C 1
ATOM 3414 O O . GLU A 1 424 ? -11.937 12.311 27.028 1.00 82.81 424 GLU A O 1
ATOM 3419 N N . VAL A 1 425 ? -12.831 10.556 28.091 1.00 94.44 425 VAL A N 1
ATOM 3420 C CA . VAL A 1 425 ? -12.566 9.576 27.031 1.00 94.44 425 VAL A CA 1
ATOM 3421 C C . VAL A 1 425 ? -13.835 8.782 26.757 1.00 94.44 425 VAL A C 1
ATOM 3423 O O . VAL A 1 425 ? -14.324 8.063 27.631 1.00 94.44 425 VAL A O 1
ATOM 3426 N N . THR A 1 426 ? -14.364 8.921 25.547 1.00 95.62 426 THR A N 1
ATOM 3427 C CA . THR A 1 426 ? -15.491 8.133 25.022 1.00 95.62 426 THR A CA 1
ATOM 3428 C C . THR A 1 426 ? -15.097 7.336 23.784 1.00 95.62 426 THR A C 1
ATOM 3430 O O . THR A 1 426 ? -15.863 6.484 23.339 1.00 95.62 426 THR A O 1
ATOM 3433 N N . GLU A 1 427 ? -13.913 7.601 23.231 1.00 97.19 427 GLU A N 1
ATOM 3434 C CA . GLU A 1 427 ? -13.404 6.983 22.013 1.00 97.19 427 GLU A CA 1
ATOM 3435 C C . GLU A 1 427 ? -11.960 6.519 22.214 1.00 97.19 427 GLU A C 1
ATOM 3437 O O . GLU A 1 427 ? -11.173 7.190 22.885 1.00 97.19 427 GLU A O 1
ATOM 3442 N N . ILE A 1 428 ? -11.600 5.376 21.631 1.00 98.00 428 ILE A N 1
ATOM 3443 C CA . ILE A 1 428 ? -10.225 4.861 21.637 1.00 98.00 428 ILE A CA 1
ATOM 3444 C C . ILE A 1 428 ? -9.810 4.553 20.204 1.00 98.00 428 ILE A C 1
ATOM 3446 O O . ILE A 1 428 ? -10.503 3.813 19.513 1.00 98.00 428 ILE A O 1
ATOM 3450 N N . SER A 1 429 ? -8.656 5.073 19.792 1.00 97.81 429 SER A N 1
ATOM 3451 C CA . SER A 1 429 ? -7.981 4.714 18.546 1.00 97.81 429 SER A CA 1
ATOM 3452 C C . SER A 1 429 ? -6.599 4.160 18.881 1.00 97.81 429 SER A C 1
ATOM 3454 O O . SER A 1 429 ? -5.765 4.863 19.452 1.00 97.81 429 SER A O 1
ATOM 3456 N N . LEU A 1 430 ? -6.359 2.884 18.585 1.00 98.12 430 LEU A N 1
ATOM 3457 C CA . LEU A 1 430 ? -5.112 2.192 18.903 1.00 98.12 430 LEU A CA 1
ATOM 3458 C C . LEU A 1 430 ? -4.510 1.571 17.644 1.00 98.12 430 LEU A C 1
ATOM 3460 O O . LEU A 1 430 ? -5.148 0.747 16.997 1.00 98.12 430 LEU A O 1
ATOM 3464 N N . SER A 1 431 ? -3.252 1.911 17.349 1.00 96.00 431 SER A N 1
ATOM 3465 C CA . SER A 1 431 ? -2.451 1.256 16.311 1.00 96.00 431 SER A CA 1
ATOM 3466 C C . SER A 1 431 ? -1.269 0.491 16.912 1.00 96.00 431 SER A C 1
ATOM 3468 O O . SER A 1 431 ? -0.426 1.074 17.603 1.00 96.00 431 SER A O 1
ATOM 3470 N N . SER A 1 432 ? -1.211 -0.816 16.652 1.00 95.19 432 SER A N 1
ATOM 3471 C CA . SER A 1 432 ? -0.151 -1.731 17.090 1.00 95.19 432 SER A CA 1
ATOM 3472 C C . SER A 1 432 ? 0.584 -2.342 15.895 1.00 95.19 432 SER A C 1
ATOM 3474 O O . SER A 1 432 ? 0.003 -2.580 14.838 1.00 95.19 432 SER A O 1
ATOM 3476 N N . ILE A 1 433 ? 1.878 -2.619 16.056 1.00 92.69 433 ILE A N 1
ATOM 3477 C CA . ILE A 1 433 ? 2.684 -3.270 15.013 1.00 92.69 433 ILE A CA 1
ATOM 3478 C C . ILE A 1 433 ? 2.884 -4.742 15.365 1.00 92.69 433 ILE A C 1
A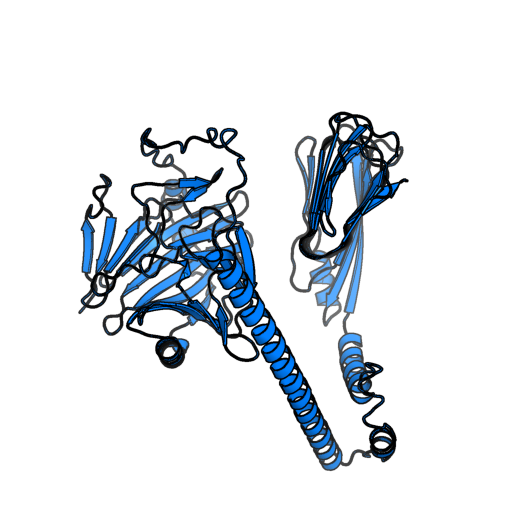TOM 3480 O O . ILE A 1 433 ? 2.418 -5.596 14.626 1.00 92.69 433 ILE A O 1
ATOM 3484 N N . VAL A 1 434 ? 3.522 -5.042 16.497 1.00 93.19 434 VAL A N 1
ATOM 3485 C CA . VAL A 1 434 ? 3.683 -6.415 16.992 1.00 93.19 434 VAL A CA 1
ATOM 3486 C C . VAL A 1 434 ? 3.240 -6.480 18.448 1.00 93.19 434 VAL A C 1
ATOM 3488 O O . VAL A 1 434 ? 3.740 -5.720 19.278 1.00 93.19 434 VAL A O 1
ATOM 3491 N N . GLY A 1 435 ? 2.352 -7.418 18.768 1.00 96.00 435 GLY A N 1
ATOM 3492 C CA . GLY A 1 435 ? 1.937 -7.726 20.137 1.00 96.00 435 GLY A CA 1
ATOM 3493 C C . GLY A 1 435 ? 0.424 -7.786 20.327 1.00 96.00 435 GLY A C 1
ATOM 3494 O O . GLY A 1 435 ? -0.358 -7.396 19.462 1.00 96.00 435 GLY A O 1
ATOM 3495 N N . ALA A 1 436 ? 0.006 -8.328 21.469 1.00 97.81 436 ALA A N 1
ATOM 3496 C CA . ALA A 1 436 ? -1.399 -8.567 21.764 1.00 97.81 436 ALA A CA 1
ATOM 3497 C C . ALA A 1 436 ? -2.109 -7.313 22.291 1.00 97.81 436 ALA A C 1
ATOM 3499 O O . ALA A 1 436 ? -1.550 -6.537 23.069 1.00 97.81 436 ALA A O 1
ATOM 3500 N N . ILE A 1 437 ? -3.379 -7.161 21.925 1.00 98.56 437 ILE A N 1
ATOM 3501 C CA . ILE A 1 437 ? -4.281 -6.150 22.476 1.00 98.56 437 ILE A CA 1
ATOM 3502 C C . ILE A 1 437 ? -5.372 -6.883 23.244 1.00 98.56 437 ILE A C 1
ATOM 3504 O O . ILE A 1 437 ? -6.182 -7.598 22.663 1.00 98.56 437 ILE A O 1
ATOM 3508 N N . TRP A 1 438 ? -5.414 -6.690 24.553 1.00 98.50 438 TRP A N 1
ATOM 3509 C CA . TRP A 1 438 ? -6.462 -7.213 25.413 1.00 98.50 438 TRP A CA 1
ATOM 3510 C C . TRP A 1 438 ? -7.239 -6.045 26.007 1.00 98.50 438 TRP A C 1
ATOM 3512 O O . TRP A 1 438 ? -6.670 -5.205 26.701 1.00 98.50 438 TRP A O 1
ATOM 3522 N N . MET A 1 439 ? -8.530 -5.968 25.707 1.00 98.50 439 MET A N 1
ATOM 3523 C CA . MET A 1 439 ? -9.414 -4.901 26.152 1.00 98.50 439 MET A CA 1
ATOM 3524 C C . MET A 1 439 ? -10.617 -5.507 26.874 1.00 98.50 439 MET A C 1
ATOM 3526 O O . MET A 1 439 ? -11.314 -6.348 26.310 1.00 98.50 439 MET A O 1
ATOM 3530 N N . GLN A 1 440 ? -10.875 -5.079 28.109 1.00 98.19 440 GLN A N 1
ATOM 3531 C CA . GLN A 1 440 ? -12.010 -5.543 28.907 1.00 98.19 440 GLN A CA 1
ATOM 3532 C C . GLN A 1 440 ? -12.742 -4.369 29.562 1.00 98.19 440 GLN A C 1
ATOM 3534 O O . GLN A 1 440 ? -12.123 -3.368 29.932 1.00 98.19 440 GLN A O 1
ATOM 3539 N N . SER A 1 441 ? -14.058 -4.490 29.739 1.00 97.31 441 SER A N 1
ATOM 3540 C CA . SER A 1 441 ? -14.783 -3.543 30.579 1.00 97.31 441 SER A CA 1
ATOM 3541 C C . SER A 1 441 ? -14.527 -3.738 32.078 1.00 97.31 441 SER A C 1
ATOM 3543 O O . SER A 1 441 ? -14.133 -4.805 32.546 1.00 97.31 441 SER A O 1
ATOM 3545 N N . TRP A 1 442 ? -14.773 -2.691 32.859 1.00 97.38 442 TRP A N 1
ATOM 3546 C CA . TRP A 1 442 ? -14.772 -2.736 34.324 1.00 97.38 442 TRP A CA 1
ATOM 3547 C C . TRP A 1 442 ? -15.710 -1.682 34.927 1.00 97.38 442 TRP A C 1
ATOM 3549 O O . TRP A 1 442 ? -16.235 -0.817 34.220 1.00 97.38 442 TRP A O 1
ATOM 3559 N N . ASP A 1 443 ? -15.899 -1.748 36.246 1.00 95.62 443 ASP A N 1
ATOM 3560 C CA . ASP A 1 443 ? -16.847 -0.899 36.983 1.00 95.62 443 ASP A CA 1
ATOM 3561 C C . ASP A 1 443 ? -16.308 0.505 37.301 1.00 95.62 443 ASP A C 1
ATOM 3563 O O . ASP A 1 443 ? -17.046 1.383 37.752 1.00 95.62 443 ASP A O 1
ATOM 3567 N N . GLU A 1 444 ? -15.019 0.743 37.062 1.00 95.75 444 GLU A N 1
ATOM 3568 C CA . GLU A 1 444 ? -14.381 2.014 37.380 1.00 95.75 444 GLU A CA 1
ATOM 3569 C C . GLU A 1 444 ? -14.659 3.069 36.299 1.00 95.75 444 GLU A C 1
ATOM 3571 O O . GLU A 1 444 ? -14.553 2.797 35.095 1.00 95.75 444 GLU A O 1
ATOM 3576 N N . PRO A 1 445 ? -14.954 4.322 36.687 1.00 94.31 445 PRO A N 1
ATOM 3577 C CA . PRO A 1 445 ? -15.127 5.414 35.755 1.00 94.31 445 PRO A CA 1
ATOM 3578 C C . PRO A 1 445 ? -13.760 5.966 35.328 1.00 94.31 445 PRO A C 1
ATOM 3580 O O . PRO A 1 445 ? -13.448 7.132 35.556 1.00 94.31 445 PRO A O 1
ATOM 3583 N N . LYS A 1 446 ? -12.933 5.140 34.689 1.00 95.31 446 LYS A N 1
ATOM 3584 C CA . LYS A 1 446 ? -11.665 5.547 34.073 1.00 95.31 446 LYS A CA 1
ATOM 3585 C C . LYS A 1 446 ? -11.224 4.540 33.019 1.00 95.31 446 LYS A C 1
ATOM 3587 O O . LYS A 1 446 ? -11.647 3.388 33.043 1.00 95.31 446 LYS A O 1
ATOM 3592 N N . VAL A 1 447 ? -10.364 4.980 32.113 1.00 97.44 447 VAL A N 1
ATOM 3593 C CA . VAL A 1 447 ? -9.584 4.111 31.234 1.00 97.44 447 VAL A CA 1
ATOM 3594 C C . VAL A 1 447 ? -8.244 3.852 31.906 1.00 97.44 447 VAL A C 1
ATOM 3596 O O . VAL A 1 447 ? -7.595 4.779 32.388 1.00 97.44 447 VAL A O 1
ATOM 3599 N N . GLU A 1 448 ? -7.826 2.598 31.960 1.00 98.06 448 GLU A N 1
ATOM 3600 C CA . GLU A 1 448 ? -6.522 2.200 32.467 1.00 98.06 448 GLU A CA 1
ATOM 3601 C C . GLU A 1 448 ? -5.817 1.321 31.446 1.00 98.06 448 GLU A C 1
ATOM 3603 O O . GLU A 1 448 ? -6.389 0.361 30.942 1.00 98.06 448 GLU A O 1
ATOM 3608 N N . ILE A 1 449 ? -4.572 1.665 31.150 1.00 98.19 449 ILE A N 1
ATOM 3609 C CA . ILE A 1 449 ? -3.747 0.996 30.155 1.00 98.19 449 ILE A CA 1
ATOM 3610 C C . ILE A 1 449 ? -2.497 0.504 30.867 1.00 98.19 449 ILE A C 1
ATOM 3612 O O . ILE A 1 449 ? -1.733 1.300 31.414 1.00 98.19 449 ILE A O 1
ATOM 3616 N N . GLU A 1 450 ? -2.283 -0.802 30.849 1.00 98.38 450 GLU A N 1
ATOM 3617 C CA . GLU A 1 450 ? -1.016 -1.432 31.189 1.00 98.38 450 GLU A CA 1
ATOM 3618 C C . GLU A 1 450 ? -0.316 -1.854 29.897 1.00 98.38 450 GLU A C 1
ATOM 3620 O O . GLU A 1 450 ? -0.885 -2.558 29.062 1.00 98.38 450 GLU A O 1
ATOM 3625 N N . ILE A 1 451 ? 0.920 -1.399 29.724 1.00 98.06 451 ILE A N 1
ATOM 3626 C CA . ILE A 1 451 ? 1.725 -1.626 28.527 1.00 98.06 451 ILE A CA 1
ATOM 3627 C C . ILE A 1 451 ? 2.930 -2.455 28.939 1.00 98.06 451 ILE A C 1
ATOM 3629 O O . ILE A 1 451 ? 3.716 -2.032 29.787 1.00 98.06 451 ILE A O 1
ATOM 3633 N N . THR A 1 452 ? 3.091 -3.625 28.324 1.00 97.94 452 THR A N 1
ATOM 3634 C CA . THR A 1 452 ? 4.288 -4.457 28.472 1.00 97.94 452 THR A CA 1
ATOM 3635 C C . THR A 1 452 ? 5.078 -4.423 27.177 1.00 97.94 452 THR A C 1
ATOM 3637 O O . THR A 1 452 ? 4.604 -4.898 26.149 1.00 97.94 452 THR A O 1
ATOM 3640 N N . ARG A 1 453 ? 6.290 -3.879 27.238 1.00 96.50 453 ARG A N 1
ATOM 3641 C CA . ARG A 1 453 ? 7.224 -3.790 26.115 1.00 96.50 453 ARG A CA 1
ATOM 3642 C C . ARG A 1 453 ? 8.315 -4.825 26.308 1.00 96.50 453 ARG A C 1
ATOM 3644 O O . ARG A 1 453 ? 8.881 -4.896 27.396 1.00 96.50 453 ARG A O 1
ATOM 3651 N N . GLN A 1 454 ? 8.604 -5.592 25.269 1.00 96.19 454 GLN A N 1
ATOM 3652 C CA . GLN A 1 454 ? 9.712 -6.532 25.218 1.00 96.19 454 GLN A CA 1
ATOM 3653 C C . GLN A 1 454 ? 10.552 -6.252 23.980 1.00 96.19 454 GLN A C 1
ATOM 3655 O O . GLN A 1 454 ? 10.019 -6.095 22.880 1.00 96.19 454 GLN A O 1
ATOM 3660 N N . VAL A 1 455 ? 11.864 -6.235 24.171 1.00 95.25 455 VAL A N 1
ATOM 3661 C CA . VAL A 1 455 ? 12.846 -6.089 23.099 1.00 95.25 455 VAL A CA 1
ATOM 3662 C C . VAL A 1 455 ? 13.958 -7.110 23.271 1.00 95.25 455 VAL A C 1
ATOM 3664 O O . VAL A 1 455 ? 14.235 -7.553 24.387 1.00 95.25 455 VAL A O 1
ATOM 3667 N N . GLU A 1 456 ? 14.588 -7.469 22.160 1.00 93.31 456 GLU A N 1
ATOM 3668 C CA . GLU A 1 456 ? 15.716 -8.394 22.116 1.00 93.31 456 GLU A CA 1
ATOM 3669 C C . GLU A 1 456 ? 16.828 -7.782 21.262 1.00 93.31 456 GLU A C 1
ATOM 3671 O O . GLU A 1 456 ? 16.579 -7.277 20.165 1.00 93.31 456 GLU A O 1
ATOM 3676 N N . ALA A 1 457 ? 18.059 -7.793 21.773 1.00 91.88 457 ALA A N 1
ATOM 3677 C CA . ALA A 1 457 ? 19.224 -7.249 21.083 1.00 91.88 457 ALA A CA 1
ATOM 3678 C C . ALA A 1 457 ? 20.492 -8.061 21.381 1.00 91.88 457 ALA A C 1
ATOM 3680 O O . ALA A 1 457 ? 20.537 -8.857 22.312 1.00 91.88 457 ALA A O 1
ATOM 3681 N N . MET A 1 458 ? 21.549 -7.834 20.596 1.00 89.88 458 MET A N 1
ATOM 3682 C CA . MET A 1 458 ? 22.840 -8.525 20.765 1.00 89.88 458 MET A CA 1
ATOM 3683 C C . MET A 1 458 ? 23.595 -8.116 22.034 1.00 89.88 458 MET A C 1
ATOM 3685 O O . MET A 1 458 ? 24.495 -8.823 22.467 1.00 89.88 458 MET A O 1
ATOM 3689 N N . THR A 1 459 ? 23.276 -6.957 22.609 1.00 91.31 459 THR A N 1
ATOM 3690 C CA . THR A 1 459 ? 23.906 -6.451 23.831 1.00 91.31 459 THR A CA 1
ATOM 3691 C C . THR A 1 459 ? 22.838 -5.877 24.751 1.00 91.31 459 THR A C 1
ATOM 3693 O O . THR A 1 459 ? 21.811 -5.378 24.285 1.00 91.31 459 THR A O 1
ATOM 3696 N N . GLU A 1 460 ? 23.090 -5.925 26.057 1.00 94.38 460 GLU A N 1
ATOM 3697 C CA . GLU A 1 460 ? 22.221 -5.329 27.079 1.00 94.38 460 GLU A CA 1
ATOM 3698 C C . GLU A 1 460 ? 21.990 -3.834 26.825 1.00 94.38 460 GLU A C 1
ATOM 3700 O O . GLU A 1 460 ? 20.856 -3.367 26.834 1.00 94.38 460 GLU A O 1
ATOM 3705 N N . GLU A 1 461 ? 23.052 -3.090 26.503 1.00 94.00 461 GLU A N 1
ATOM 3706 C CA . GLU A 1 461 ? 22.978 -1.654 26.212 1.00 94.00 461 GLU A CA 1
ATOM 3707 C C . GLU A 1 461 ? 22.044 -1.354 25.028 1.00 94.00 461 GLU A C 1
ATOM 3709 O O . GLU A 1 461 ? 21.167 -0.495 25.139 1.00 94.00 461 GLU A O 1
ATOM 3714 N N . ASN A 1 462 ? 22.150 -2.125 23.938 1.00 91.50 462 ASN A N 1
ATOM 3715 C CA . ASN A 1 462 ? 21.265 -1.980 22.781 1.00 91.50 462 ASN A CA 1
ATOM 3716 C C . ASN A 1 462 ? 19.820 -2.357 23.124 1.00 91.50 462 ASN A C 1
ATOM 3718 O O . ASN A 1 462 ? 18.891 -1.723 22.628 1.00 91.50 462 ASN A O 1
ATOM 3722 N N . ALA A 1 463 ? 19.608 -3.378 23.961 1.00 93.81 463 ALA A N 1
ATOM 3723 C CA . ALA A 1 463 ? 18.272 -3.755 24.409 1.00 93.81 463 ALA A CA 1
ATOM 3724 C C . ALA 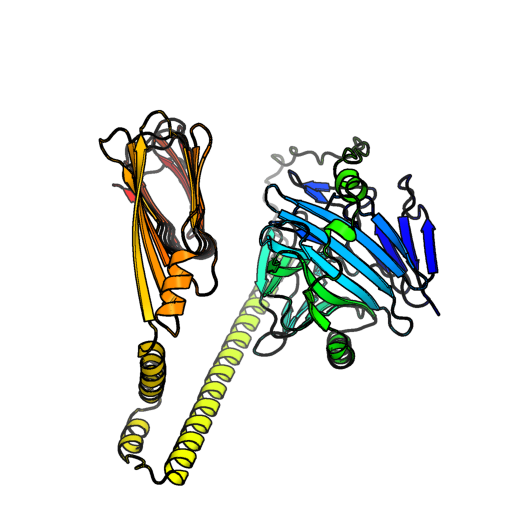A 1 463 ? 17.650 -2.631 25.256 1.00 93.81 463 ALA A C 1
ATOM 3726 O O . ALA A 1 463 ? 16.505 -2.253 25.022 1.00 93.81 463 ALA A O 1
ATOM 3727 N N . ILE A 1 464 ? 18.409 -2.013 26.164 1.00 94.31 464 ILE A N 1
ATOM 3728 C CA . ILE A 1 464 ? 17.955 -0.869 26.970 1.00 94.31 464 ILE A CA 1
ATOM 3729 C C . ILE A 1 464 ? 17.647 0.348 26.082 1.00 94.31 464 ILE A C 1
ATOM 3731 O O . ILE A 1 464 ? 16.601 0.985 26.243 1.00 94.31 464 ILE A O 1
ATOM 3735 N N . GLU A 1 465 ? 18.515 0.682 25.125 1.00 92.44 465 GLU A N 1
ATOM 3736 C CA . GLU A 1 465 ? 18.284 1.780 24.176 1.00 92.44 465 GLU A CA 1
ATOM 3737 C C . GLU A 1 465 ? 17.025 1.534 23.328 1.00 92.44 465 GLU A C 1
ATOM 3739 O O . GLU A 1 465 ? 16.159 2.410 23.195 1.00 92.44 465 GLU A O 1
ATOM 3744 N N . MET A 1 466 ? 16.869 0.315 22.809 1.00 91.69 466 MET A N 1
ATOM 3745 C CA . MET A 1 466 ? 15.694 -0.094 22.045 1.00 91.69 466 MET A CA 1
ATOM 3746 C C . MET A 1 466 ? 14.427 -0.029 22.905 1.00 91.69 466 MET A C 1
ATOM 3748 O O . MET A 1 466 ? 13.403 0.496 22.473 1.00 91.69 466 MET A O 1
ATOM 3752 N N . LEU A 1 467 ? 14.482 -0.467 24.163 1.00 94.25 467 LEU A N 1
ATOM 3753 C CA . LEU A 1 467 ? 13.355 -0.373 25.089 1.00 94.25 467 LEU A CA 1
ATOM 3754 C C . LEU A 1 467 ? 12.949 1.086 25.343 1.00 94.25 467 LEU A C 1
ATOM 3756 O O . LEU A 1 467 ? 11.763 1.404 25.425 1.00 94.25 467 LEU A O 1
ATOM 3760 N N . ASN A 1 468 ? 13.916 1.998 25.440 1.00 91.75 468 ASN A N 1
ATOM 3761 C CA . ASN A 1 468 ? 13.653 3.421 25.660 1.00 91.75 468 ASN A CA 1
ATOM 3762 C C . ASN A 1 468 ? 13.044 4.111 24.431 1.00 91.75 468 ASN A C 1
ATOM 3764 O O . ASN A 1 468 ? 12.184 4.982 24.579 1.00 91.75 468 ASN A O 1
ATOM 3768 N N . THR A 1 469 ? 13.438 3.707 23.223 1.00 90.94 469 THR A N 1
ATOM 3769 C CA . THR A 1 469 ? 12.964 4.305 21.961 1.00 90.94 469 THR A CA 1
ATOM 3770 C C . THR A 1 469 ? 11.632 3.733 21.462 1.00 90.94 469 THR A C 1
ATOM 3772 O O . THR A 1 469 ? 10.945 4.380 20.673 1.00 90.94 469 THR A O 1
ATOM 3775 N N . THR A 1 470 ? 11.218 2.564 21.956 1.00 91.38 470 THR A N 1
ATOM 3776 C CA . THR A 1 470 ? 9.994 1.843 21.541 1.00 91.38 470 THR A CA 1
ATOM 3777 C C . THR A 1 470 ? 8.766 2.157 22.397 1.00 91.38 470 THR A C 1
ATOM 3779 O O . THR A 1 470 ? 7.788 1.412 22.419 1.00 91.38 470 THR A O 1
ATOM 3782 N N . ARG A 1 471 ? 8.792 3.268 23.139 1.00 94.81 471 ARG A N 1
ATOM 3783 C CA . ARG A 1 471 ? 7.649 3.716 23.939 1.00 94.81 471 ARG A CA 1
ATOM 3784 C C . ARG A 1 471 ? 6.481 4.149 23.034 1.00 94.81 471 ARG A C 1
ATOM 3786 O O . ARG A 1 471 ? 6.698 5.006 22.175 1.00 94.81 471 ARG A O 1
ATOM 3793 N N . PRO A 1 472 ? 5.264 3.608 23.225 1.00 95.44 472 PRO A N 1
ATOM 3794 C CA . PRO A 1 472 ? 4.083 4.085 22.519 1.00 95.44 472 PRO A CA 1
ATOM 3795 C C . PRO A 1 472 ? 3.808 5.560 22.798 1.00 95.44 472 PRO A C 1
ATOM 3797 O O . PRO A 1 472 ? 3.999 6.045 23.916 1.00 95.44 472 PRO A O 1
ATOM 3800 N N . GLU A 1 473 ? 3.312 6.263 21.788 1.00 95.75 473 GLU A N 1
ATOM 3801 C CA . GLU A 1 473 ? 2.729 7.586 21.975 1.00 95.75 473 GLU A CA 1
ATOM 3802 C C . GLU A 1 473 ? 1.295 7.431 22.463 1.00 95.75 473 GLU A C 1
ATOM 3804 O O . GLU A 1 473 ? 0.518 6.676 21.880 1.00 95.75 473 GLU A O 1
ATOM 3809 N N . ILE A 1 474 ? 0.957 8.133 23.542 1.00 96.94 474 ILE A N 1
ATOM 3810 C CA . ILE A 1 474 ? -0.394 8.159 24.095 1.00 96.94 474 ILE A CA 1
ATOM 3811 C C . ILE A 1 474 ? -0.793 9.621 24.218 1.00 96.94 474 ILE A C 1
ATOM 3813 O O . ILE A 1 474 ? -0.217 10.360 25.021 1.00 96.94 474 ILE A O 1
ATOM 3817 N N . THR A 1 475 ? -1.758 10.039 23.410 1.00 95.56 475 THR A N 1
ATOM 3818 C CA . THR A 1 475 ? -2.283 11.403 23.392 1.00 95.56 475 THR A CA 1
ATOM 3819 C C . THR A 1 475 ? -3.790 11.376 23.576 1.00 95.56 475 THR A C 1
ATOM 3821 O O . THR A 1 475 ? -4.472 10.446 23.157 1.00 95.56 475 THR A O 1
ATOM 3824 N N . GLN A 1 476 ? -4.320 12.399 24.238 1.00 95.00 476 GLN A N 1
ATOM 3825 C CA . GLN A 1 476 ? -5.756 12.595 24.369 1.00 95.00 476 GLN A CA 1
ATOM 3826 C C . GLN A 1 476 ? -6.153 13.826 23.560 1.00 95.00 476 GLN A C 1
ATOM 3828 O O . GLN A 1 476 ? -5.682 14.934 23.824 1.00 95.00 476 GLN A O 1
ATOM 3833 N N . GLU A 1 477 ? -7.012 13.620 22.571 1.00 92.88 477 GLU A N 1
ATOM 3834 C CA . GLU A 1 477 ? -7.502 14.639 21.652 1.00 92.88 477 GLU A CA 1
ATOM 3835 C C . GLU A 1 477 ? -9.000 14.828 21.891 1.00 92.88 477 GLU A C 1
ATOM 3837 O O . GLU A 1 477 ? -9.839 14.099 21.369 1.00 92.88 477 GLU A O 1
ATOM 3842 N N . GLY A 1 478 ? -9.349 15.784 22.754 1.00 93.25 478 GLY A N 1
ATOM 3843 C CA . GLY A 1 478 ? -10.733 15.951 23.193 1.00 93.25 478 GLY A CA 1
ATOM 3844 C C . GLY A 1 478 ? -11.225 14.711 23.942 1.00 93.25 478 GLY A C 1
ATOM 3845 O O . GLY A 1 478 ? -10.715 14.411 25.020 1.00 93.25 478 GLY A O 1
ATOM 3846 N N . THR A 1 479 ? -12.212 14.015 23.369 1.00 95.69 479 THR A N 1
ATOM 3847 C CA . THR A 1 479 ? -12.804 12.787 23.925 1.00 95.69 479 THR A CA 1
ATOM 3848 C C . THR A 1 479 ? -12.171 11.491 23.417 1.00 95.69 479 THR A C 1
ATOM 3850 O O . THR A 1 479 ? -12.614 10.400 23.792 1.00 95.69 479 THR A O 1
ATOM 3853 N N . THR A 1 480 ? -11.153 11.597 22.565 1.00 96.12 480 THR A N 1
ATOM 3854 C CA . THR A 1 480 ? -10.515 10.462 21.900 1.00 96.12 480 THR A CA 1
ATOM 3855 C C . THR A 1 480 ? -9.145 10.201 22.506 1.00 96.12 480 THR A C 1
ATOM 3857 O O . THR A 1 480 ? -8.299 11.092 22.584 1.00 96.12 480 THR A O 1
ATOM 3860 N N . LEU A 1 481 ? -8.909 8.963 22.933 1.00 97.62 481 LEU A N 1
ATOM 3861 C CA . LEU A 1 481 ? -7.600 8.498 23.369 1.00 97.62 481 LEU A CA 1
ATOM 3862 C C . LEU A 1 481 ? -6.893 7.810 22.201 1.00 97.62 481 LEU A C 1
ATOM 3864 O O . LEU A 1 481 ? -7.343 6.767 21.727 1.00 97.62 481 LEU A O 1
ATOM 3868 N N . VAL A 1 482 ? -5.789 8.397 21.751 1.00 96.88 482 VAL A N 1
ATOM 3869 C CA . VAL A 1 482 ? -4.986 7.918 20.625 1.00 96.88 482 VAL A CA 1
ATOM 3870 C C . VAL A 1 482 ? -3.732 7.233 21.161 1.00 96.88 482 VAL A C 1
ATOM 3872 O O . VAL A 1 482 ? -2.955 7.825 21.910 1.00 96.88 482 VAL A O 1
ATOM 3875 N N . ILE A 1 483 ? -3.538 5.969 20.787 1.00 97.69 483 ILE A N 1
ATOM 3876 C CA . ILE A 1 483 ? -2.413 5.128 21.204 1.00 97.69 483 ILE A CA 1
ATOM 3877 C C . ILE A 1 483 ? -1.697 4.637 19.946 1.00 97.69 483 ILE A C 1
ATOM 3879 O O . ILE A 1 483 ? -2.276 3.912 19.141 1.00 97.69 483 ILE A O 1
ATOM 3883 N N . GLN A 1 484 ? -0.429 4.998 19.769 1.00 94.69 484 GLN A N 1
ATOM 3884 C CA . GLN A 1 484 ? 0.345 4.625 18.583 1.00 94.69 484 GLN A CA 1
ATOM 3885 C C . GLN A 1 484 ? 1.656 3.942 18.971 1.00 94.69 484 GLN A C 1
ATOM 3887 O O . GLN A 1 484 ? 2.552 4.546 19.566 1.00 94.69 484 GLN A O 1
ATOM 3892 N N . SER A 1 485 ? 1.787 2.667 18.605 1.00 93.38 485 SER A N 1
ATOM 3893 C CA . SER A 1 485 ? 3.072 1.968 18.611 1.00 93.38 485 SER A CA 1
ATOM 3894 C C . SER A 1 485 ? 3.987 2.530 17.527 1.00 93.38 485 SER A C 1
ATOM 3896 O O . SER A 1 485 ? 3.617 2.589 16.354 1.00 93.38 485 SER A O 1
ATOM 3898 N N . ARG A 1 486 ? 5.225 2.877 17.888 1.00 84.12 486 ARG A N 1
ATOM 3899 C CA . ARG A 1 486 ? 6.264 3.223 16.911 1.00 84.12 486 ARG A CA 1
ATOM 3900 C C . ARG A 1 486 ? 7.009 1.972 16.460 1.00 84.12 486 ARG A C 1
ATOM 3902 O O . ARG A 1 486 ? 7.433 1.161 17.278 1.00 84.12 486 ARG A O 1
ATOM 3909 N N . GLY A 1 487 ? 7.219 1.847 15.152 1.00 71.00 487 GLY A N 1
ATOM 3910 C CA . GLY A 1 487 ? 8.078 0.803 14.596 1.00 71.00 487 GLY A CA 1
ATOM 3911 C C . GLY A 1 487 ? 9.543 1.174 14.789 1.00 71.00 487 GLY A C 1
ATOM 3912 O O . GLY A 1 487 ? 10.014 2.102 14.137 1.00 71.00 487 GLY A O 1
ATOM 3913 N N . GLY A 1 488 ? 10.243 0.465 15.673 1.00 69.31 488 GLY A N 1
ATOM 3914 C CA . GLY A 1 488 ? 11.694 0.557 15.843 1.00 69.31 488 GLY A CA 1
ATOM 3915 C C . GLY A 1 488 ? 12.435 -0.579 15.133 1.00 69.31 488 GLY A C 1
ATOM 3916 O O . GLY A 1 488 ? 11.841 -1.605 14.787 1.00 69.31 488 GLY A O 1
ATOM 3917 N N . ASN A 1 489 ? 13.744 -0.411 14.944 1.00 65.38 489 ASN A N 1
ATOM 3918 C CA . ASN A 1 489 ? 14.629 -1.517 14.575 1.00 65.38 489 ASN A CA 1
ATOM 3919 C C . ASN A 1 489 ? 14.579 -2.571 15.694 1.00 65.38 489 ASN A C 1
ATOM 3921 O O . ASN A 1 489 ? 14.654 -2.206 16.862 1.00 65.38 489 ASN A O 1
ATOM 3925 N N . GLY A 1 490 ? 14.428 -3.853 15.346 1.00 69.75 490 GLY A N 1
ATOM 3926 C CA . GLY A 1 490 ? 14.408 -4.952 16.325 1.00 69.75 490 GLY A CA 1
ATOM 3927 C C . GLY A 1 490 ? 13.034 -5.526 16.691 1.00 69.75 490 GLY A C 1
ATOM 3928 O O . GLY A 1 490 ? 12.964 -6.324 17.616 1.00 69.75 490 GLY A O 1
ATOM 3929 N N . LYS A 1 491 ? 11.960 -5.177 15.960 1.00 83.12 491 LYS A N 1
ATOM 3930 C CA . LYS A 1 491 ? 10.603 -5.762 16.110 1.00 83.12 491 LYS A CA 1
ATOM 3931 C C . LYS A 1 491 ? 10.144 -5.854 17.586 1.00 83.12 491 LYS A C 1
ATOM 3933 O O . LYS A 1 491 ? 9.881 -6.954 18.071 1.00 83.12 491 LYS A O 1
ATOM 3938 N N . PRO A 1 492 ? 10.050 -4.720 18.310 1.00 93.25 492 PRO A N 1
ATOM 3939 C CA . PRO A 1 492 ? 9.584 -4.724 19.695 1.00 93.25 492 PRO A CA 1
ATOM 3940 C C . PRO A 1 492 ? 8.198 -5.364 19.802 1.00 93.25 492 PRO A C 1
ATOM 3942 O O . PRO A 1 492 ? 7.312 -5.056 19.005 1.00 93.25 492 PRO A O 1
ATOM 3945 N N . ILE A 1 493 ? 7.999 -6.202 20.816 1.00 95.62 493 ILE A N 1
ATOM 3946 C CA . ILE A 1 493 ? 6.688 -6.765 21.143 1.00 95.62 493 ILE A CA 1
ATOM 3947 C C . ILE A 1 493 ? 6.046 -5.855 22.187 1.00 95.62 493 ILE A C 1
ATOM 3949 O O . ILE A 1 493 ? 6.562 -5.715 23.299 1.00 95.62 493 ILE A O 1
ATOM 3953 N N . ILE A 1 494 ? 4.917 -5.240 21.843 1.00 97.25 494 ILE A N 1
ATOM 3954 C CA . ILE A 1 494 ? 4.182 -4.329 22.720 1.00 97.25 494 ILE A CA 1
ATOM 3955 C C . ILE A 1 494 ? 2.796 -4.911 22.977 1.00 97.25 494 ILE A C 1
ATOM 3957 O O . ILE A 1 494 ? 1.937 -4.939 22.101 1.00 97.25 494 ILE A O 1
ATOM 3961 N N . ASN A 1 495 ? 2.584 -5.379 24.203 1.00 98.06 495 ASN A N 1
ATOM 3962 C CA . ASN A 1 495 ? 1.298 -5.899 24.642 1.00 98.06 495 ASN A CA 1
ATOM 3963 C C . ASN A 1 495 ? 0.533 -4.827 25.415 1.00 98.06 495 ASN A C 1
ATOM 3965 O O . ASN A 1 495 ? 1.092 -4.180 26.306 1.00 98.06 495 ASN A O 1
ATOM 3969 N N . TYR A 1 496 ? -0.752 -4.700 25.115 1.00 98.44 496 TYR A N 1
ATOM 3970 C CA . TYR A 1 496 ? -1.666 -3.770 25.760 1.00 98.44 496 TYR A CA 1
ATOM 3971 C C . TYR A 1 496 ? -2.711 -4.537 26.566 1.00 98.44 496 TYR A C 1
ATOM 3973 O O . TYR A 1 496 ? -3.386 -5.413 26.033 1.00 98.44 496 TYR A O 1
ATOM 3981 N N . SER A 1 497 ? -2.869 -4.177 27.836 1.00 98.44 497 SER A N 1
ATOM 3982 C CA . SER A 1 497 ? -3.972 -4.604 28.694 1.00 98.44 497 SER A CA 1
ATOM 3983 C C . SER A 1 497 ? -4.768 -3.366 29.091 1.00 98.44 497 SER A C 1
ATOM 3985 O O . SER A 1 497 ? -4.287 -2.514 29.839 1.00 98.44 497 SER A O 1
ATOM 3987 N N . ILE A 1 498 ? -5.963 -3.229 28.525 1.00 98.31 498 ILE A N 1
ATOM 3988 C CA . ILE A 1 498 ? -6.769 -2.014 28.574 1.00 98.31 498 ILE A CA 1
ATOM 3989 C C . ILE A 1 498 ? -8.073 -2.311 29.305 1.00 98.31 498 ILE A C 1
ATOM 3991 O O . ILE A 1 498 ? -8.870 -3.140 28.873 1.00 98.31 498 ILE A O 1
ATOM 3995 N N . ARG A 1 499 ? -8.311 -1.602 30.405 1.00 98.31 499 ARG A N 1
ATOM 3996 C CA . ARG A 1 499 ? -9.561 -1.657 31.161 1.00 98.31 499 ARG A CA 1
ATOM 3997 C C . ARG A 1 499 ? -10.331 -0.364 30.976 1.00 98.31 499 ARG A C 1
ATOM 3999 O O . ARG A 1 499 ? -9.803 0.710 31.261 1.00 98.31 499 ARG A O 1
ATOM 4006 N N . ILE A 1 500 ? -11.552 -0.456 30.464 1.00 97.38 500 ILE A N 1
ATOM 4007 C CA . ILE A 1 500 ? -12.355 0.707 30.062 1.00 97.38 500 ILE A CA 1
ATOM 4008 C C . ILE A 1 500 ? -13.765 0.642 30.644 1.00 97.38 500 ILE A C 1
ATOM 4010 O O . ILE A 1 500 ? -14.244 -0.439 30.984 1.00 97.38 500 ILE A O 1
ATOM 4014 N N . PRO A 1 501 ? -14.475 1.774 30.765 1.00 95.94 501 PRO A N 1
ATOM 4015 C CA . PRO A 1 501 ? -15.892 1.741 31.091 1.00 95.94 501 PRO A CA 1
ATOM 4016 C C . PRO A 1 501 ? -16.668 0.854 30.111 1.00 95.94 501 PRO A C 1
ATOM 4018 O O . PRO A 1 501 ? -16.321 0.755 28.936 1.00 95.94 501 PRO A O 1
ATOM 4021 N N . ARG A 1 502 ? -17.739 0.218 30.598 1.00 95.62 502 ARG A N 1
ATOM 4022 C CA . ARG A 1 502 ? -18.550 -0.700 29.786 1.00 95.62 502 ARG A CA 1
ATOM 4023 C C . ARG A 1 502 ? -19.114 -0.061 28.515 1.00 95.62 502 ARG A C 1
ATOM 4025 O O . ARG A 1 502 ? -19.140 -0.723 27.488 1.00 95.62 502 ARG A O 1
ATOM 4032 N N . GLU A 1 503 ? -19.560 1.186 28.586 1.00 95.50 503 GLU A N 1
ATOM 4033 C CA . GLU A 1 503 ? -20.141 1.916 27.456 1.00 95.50 503 GLU A CA 1
ATOM 4034 C C . GLU A 1 503 ? -19.098 2.836 26.821 1.00 95.50 503 GLU A C 1
ATOM 4036 O O . GLU A 1 503 ? -18.476 3.637 27.524 1.00 95.50 503 GLU A O 1
ATOM 4041 N N . MET A 1 504 ? -18.942 2.734 25.500 1.00 96.00 504 MET A N 1
ATOM 4042 C CA . MET A 1 504 ? -18.028 3.552 24.697 1.00 96.00 504 MET A CA 1
ATOM 4043 C C . MET A 1 504 ? -18.725 4.018 23.413 1.00 96.00 504 MET A C 1
ATOM 4045 O O . MET A 1 504 ? -19.608 3.336 22.895 1.00 96.00 504 MET A O 1
ATOM 4049 N N . SER A 1 505 ? -18.321 5.162 22.868 1.00 96.44 505 SER A N 1
ATOM 4050 C CA . SER A 1 505 ? -18.834 5.639 21.579 1.00 96.44 505 SER A CA 1
ATOM 4051 C C . SER A 1 505 ? -18.172 4.886 20.427 1.00 96.44 505 SER A C 1
ATOM 4053 O O . SER A 1 505 ? -18.855 4.254 19.626 1.00 96.44 505 SER A O 1
ATOM 4055 N N . GLU A 1 506 ? -16.840 4.896 20.369 1.00 97.19 506 GLU A N 1
ATOM 4056 C CA . GLU A 1 506 ? -16.082 4.263 19.287 1.00 97.19 506 GLU A CA 1
ATOM 4057 C C . GLU A 1 506 ? -14.808 3.595 19.808 1.00 97.19 506 GLU A C 1
ATOM 4059 O O . GLU A 1 506 ? -14.115 4.114 20.683 1.00 97.19 506 GLU A O 1
ATOM 4064 N N . ILE A 1 507 ? -14.506 2.421 19.266 1.00 98.06 507 ILE A N 1
ATOM 4065 C CA . ILE A 1 507 ? -13.240 1.723 19.465 1.00 98.06 507 ILE A CA 1
ATOM 4066 C C . ILE A 1 507 ? -12.708 1.356 18.083 1.00 98.06 507 ILE A C 1
ATOM 4068 O O . ILE A 1 507 ? -13.333 0.575 17.363 1.00 98.06 507 ILE A O 1
ATOM 4072 N N . GLU A 1 508 ? -11.555 1.910 17.725 1.00 98.25 508 GLU A N 1
ATOM 4073 C CA . GLU A 1 508 ? -10.821 1.610 16.501 1.00 98.25 508 GLU A CA 1
ATOM 4074 C C . GLU A 1 508 ? -9.482 0.955 16.847 1.00 98.25 508 GLU A C 1
ATOM 4076 O O . GLU A 1 508 ? -8.656 1.540 17.548 1.00 98.25 508 GLU A O 1
ATOM 4081 N N . LEU A 1 509 ? -9.276 -0.272 16.366 1.00 98.31 509 LEU A N 1
ATOM 4082 C CA . LEU A 1 509 ? -8.060 -1.052 16.583 1.00 98.31 509 LEU A CA 1
ATOM 4083 C C . LEU A 1 509 ? -7.441 -1.421 15.233 1.00 98.31 509 LEU A C 1
ATOM 4085 O O . LEU A 1 509 ? -8.027 -2.182 14.464 1.00 98.31 509 LEU A O 1
ATOM 4089 N N . ASP A 1 510 ? -6.237 -0.931 14.971 1.00 96.31 510 ASP A N 1
ATOM 4090 C CA . ASP A 1 510 ? -5.430 -1.323 13.820 1.00 96.31 510 ASP A CA 1
ATOM 4091 C C . ASP A 1 510 ? -4.215 -2.120 14.303 1.00 96.31 510 ASP A C 1
ATOM 4093 O O . ASP A 1 510 ? -3.473 -1.660 15.173 1.00 96.31 510 ASP A O 1
ATOM 4097 N N . PHE A 1 511 ? -3.978 -3.306 13.744 1.00 95.56 511 PHE A N 1
ATOM 4098 C CA . PHE A 1 511 ? -2.808 -4.109 14.097 1.00 95.56 511 PHE A CA 1
ATOM 4099 C C . PHE A 1 511 ? -2.163 -4.797 12.892 1.00 95.56 511 PHE A C 1
ATOM 4101 O O . PHE A 1 511 ? -2.835 -5.166 11.927 1.00 95.56 511 PHE A O 1
ATOM 4108 N N . VAL A 1 512 ? -0.840 -4.977 12.945 1.00 91.88 512 VAL A N 1
ATOM 4109 C CA . VAL A 1 512 ? -0.095 -5.707 11.908 1.00 91.88 512 VAL A CA 1
ATOM 4110 C C . VAL A 1 512 ? 0.079 -7.174 12.297 1.00 91.88 512 VAL A C 1
ATOM 4112 O O . VAL A 1 512 ? -0.345 -8.039 11.540 1.00 91.88 512 VAL A O 1
ATOM 4115 N N . ASP A 1 513 ? 0.642 -7.469 13.466 1.00 91.56 513 ASP A N 1
ATOM 4116 C CA . ASP A 1 513 ? 0.867 -8.842 13.925 1.00 91.56 513 ASP A CA 1
ATOM 4117 C C . ASP A 1 513 ? 0.567 -9.002 15.421 1.00 91.56 513 ASP A C 1
ATOM 4119 O O . ASP A 1 513 ? 1.263 -8.463 16.283 1.00 91.56 513 ASP A O 1
ATOM 4123 N N . GLY A 1 514 ? -0.494 -9.729 15.754 1.00 95.38 514 GLY A N 1
ATOM 4124 C CA . GLY A 1 514 ? -0.875 -9.959 17.143 1.00 95.38 514 GLY A CA 1
ATOM 4125 C C . GLY A 1 514 ? -2.335 -10.338 17.328 1.00 95.38 514 GLY A C 1
ATOM 4126 O O . GLY A 1 514 ? -3.172 -10.137 16.456 1.00 95.38 514 GLY A O 1
ATOM 4127 N N . ASN A 1 515 ? -2.656 -10.906 18.490 1.00 98.06 515 ASN A N 1
ATOM 4128 C CA . ASN A 1 515 ? -4.035 -11.262 18.814 1.00 98.06 515 ASN A CA 1
ATOM 4129 C C . ASN A 1 515 ? -4.769 -10.078 19.448 1.00 98.06 515 ASN A C 1
ATOM 4131 O O . ASN A 1 515 ? -4.195 -9.345 20.256 1.00 98.06 515 ASN A O 1
ATOM 4135 N N . VAL A 1 516 ? -6.052 -9.940 19.132 1.00 98.56 516 VAL A N 1
ATOM 4136 C CA . VAL A 1 516 ? -6.934 -8.921 19.702 1.00 98.56 516 VAL A CA 1
ATOM 4137 C C . VAL A 1 516 ? -8.072 -9.599 20.450 1.00 98.56 516 VAL A C 1
ATOM 4139 O O . VAL A 1 516 ? -8.777 -10.422 19.875 1.00 98.56 516 VAL A O 1
ATOM 4142 N N . SER A 1 517 ? -8.284 -9.226 21.708 1.00 98.50 517 SER A N 1
ATOM 4143 C CA . SER A 1 517 ? -9.411 -9.675 22.526 1.00 98.50 517 SER A CA 1
ATOM 4144 C C . SER A 1 517 ? -10.192 -8.467 23.036 1.00 98.50 517 SER A C 1
ATOM 4146 O O . SER A 1 517 ? -9.623 -7.617 23.717 1.00 98.50 517 SER A O 1
ATOM 4148 N N . VAL A 1 518 ? -11.489 -8.399 22.737 1.00 98.25 518 VAL A N 1
ATOM 4149 C CA . VAL A 1 518 ? -12.411 -7.360 23.226 1.00 98.25 518 VAL A CA 1
ATOM 4150 C C . VAL A 1 518 ? -13.518 -8.038 24.028 1.00 98.25 518 VAL A C 1
ATOM 4152 O O . VAL A 1 518 ? -14.306 -8.803 23.471 1.00 98.25 518 VAL A O 1
ATOM 4155 N N . LEU A 1 519 ? -13.550 -7.791 25.338 1.00 98.12 519 LEU A N 1
ATOM 4156 C CA . LEU A 1 519 ? -14.339 -8.557 26.301 1.00 98.12 519 LEU A CA 1
ATOM 4157 C C . LEU A 1 519 ? -15.290 -7.660 27.108 1.00 98.12 519 LEU A C 1
ATOM 4159 O O . LEU A 1 519 ? -14.868 -6.726 27.786 1.00 98.12 519 LEU A O 1
ATOM 4163 N N . ASP A 1 520 ? -16.580 -7.981 27.075 1.00 96.25 520 ASP A N 1
ATOM 4164 C CA . ASP A 1 520 ? -17.662 -7.364 27.849 1.00 96.25 520 ASP A CA 1
ATOM 4165 C C . ASP A 1 520 ? -17.815 -5.846 27.656 1.00 96.25 520 ASP A C 1
ATOM 4167 O O . ASP A 1 520 ? -18.262 -5.142 28.563 1.00 96.25 520 ASP A O 1
ATOM 4171 N N . ILE A 1 521 ? -17.458 -5.320 26.483 1.00 96.50 521 ILE A N 1
ATOM 4172 C CA . ILE A 1 521 ? -17.568 -3.892 26.146 1.00 96.50 521 ILE A CA 1
ATOM 4173 C C . ILE A 1 521 ? -18.758 -3.669 25.211 1.00 96.50 521 ILE A C 1
ATOM 4175 O O . ILE A 1 521 ? -19.041 -4.494 24.344 1.00 96.50 521 ILE A O 1
ATOM 4179 N N . LEU A 1 522 ? -19.439 -2.536 25.385 1.00 96.62 522 LEU A N 1
ATOM 4180 C CA . LEU A 1 522 ? -20.626 -2.116 24.646 1.00 96.62 522 LEU A CA 1
ATOM 4181 C C . LEU A 1 522 ? -20.338 -0.829 23.846 1.00 96.62 522 LEU A C 1
ATOM 4183 O O . LEU A 1 522 ? -20.766 0.255 24.257 1.00 96.62 522 LEU A O 1
ATOM 4187 N N . PRO A 1 523 ? -19.576 -0.902 22.738 1.00 96.62 523 PRO A N 1
ATOM 4188 C CA . PRO A 1 523 ? -19.316 0.258 21.902 1.00 96.62 523 PRO A CA 1
ATOM 4189 C C . PRO A 1 523 ? -20.497 0.541 20.960 1.00 96.62 523 PRO A C 1
ATOM 4191 O O . PRO A 1 523 ? -21.079 -0.387 20.400 1.00 96.62 523 PRO A O 1
ATOM 4194 N N . ALA A 1 524 ? -20.814 1.813 20.701 1.00 97.31 524 ALA A N 1
ATOM 4195 C CA . ALA A 1 524 ? -21.711 2.149 19.588 1.00 97.31 524 ALA A CA 1
ATOM 4196 C C . ALA A 1 524 ? -21.060 1.811 18.232 1.00 97.31 524 ALA A C 1
ATOM 4198 O O . ALA A 1 524 ? -21.741 1.420 17.285 1.00 97.31 524 ALA A O 1
ATOM 4199 N N . ARG A 1 525 ? -19.728 1.891 18.140 1.00 97.81 525 ARG A N 1
ATOM 4200 C CA . ARG A 1 525 ? -18.969 1.465 16.964 1.00 97.81 525 ARG A CA 1
ATOM 4201 C C . ARG A 1 525 ? -17.690 0.727 17.343 1.00 97.81 525 ARG A C 1
ATOM 4203 O O . ARG A 1 525 ? -16.842 1.275 18.039 1.00 97.81 525 ARG A O 1
ATOM 4210 N N . LEU A 1 526 ? -17.528 -0.494 16.843 1.00 98.12 526 LEU A N 1
ATOM 4211 C CA . LEU A 1 526 ? -16.283 -1.255 16.925 1.00 98.12 526 LEU A CA 1
ATOM 4212 C C . LEU A 1 526 ? -15.717 -1.453 15.524 1.00 98.12 526 LEU A C 1
ATOM 4214 O O . LEU A 1 526 ? -16.356 -2.073 14.673 1.00 98.12 526 LEU A O 1
ATOM 4218 N N . LYS A 1 527 ? -14.503 -0.966 15.294 1.00 98.38 527 LYS A N 1
ATOM 4219 C CA . LYS A 1 527 ? -13.768 -1.162 14.050 1.00 98.38 527 LYS A CA 1
ATOM 4220 C C . LYS A 1 527 ? -12.433 -1.825 14.353 1.00 98.38 527 LYS A C 1
ATOM 4222 O O . LYS A 1 527 ? -11.650 -1.303 15.138 1.00 98.38 527 LYS A O 1
ATOM 4227 N N . ILE A 1 528 ? -12.168 -2.966 13.727 1.00 98.38 528 ILE A N 1
ATOM 4228 C CA . ILE A 1 528 ? -10.899 -3.683 13.890 1.00 98.38 528 ILE A CA 1
ATOM 4229 C C . ILE A 1 528 ? -10.345 -4.020 12.511 1.00 98.38 528 ILE A C 1
ATOM 4231 O O . ILE A 1 528 ? -11.033 -4.684 11.737 1.00 98.38 528 ILE A O 1
ATOM 4235 N N . ASN A 1 529 ? -9.113 -3.602 12.211 1.00 95.62 529 ASN A N 1
ATOM 4236 C CA . ASN A 1 529 ? -8.396 -4.006 11.001 1.00 95.62 529 ASN A CA 1
ATOM 4237 C C . ASN A 1 529 ? -7.065 -4.673 11.372 1.00 95.62 529 ASN A C 1
ATOM 4239 O O . ASN A 1 529 ? -6.206 -4.060 12.002 1.00 95.62 529 ASN A O 1
ATOM 4243 N N . GLY A 1 530 ? -6.897 -5.923 10.951 1.00 92.38 530 GLY A N 1
ATOM 4244 C CA . GLY A 1 530 ? -5.698 -6.724 11.184 1.00 92.38 530 GLY A CA 1
ATOM 4245 C C . GLY A 1 530 ? -5.025 -7.186 9.898 1.00 92.38 530 GLY A C 1
ATOM 4246 O O . GLY A 1 530 ? -5.707 -7.468 8.909 1.00 92.38 530 GLY A O 1
ATOM 4247 N N . LEU A 1 531 ? -3.698 -7.325 9.913 1.00 86.81 531 LEU A N 1
ATOM 4248 C CA . LEU A 1 531 ? -2.975 -8.074 8.878 1.00 86.81 531 LEU A CA 1
ATOM 4249 C C . LEU A 1 531 ? -2.788 -9.545 9.287 1.00 86.81 531 LEU A C 1
ATOM 4251 O O . LEU A 1 531 ? -3.175 -10.427 8.528 1.00 86.81 531 LEU A O 1
ATOM 4255 N N . SER A 1 532 ? -2.245 -9.819 10.473 1.00 89.12 532 SER A N 1
ATOM 4256 C CA . SER A 1 532 ? -1.970 -11.168 10.978 1.00 89.12 532 SER A CA 1
ATOM 4257 C C . SER A 1 532 ? -2.345 -11.294 12.454 1.00 89.12 532 SER A C 1
ATOM 4259 O O . SER A 1 532 ? -1.858 -10.542 13.293 1.00 89.12 532 SER A O 1
ATOM 4261 N N . GLY A 1 533 ? -3.201 -12.258 12.784 1.00 95.19 533 GLY A N 1
ATOM 4262 C CA . GLY A 1 533 ? -3.541 -12.616 14.159 1.00 95.19 533 GLY A CA 1
ATOM 4263 C C . GLY A 1 533 ? -5.024 -12.898 14.373 1.00 95.19 533 GLY A C 1
ATOM 4264 O O . GLY A 1 533 ? -5.874 -12.607 13.528 1.00 95.19 533 GLY A O 1
ATOM 4265 N N . ASN A 1 534 ? -5.340 -13.522 15.508 1.00 98.25 534 ASN A N 1
ATOM 4266 C CA . ASN A 1 534 ? -6.712 -13.897 15.833 1.00 98.25 534 ASN A CA 1
ATOM 4267 C C . ASN A 1 534 ? -7.444 -12.750 16.526 1.00 98.25 534 ASN A C 1
ATOM 4269 O O . ASN A 1 534 ? -6.877 -12.050 17.364 1.00 98.25 534 ASN A O 1
ATOM 4273 N N . ILE A 1 535 ? -8.727 -12.609 16.212 1.00 98.56 535 ILE A N 1
ATOM 4274 C CA . ILE A 1 535 ? -9.611 -11.613 16.812 1.00 98.56 535 ILE A CA 1
ATOM 4275 C C . ILE A 1 535 ? -10.690 -12.354 17.598 1.00 98.56 535 ILE A C 1
ATOM 4277 O O . ILE A 1 535 ? -11.449 -13.140 17.033 1.00 98.56 535 ILE A O 1
ATOM 4281 N N . GLU A 1 536 ? -10.771 -12.101 18.897 1.00 98.62 536 GLU A N 1
ATOM 4282 C CA . GLU A 1 536 ? -11.804 -12.616 19.786 1.00 98.62 536 GLU A CA 1
ATOM 4283 C C . GLU A 1 536 ? -12.651 -11.462 20.316 1.00 98.62 536 GLU A C 1
ATOM 4285 O O . GLU A 1 536 ? -12.153 -10.531 20.945 1.00 98.62 536 GLU A O 1
ATOM 4290 N N . ILE A 1 537 ? -13.955 -11.532 20.081 1.00 98.44 537 ILE A N 1
ATOM 4291 C CA . ILE A 1 537 ? -14.918 -10.561 20.586 1.00 98.44 537 ILE A CA 1
ATOM 4292 C C . ILE A 1 537 ? -15.960 -11.325 21.394 1.00 98.44 537 ILE A C 1
ATOM 4294 O O . ILE A 1 537 ? -16.569 -12.283 20.907 1.00 98.44 537 ILE A O 1
ATOM 4298 N N . LYS A 1 538 ? -16.143 -10.911 22.646 1.00 97.50 538 LYS A N 1
ATOM 4299 C CA . LYS A 1 538 ? -17.197 -11.395 23.540 1.00 97.50 538 LYS A CA 1
ATOM 4300 C C . LYS A 1 538 ? -17.856 -10.186 24.166 1.00 97.50 538 LYS A C 1
ATOM 4302 O O . LYS A 1 538 ? -17.177 -9.404 24.818 1.00 97.50 538 LYS A O 1
ATOM 4307 N N . GLY A 1 539 ? -19.152 -10.011 23.982 1.00 88.19 539 GLY A N 1
ATOM 4308 C CA . GLY A 1 539 ? -19.852 -8.901 24.612 1.00 88.19 539 GLY A CA 1
ATOM 4309 C C . GLY A 1 539 ? -21.277 -8.746 24.120 1.00 88.19 539 GLY A C 1
ATOM 4310 O O . GLY A 1 539 ? -21.721 -9.428 23.196 1.00 88.19 539 GLY A O 1
ATOM 4311 N N . GLY A 1 540 ? -21.998 -7.838 24.770 1.00 85.00 540 GLY A N 1
ATOM 4312 C CA . GLY A 1 540 ? -23.332 -7.456 24.334 1.00 85.00 540 GLY A CA 1
ATOM 4313 C C . GLY A 1 540 ? -23.289 -6.575 23.088 1.00 85.00 540 GLY A C 1
ATOM 4314 O O . GLY A 1 540 ? -22.280 -5.946 22.774 1.00 85.00 540 GLY A O 1
ATOM 4315 N N . ILE A 1 541 ? -24.422 -6.522 22.402 1.00 93.38 541 ILE A N 1
ATOM 4316 C CA . ILE A 1 541 ? -24.687 -5.622 21.283 1.00 93.38 541 ILE A CA 1
ATOM 4317 C C . ILE A 1 541 ? -25.667 -4.567 21.786 1.00 93.38 541 ILE A C 1
ATOM 4319 O O . ILE A 1 541 ? -26.700 -4.916 22.358 1.00 93.38 541 ILE A O 1
ATOM 4323 N N . THR A 1 542 ? -25.363 -3.288 21.582 1.00 93.12 542 THR A N 1
ATOM 4324 C CA . THR A 1 542 ? -26.299 -2.195 21.882 1.00 93.12 542 THR A CA 1
ATOM 4325 C C . THR A 1 542 ? -27.150 -1.853 20.666 1.00 93.12 542 THR A C 1
ATOM 4327 O O . THR A 1 542 ? -26.812 -2.184 19.526 1.00 93.12 542 THR A O 1
ATOM 4330 N N . GLU A 1 543 ? -28.277 -1.182 20.890 1.00 93.06 543 GLU A N 1
ATOM 4331 C CA . GLU A 1 543 ? -29.117 -0.705 19.795 1.00 93.06 543 GLU A CA 1
ATOM 4332 C C . GLU A 1 543 ? -28.326 0.226 18.862 1.00 93.06 543 GLU A C 1
ATOM 4334 O O . GLU A 1 543 ? -27.596 1.105 19.315 1.00 93.06 543 GLU A O 1
ATOM 4339 N N . ASN A 1 544 ? -28.492 0.045 17.550 1.00 95.38 544 ASN A N 1
ATOM 4340 C CA . ASN A 1 544 ? -27.822 0.803 16.489 1.00 95.38 544 ASN A CA 1
ATOM 4341 C C . ASN A 1 544 ? -26.289 0.687 16.472 1.00 95.38 544 ASN A C 1
ATOM 4343 O O . ASN A 1 544 ? -25.627 1.491 15.814 1.00 95.38 544 ASN A O 1
ATOM 4347 N N . SER A 1 545 ? -25.715 -0.299 17.165 1.00 97.50 545 SER A N 1
ATOM 4348 C CA . SER A 1 545 ? -24.269 -0.508 17.137 1.00 97.50 545 SER A CA 1
ATOM 4349 C C . SER A 1 545 ? -23.776 -1.075 15.805 1.00 97.50 545 SER A C 1
ATOM 4351 O O . SER A 1 545 ? -24.485 -1.806 15.105 1.00 97.50 545 SER A O 1
ATOM 4353 N N . ILE A 1 546 ? -22.537 -0.732 15.448 1.00 97.94 546 ILE A N 1
ATOM 4354 C CA . ILE A 1 546 ? -21.879 -1.184 14.218 1.00 97.94 546 ILE A CA 1
ATOM 4355 C C . ILE A 1 546 ? -20.556 -1.856 14.567 1.00 97.94 546 ILE A C 1
ATOM 4357 O O . ILE A 1 546 ? -19.651 -1.222 15.105 1.00 97.94 546 ILE A O 1
ATOM 4361 N N . TYR A 1 547 ? -20.421 -3.118 14.181 1.00 98.38 547 TYR A N 1
ATOM 4362 C CA . TYR A 1 547 ? -19.198 -3.901 14.303 1.00 98.38 547 TYR A CA 1
ATOM 4363 C C . TYR A 1 547 ? -18.650 -4.163 12.896 1.00 98.38 547 TYR A C 1
ATOM 4365 O O . TYR A 1 547 ? -19.291 -4.847 12.098 1.00 98.38 547 TYR A O 1
ATOM 4373 N N . ASP A 1 548 ? -17.480 -3.609 12.575 1.00 98.12 548 ASP A N 1
ATOM 4374 C CA . ASP A 1 548 ? -16.762 -3.829 11.312 1.00 98.12 548 ASP A CA 1
ATOM 4375 C C . ASP A 1 548 ? -15.377 -4.412 11.607 1.00 98.12 548 ASP A C 1
ATOM 4377 O O . ASP A 1 548 ? -14.451 -3.706 12.006 1.00 98.12 548 ASP A O 1
ATOM 4381 N N . VAL A 1 549 ? -15.251 -5.727 11.445 1.00 98.44 549 VAL A N 1
ATOM 4382 C CA . VAL A 1 549 ? -14.054 -6.496 11.797 1.00 98.44 549 VAL A CA 1
ATOM 4383 C C . VAL A 1 549 ? -13.461 -7.084 10.528 1.00 98.44 549 VAL A C 1
ATOM 4385 O O . VAL A 1 549 ? -14.123 -7.838 9.810 1.00 98.44 549 VAL A O 1
ATOM 4388 N N . LYS A 1 550 ? -12.205 -6.746 10.249 1.00 96.81 550 LYS A N 1
ATOM 4389 C CA . LYS A 1 550 ? -11.469 -7.186 9.067 1.00 96.81 550 LYS A CA 1
ATOM 4390 C C . LYS A 1 550 ? -10.115 -7.742 9.469 1.00 96.81 550 LYS A C 1
ATOM 4392 O O . LYS A 1 550 ? -9.391 -7.114 10.234 1.00 96.81 550 LYS A O 1
ATOM 4397 N N . SER A 1 551 ? -9.755 -8.888 8.910 1.00 94.19 551 SER A N 1
ATOM 4398 C CA . SER A 1 551 ? -8.400 -9.432 8.991 1.00 94.19 551 SER A CA 1
ATOM 4399 C C . SER A 1 551 ? -7.933 -9.912 7.618 1.00 94.19 551 SER A C 1
ATOM 4401 O O . SER A 1 551 ? -8.746 -10.301 6.782 1.00 94.19 551 SER A O 1
ATOM 4403 N N . VAL A 1 552 ? -6.632 -9.886 7.352 1.00 85.31 552 VAL A N 1
ATOM 4404 C CA . VAL A 1 552 ? -6.072 -10.588 6.188 1.00 85.31 552 VAL A CA 1
ATOM 4405 C C . VAL A 1 552 ? -5.771 -12.037 6.564 1.00 85.31 552 VAL A C 1
ATOM 4407 O O . VAL A 1 552 ? -6.214 -12.948 5.873 1.00 85.31 552 VAL A O 1
ATOM 4410 N N . GLY A 1 553 ? -5.081 -12.270 7.677 1.00 80.75 553 GLY A N 1
ATOM 4411 C CA . GLY A 1 553 ? -4.720 -13.592 8.171 1.00 80.75 553 GLY A CA 1
ATOM 4412 C C . GLY A 1 553 ? -5.108 -13.781 9.632 1.00 80.75 553 GLY A C 1
ATOM 4413 O O . GLY A 1 553 ? -4.718 -12.997 10.491 1.00 80.75 553 GLY A O 1
ATOM 4414 N N . GLY A 1 554 ? -5.840 -14.851 9.927 1.00 93.88 554 GLY A N 1
ATOM 4415 C CA . GLY A 1 554 ? -6.219 -15.237 11.285 1.00 93.88 554 GLY A CA 1
ATOM 4416 C C . GLY A 1 554 ? -7.714 -15.472 11.452 1.00 93.88 554 GLY A C 1
ATOM 4417 O O . GLY A 1 554 ? -8.536 -15.113 10.601 1.00 93.88 554 GLY A O 1
ATOM 4418 N N . ASN A 1 555 ? -8.061 -16.130 12.557 1.00 98.38 555 ASN A N 1
ATOM 4419 C CA . ASN A 1 555 ? -9.437 -16.499 12.851 1.00 98.38 555 ASN A CA 1
ATOM 4420 C C . ASN A 1 555 ? -10.173 -15.357 13.552 1.00 98.38 555 ASN A C 1
ATOM 4422 O O . ASN A 1 555 ? -9.598 -14.645 14.375 1.00 98.38 555 ASN A O 1
ATOM 4426 N N . ILE A 1 556 ? -11.466 -15.234 13.268 1.00 98.56 556 ILE A N 1
ATOM 4427 C CA . ILE A 1 556 ? -12.361 -14.306 13.960 1.00 98.56 556 ILE A CA 1
ATOM 4428 C C . ILE A 1 556 ? -13.359 -15.133 14.770 1.00 98.56 556 ILE A C 1
ATOM 4430 O O . ILE A 1 556 ? -14.138 -15.894 14.202 1.00 98.56 556 ILE A O 1
ATOM 4434 N N . SER A 1 557 ? -13.353 -14.977 16.090 1.00 98.62 557 SER A N 1
ATOM 4435 C CA . SER A 1 557 ? -14.344 -15.559 16.995 1.00 98.62 557 SER A CA 1
ATOM 4436 C C . SER A 1 557 ? -15.222 -14.453 17.564 1.00 98.62 557 SER A C 1
ATOM 4438 O O . SER A 1 557 ? -14.727 -13.564 18.253 1.00 98.62 557 SER A O 1
ATOM 4440 N N . PHE A 1 558 ? -16.525 -14.525 17.318 1.00 98.44 558 PHE A N 1
ATOM 4441 C CA . PHE A 1 558 ? -17.497 -13.521 17.739 1.00 98.44 558 PHE A CA 1
ATOM 4442 C C . PHE A 1 558 ? -18.606 -14.193 18.552 1.00 98.44 558 PHE A C 1
ATOM 4444 O O . PHE A 1 558 ? -19.436 -14.905 17.991 1.00 98.44 558 PHE A O 1
ATOM 4451 N N . ASN A 1 559 ? -18.618 -14.009 19.871 1.00 98.25 559 ASN A N 1
ATOM 4452 C CA . ASN A 1 559 ? -19.654 -14.575 20.738 1.00 98.25 559 ASN A CA 1
ATOM 4453 C C . ASN A 1 559 ? -20.626 -13.482 21.167 1.00 98.25 559 ASN A C 1
ATOM 4455 O O . ASN A 1 559 ? -20.189 -12.443 21.667 1.00 98.25 559 ASN A O 1
ATOM 4459 N N . ILE A 1 560 ? -21.924 -13.734 20.987 1.00 96.56 560 ILE A N 1
ATOM 4460 C CA . ILE A 1 560 ? -22.991 -12.784 21.319 1.00 96.56 560 ILE A CA 1
ATOM 4461 C C . ILE A 1 560 ? -24.120 -13.404 22.118 1.00 96.56 560 ILE A C 1
ATOM 4463 O O . ILE A 1 560 ? -24.347 -14.614 22.079 1.00 96.56 560 ILE A O 1
ATOM 4467 N N . ASP A 1 561 ? -24.843 -12.539 22.823 1.00 95.62 561 ASP A N 1
ATOM 4468 C CA . ASP A 1 561 ? -26.107 -12.885 23.458 1.00 95.62 561 ASP A CA 1
ATOM 4469 C C . ASP A 1 561 ? -27.120 -13.336 22.381 1.00 95.62 561 ASP A C 1
ATOM 4471 O O . ASP A 1 561 ? -27.381 -12.578 21.438 1.00 95.62 561 ASP A O 1
ATOM 4475 N N . PRO A 1 562 ? -27.708 -14.545 22.481 1.00 96.31 562 PRO A N 1
ATOM 4476 C CA . PRO A 1 562 ? -28.725 -15.015 21.538 1.00 96.31 562 PRO A CA 1
ATOM 4477 C C . PRO A 1 562 ? -29.993 -14.140 21.495 1.00 96.31 562 PRO A C 1
ATOM 4479 O O . PRO A 1 562 ? -30.779 -14.265 20.556 1.00 96.31 562 PRO A O 1
ATOM 4482 N N . HIS A 1 563 ? -30.203 -13.256 22.473 1.00 95.75 563 HIS A N 1
ATOM 4483 C CA . HIS A 1 563 ? -31.303 -12.289 22.511 1.00 95.75 563 HIS A CA 1
ATOM 4484 C C . HIS A 1 563 ? -30.959 -10.926 21.888 1.00 95.75 563 HIS A C 1
ATOM 4486 O O . HIS A 1 563 ? -31.796 -10.025 21.895 1.00 95.75 563 HIS A O 1
ATOM 4492 N N . ALA A 1 564 ? -29.752 -10.748 21.341 1.00 96.50 564 ALA A N 1
ATOM 4493 C CA . ALA A 1 564 ? -29.371 -9.510 20.670 1.00 96.50 564 ALA A CA 1
ATOM 4494 C C . ALA A 1 564 ? -30.167 -9.277 19.374 1.00 96.50 564 ALA A C 1
ATOM 4496 O O . ALA A 1 564 ? -30.539 -10.220 18.680 1.00 96.50 564 ALA A O 1
ATOM 4497 N N . ASN A 1 565 ? -30.382 -8.008 19.026 1.00 97.25 565 ASN A N 1
ATOM 4498 C CA . ASN A 1 565 ? -31.068 -7.593 17.802 1.00 97.25 565 ASN A CA 1
ATOM 4499 C C . ASN A 1 565 ? -30.050 -7.092 16.772 1.00 97.25 565 ASN A C 1
ATOM 4501 O O . ASN A 1 565 ? -29.623 -5.934 16.831 1.00 97.25 565 ASN A O 1
ATOM 4505 N N . CYS A 1 566 ? -29.639 -7.943 15.830 1.00 97.62 566 CYS A N 1
ATOM 4506 C CA . CYS A 1 566 ? -28.661 -7.556 14.817 1.00 97.62 566 CYS A CA 1
ATOM 4507 C C . CYS A 1 566 ? -28.831 -8.257 13.466 1.00 97.62 566 CYS A C 1
ATOM 4509 O O . CYS A 1 566 ? -29.341 -9.368 13.355 1.00 97.62 566 CYS A O 1
ATOM 4511 N N . SER A 1 567 ? -28.316 -7.625 12.414 1.00 98.12 567 SER A N 1
ATOM 4512 C CA . SER A 1 567 ? -27.947 -8.322 11.184 1.00 98.12 567 SER A CA 1
ATOM 4513 C C . SER A 1 567 ? -26.489 -8.755 11.235 1.00 98.12 567 SER A C 1
ATOM 4515 O O . SER A 1 567 ? -25.612 -8.029 11.707 1.00 98.12 567 SER A O 1
ATOM 4517 N N . ILE A 1 568 ? -26.230 -9.952 10.719 1.00 98.50 568 ILE A N 1
ATOM 4518 C CA . ILE A 1 568 ? -24.903 -10.553 10.680 1.00 98.50 568 ILE A CA 1
ATOM 4519 C C . ILE A 1 568 ? -24.537 -10.824 9.230 1.00 98.50 568 ILE A C 1
ATOM 4521 O O . ILE A 1 568 ? -25.313 -11.413 8.476 1.00 98.50 568 ILE A O 1
ATOM 4525 N N . LYS A 1 569 ? -23.325 -10.431 8.851 1.00 98.44 569 LYS A N 1
ATOM 4526 C CA . LYS A 1 569 ? -22.684 -10.788 7.592 1.00 98.44 569 LYS A CA 1
ATOM 4527 C C . LYS A 1 569 ? -21.244 -11.188 7.876 1.00 98.44 569 LYS A C 1
ATOM 4529 O O . LYS A 1 569 ? -20.453 -10.363 8.322 1.00 98.44 569 LYS A O 1
ATOM 4534 N N . ALA A 1 570 ? -20.893 -12.434 7.573 1.00 98.44 570 ALA A N 1
ATOM 4535 C CA . ALA A 1 570 ? -19.520 -12.907 7.680 1.00 98.44 570 ALA A CA 1
ATOM 4536 C C . ALA A 1 570 ? -19.035 -13.545 6.380 1.00 98.44 570 ALA A C 1
ATOM 4538 O O . ALA A 1 570 ? -19.776 -14.298 5.747 1.00 98.44 570 ALA A O 1
ATOM 4539 N N . THR A 1 571 ? -17.809 -13.220 5.970 1.00 96.94 571 THR A N 1
ATOM 4540 C CA . THR A 1 571 ? -17.191 -13.722 4.733 1.00 96.94 571 THR A CA 1
ATOM 4541 C C . THR A 1 571 ? -15.724 -14.065 4.973 1.00 96.94 571 THR A C 1
ATOM 4543 O O . THR A 1 571 ? -14.973 -13.235 5.480 1.00 96.94 571 THR A O 1
ATOM 4546 N N . SER A 1 572 ? -15.314 -15.265 4.576 1.00 94.56 572 SER A N 1
ATOM 4547 C CA . SER A 1 572 ? -13.912 -15.664 4.455 1.00 94.56 572 SER A CA 1
ATOM 4548 C C . SER A 1 572 ? -13.599 -15.944 2.985 1.00 94.56 572 SER A C 1
ATOM 4550 O O . SER A 1 572 ? -14.419 -16.553 2.299 1.00 94.56 572 SER A O 1
ATOM 4552 N N . LEU A 1 573 ? -12.453 -15.501 2.463 1.00 83.50 573 LEU A N 1
ATOM 4553 C CA . LEU A 1 573 ? -12.040 -15.926 1.118 1.00 83.50 573 LEU A CA 1
ATOM 4554 C C . LEU A 1 573 ? -11.534 -17.375 1.158 1.00 83.50 573 LEU A C 1
ATOM 4556 O O . LEU A 1 573 ? -11.978 -18.211 0.375 1.00 83.50 573 LEU A O 1
ATOM 4560 N N . VAL A 1 574 ? -10.657 -17.667 2.120 1.00 82.56 574 VAL A N 1
ATOM 4561 C CA . VAL A 1 574 ? -10.011 -18.959 2.353 1.00 82.56 574 VAL A CA 1
ATOM 4562 C C . VAL A 1 574 ? -10.219 -19.362 3.814 1.00 82.56 574 VAL A C 1
ATOM 4564 O O . VAL A 1 574 ? -9.424 -19.038 4.699 1.00 82.56 574 VAL A O 1
ATOM 4567 N N . GLY A 1 575 ? -11.311 -20.078 4.068 1.00 94.19 575 GLY A N 1
ATOM 4568 C CA . GLY A 1 575 ? -11.663 -20.604 5.384 1.00 94.19 575 GLY A CA 1
ATOM 4569 C C . GLY A 1 575 ? -13.156 -20.880 5.522 1.00 94.19 575 GLY A C 1
ATOM 4570 O O . GLY A 1 575 ? -13.951 -20.572 4.632 1.00 94.19 575 GLY A O 1
ATOM 4571 N N . ALA A 1 576 ? -13.533 -21.481 6.645 1.00 97.56 576 ALA A N 1
ATOM 4572 C CA . ALA A 1 576 ? -14.920 -21.798 6.957 1.00 97.56 576 ALA A CA 1
ATOM 4573 C C . ALA A 1 576 ? -15.601 -20.651 7.714 1.00 97.56 576 ALA A C 1
ATOM 4575 O O . ALA A 1 576 ? -14.969 -19.938 8.499 1.00 97.56 576 ALA A O 1
ATOM 4576 N N . VAL A 1 577 ? -16.909 -20.495 7.503 1.00 98.31 577 VAL A N 1
ATOM 4577 C CA . VAL A 1 577 ? -17.754 -19.594 8.297 1.00 98.31 577 VAL A CA 1
ATOM 4578 C C . VAL A 1 577 ? -18.819 -20.405 9.031 1.00 98.31 577 VAL A C 1
ATOM 4580 O O . VAL A 1 577 ? -19.757 -20.930 8.429 1.00 98.31 577 VAL A O 1
ATOM 4583 N N . GLU A 1 578 ? -18.690 -20.474 10.351 1.00 98.31 578 GLU A N 1
ATOM 4584 C CA . GLU A 1 578 ? -19.571 -21.221 11.245 1.00 98.31 578 GLU A CA 1
ATOM 4585 C C . GLU A 1 578 ? -20.418 -20.273 12.096 1.00 98.31 578 GLU A C 1
ATOM 4587 O O . GLU A 1 578 ? -19.966 -19.211 12.527 1.00 98.31 578 GLU A O 1
ATOM 4592 N N . CYS A 1 579 ? -21.671 -20.655 12.338 1.00 98.19 579 CYS A N 1
ATOM 4593 C CA . CYS A 1 579 ? -22.581 -19.890 13.181 1.00 98.19 579 CYS A CA 1
ATOM 4594 C C . CYS A 1 579 ? -23.519 -20.832 13.933 1.00 98.19 579 CYS A C 1
ATOM 4596 O O . CYS A 1 579 ? -24.213 -21.632 13.294 1.00 98.19 579 CYS A O 1
ATOM 4598 N N . ASP A 1 580 ? -23.533 -20.683 15.259 1.00 97.88 580 ASP A N 1
ATOM 4599 C CA . ASP A 1 580 ? -24.311 -21.488 16.211 1.00 97.88 580 ASP A CA 1
ATOM 4600 C C . ASP A 1 580 ? -25.646 -20.807 16.604 1.00 97.88 580 ASP A C 1
ATOM 4602 O O . ASP A 1 580 ? -26.380 -21.286 17.476 1.00 97.88 580 ASP A O 1
ATOM 4606 N N . LEU A 1 581 ? -25.960 -19.664 15.985 1.00 97.25 581 LEU A N 1
ATOM 4607 C CA . LEU A 1 581 ? -27.148 -18.851 16.252 1.00 97.25 581 LEU A CA 1
ATOM 4608 C C . LEU A 1 581 ? -28.299 -19.179 15.298 1.00 97.25 581 LEU A C 1
ATOM 4610 O O . LEU A 1 581 ? -28.093 -19.551 14.142 1.00 97.25 581 LEU A O 1
ATOM 4614 N N . GLU A 1 582 ? -29.522 -18.978 15.778 1.00 97.62 582 GLU A N 1
ATOM 4615 C CA . GLU A 1 582 ? -30.736 -19.108 14.973 1.00 97.62 582 GLU A CA 1
ATOM 4616 C C . GLU A 1 582 ? -30.998 -17.784 14.243 1.00 97.62 582 GLU A C 1
ATOM 4618 O O . GLU A 1 582 ? -31.410 -16.802 14.855 1.00 97.62 582 GLU A O 1
ATOM 4623 N N . LEU A 1 583 ? -30.710 -17.745 12.937 1.00 98.12 583 LEU A N 1
ATOM 4624 C CA . LEU A 1 583 ? -30.860 -16.544 12.108 1.00 98.12 583 LEU A CA 1
ATOM 4625 C C . LEU A 1 583 ? -32.097 -16.632 11.202 1.00 98.12 583 LEU A C 1
ATOM 4627 O O . LEU A 1 583 ? -32.307 -17.631 10.510 1.00 98.12 583 LEU A O 1
ATOM 4631 N N . PHE A 1 584 ? -32.864 -15.548 11.135 1.00 97.50 584 PHE A N 1
ATOM 4632 C CA . PHE A 1 584 ? -33.878 -15.302 10.110 1.00 97.50 584 PHE A CA 1
ATOM 4633 C C . PHE A 1 584 ? -33.220 -14.862 8.791 1.00 97.50 584 PHE A C 1
ATOM 4635 O O . PHE A 1 584 ? -32.139 -14.276 8.795 1.00 97.50 584 PHE A O 1
ATOM 4642 N N . ASP A 1 585 ? -33.864 -15.144 7.650 1.00 96.94 585 ASP A N 1
ATOM 4643 C CA . ASP A 1 585 ? -33.319 -14.887 6.296 1.00 96.94 585 ASP A CA 1
ATOM 4644 C C . ASP A 1 585 ? -31.876 -15.409 6.110 1.00 96.94 585 ASP A C 1
ATOM 4646 O O . ASP A 1 585 ? -31.007 -14.758 5.525 1.00 96.94 585 ASP A O 1
ATOM 4650 N N . LEU A 1 586 ? -31.604 -16.598 6.660 1.00 97.62 586 LEU A N 1
ATOM 4651 C CA . LEU A 1 586 ? -30.285 -17.213 6.607 1.00 97.62 586 LEU A CA 1
ATOM 4652 C C . LEU A 1 586 ? -29.895 -17.564 5.165 1.00 97.62 586 LEU A C 1
ATOM 4654 O O . LEU A 1 586 ? -30.514 -18.405 4.513 1.00 97.62 586 LEU A O 1
ATOM 4658 N N . LYS A 1 587 ? -28.778 -16.998 4.713 1.00 97.69 587 LYS A N 1
ATOM 4659 C CA . LYS A 1 587 ? -28.063 -17.393 3.496 1.00 97.69 587 LYS A CA 1
ATOM 4660 C C . LYS A 1 587 ? -26.710 -17.940 3.916 1.00 97.69 587 LYS A C 1
ATOM 4662 O O . LYS A 1 587 ? -25.911 -17.210 4.502 1.00 97.69 587 LYS A O 1
ATOM 4667 N N . ARG A 1 588 ? -26.460 -19.218 3.634 1.00 97.81 588 ARG A N 1
ATOM 4668 C CA . ARG A 1 588 ? -25.232 -19.921 4.023 1.00 97.81 588 ARG A CA 1
ATOM 4669 C C . ARG A 1 588 ? -24.536 -20.511 2.800 1.00 97.81 588 ARG A C 1
ATOM 4671 O O . ARG A 1 588 ? -25.160 -21.160 1.969 1.00 97.81 588 ARG A O 1
ATOM 4678 N N . GLN A 1 589 ? -23.235 -20.285 2.739 1.00 96.00 589 GLN A N 1
ATOM 4679 C CA . GLN A 1 589 ? -22.252 -20.909 1.860 1.00 96.00 589 GLN A CA 1
ATOM 4680 C C . GLN A 1 589 ? -21.073 -21.363 2.744 1.00 96.00 589 GLN A C 1
ATOM 4682 O O . GLN A 1 589 ? -20.963 -20.882 3.875 1.00 96.00 589 GLN A O 1
ATOM 4687 N N . PRO A 1 590 ? -20.184 -22.259 2.278 1.00 92.19 590 PRO A N 1
ATOM 4688 C CA . PRO A 1 590 ? -19.078 -22.764 3.103 1.00 92.19 590 PRO A CA 1
ATOM 4689 C C . PRO A 1 590 ? -18.214 -21.661 3.736 1.00 92.19 590 PRO A C 1
ATOM 4691 O O . PRO A 1 590 ? -17.793 -21.769 4.885 1.00 92.19 590 PRO A O 1
ATOM 4694 N N . ASN A 1 591 ? -18.006 -20.573 2.998 1.00 95.56 591 ASN A N 1
ATOM 4695 C CA . ASN A 1 591 ? -17.136 -19.461 3.358 1.00 95.56 591 ASN A CA 1
ATOM 4696 C C . ASN A 1 591 ? -17.899 -18.135 3.557 1.00 95.56 591 ASN A C 1
ATOM 4698 O O . ASN A 1 591 ? -17.295 -17.064 3.623 1.00 95.56 591 ASN A O 1
ATOM 4702 N N . ARG A 1 592 ? -19.236 -18.174 3.647 1.00 97.94 592 ARG A N 1
ATOM 4703 C CA . ARG A 1 592 ? -20.058 -16.969 3.811 1.00 97.94 592 ARG A CA 1
ATOM 4704 C C . ARG A 1 592 ? -21.372 -17.254 4.523 1.00 97.94 592 ARG A C 1
ATOM 4706 O O . ARG A 1 592 ? -22.082 -18.198 4.191 1.00 97.94 592 ARG A O 1
ATOM 4713 N N . ILE A 1 593 ? -21.758 -16.367 5.433 1.00 98.38 593 ILE A N 1
ATOM 4714 C CA . ILE A 1 593 ? -23.081 -16.377 6.056 1.00 98.38 593 ILE A CA 1
ATOM 4715 C C . ILE A 1 593 ? -23.676 -14.969 6.083 1.00 98.38 593 ILE A C 1
ATOM 4717 O O . ILE A 1 593 ? -22.962 -13.976 6.246 1.00 98.38 593 ILE A O 1
ATOM 4721 N N . SER A 1 594 ? -24.991 -14.872 5.931 1.00 98.12 594 SER A N 1
ATOM 4722 C CA . SER A 1 594 ? -25.735 -13.665 6.279 1.00 98.12 594 SER A CA 1
ATOM 4723 C C . SER A 1 594 ? -27.113 -14.007 6.822 1.00 98.12 594 SER A C 1
ATOM 4725 O O . SER A 1 594 ? -27.725 -14.952 6.334 1.00 98.12 594 SER A O 1
ATOM 4727 N N . GLY A 1 595 ? -27.611 -13.225 7.771 1.00 98.19 595 GLY A N 1
ATOM 4728 C CA . GLY A 1 595 ? -28.955 -13.375 8.323 1.00 98.19 595 GLY A CA 1
ATOM 4729 C C . GLY A 1 595 ? -29.245 -12.321 9.388 1.00 98.19 595 GLY A C 1
ATOM 4730 O O . GLY A 1 595 ? -28.424 -11.436 9.635 1.00 98.19 595 GLY A O 1
ATOM 4731 N N . ILE A 1 596 ? -30.414 -12.416 10.008 1.00 98.19 596 ILE A N 1
ATOM 4732 C CA . ILE A 1 596 ? -30.890 -11.506 11.052 1.00 98.19 596 ILE A CA 1
ATOM 4733 C C . ILE A 1 596 ? -31.091 -12.314 12.335 1.00 98.19 596 ILE A C 1
ATOM 4735 O O . ILE A 1 596 ? -31.847 -13.281 12.339 1.00 98.19 596 ILE A O 1
ATOM 4739 N N . LEU A 1 597 ? -30.427 -11.929 13.420 1.00 97.50 597 LEU A N 1
ATOM 4740 C CA . LEU A 1 597 ? -30.697 -12.430 14.762 1.00 97.50 597 LEU A CA 1
ATOM 4741 C C . LEU A 1 597 ? -31.764 -11.533 15.394 1.00 97.50 597 LEU A C 1
ATOM 4743 O O . LEU A 1 597 ? -31.517 -10.348 15.611 1.00 97.50 597 LEU A O 1
ATOM 4747 N N . ASN A 1 598 ? -32.938 -12.099 15.674 1.00 97.44 598 ASN A N 1
ATOM 4748 C CA . ASN A 1 598 ? -34.101 -11.373 16.188 1.00 97.44 598 ASN A CA 1
ATOM 4749 C C . ASN A 1 598 ? -34.503 -10.197 15.268 1.00 97.44 598 ASN A C 1
ATOM 4751 O O . ASN A 1 598 ? -35.107 -10.434 14.220 1.00 97.44 598 ASN A O 1
ATOM 4755 N N . GLU A 1 599 ? -34.160 -8.953 15.613 1.00 95.88 599 GLU A N 1
ATOM 4756 C CA . GLU A 1 599 ? -34.479 -7.747 14.834 1.00 95.88 599 GLU A CA 1
ATOM 4757 C C . GLU A 1 599 ? -33.241 -7.103 14.180 1.00 95.88 599 GLU A C 1
ATOM 4759 O O . GLU A 1 599 ? -32.126 -7.191 14.680 1.00 95.88 599 GLU A O 1
ATOM 4764 N N . ASN A 1 600 ? -33.416 -6.383 13.068 1.00 94.19 600 ASN A N 1
ATOM 4765 C CA . ASN A 1 600 ? -32.312 -5.721 12.357 1.00 94.19 600 ASN A CA 1
ATOM 4766 C C . ASN A 1 600 ? -32.005 -4.320 12.923 1.00 94.19 600 ASN A C 1
ATOM 4768 O O . ASN A 1 600 ? -32.232 -3.316 12.247 1.00 94.19 600 ASN A O 1
ATOM 4772 N N . ILE A 1 601 ? -31.529 -4.259 14.170 1.00 96.19 601 ILE A N 1
ATOM 4773 C CA . ILE A 1 601 ? -31.225 -2.995 14.863 1.00 96.19 601 ILE A CA 1
ATOM 4774 C C . ILE A 1 601 ? -29.727 -2.661 14.801 1.00 96.19 601 ILE A C 1
ATOM 4776 O O . ILE A 1 601 ? -29.358 -1.542 14.455 1.00 96.19 601 ILE A O 1
ATOM 4780 N N . ALA A 1 602 ? -28.855 -3.618 15.116 1.00 97.44 602 ALA A N 1
ATOM 4781 C CA . ALA A 1 602 ? -27.403 -3.472 15.004 1.00 97.44 602 ALA A CA 1
ATOM 4782 C C . ALA A 1 602 ? -26.845 -4.175 13.757 1.00 97.44 602 ALA A C 1
ATOM 4784 O O . ALA A 1 602 ? -27.514 -5.006 13.139 1.00 97.44 602 ALA A O 1
ATOM 4785 N N 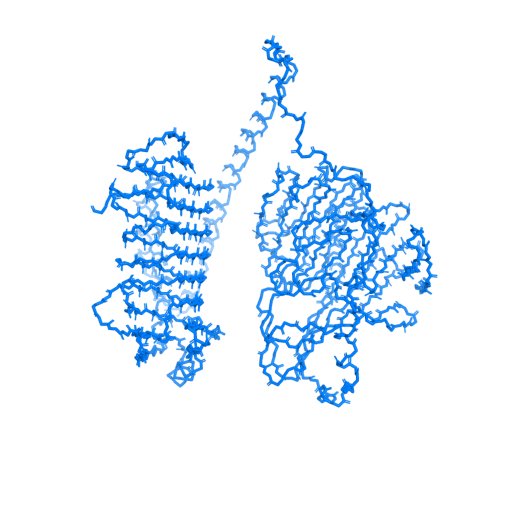. GLN A 1 603 ? -25.603 -3.862 13.386 1.00 98.25 603 GLN A N 1
ATOM 4786 C CA . GLN A 1 603 ? -24.939 -4.429 12.208 1.00 98.25 603 GLN A CA 1
ATOM 4787 C C . GLN A 1 603 ? -23.596 -5.054 12.566 1.00 98.25 603 GLN A C 1
ATOM 4789 O O . GLN A 1 603 ? -22.738 -4.401 13.156 1.00 98.25 603 GLN A O 1
ATOM 4794 N N . ILE A 1 604 ? -23.388 -6.299 12.141 1.00 98.44 604 ILE A N 1
ATOM 4795 C CA . ILE A 1 604 ? -22.132 -7.024 12.324 1.00 98.44 604 ILE A CA 1
ATOM 4796 C C . ILE A 1 604 ? -21.588 -7.460 10.970 1.00 98.44 604 ILE A C 1
ATOM 4798 O O . ILE A 1 604 ? -22.194 -8.272 10.271 1.00 98.44 604 ILE A O 1
ATOM 4802 N N . ASN A 1 605 ? -20.413 -6.945 10.623 1.00 98.25 605 ASN A N 1
ATOM 4803 C CA . ASN A 1 605 ? -19.670 -7.287 9.421 1.00 98.25 605 ASN A CA 1
ATOM 4804 C C . ASN A 1 605 ? -18.322 -7.895 9.816 1.00 98.25 605 ASN A C 1
ATOM 4806 O O . ASN A 1 605 ? -17.468 -7.208 10.369 1.00 98.25 605 ASN A O 1
ATOM 4810 N N . LEU A 1 606 ? -18.126 -9.177 9.509 1.00 98.44 606 LEU A N 1
ATOM 4811 C CA . LEU A 1 606 ? -16.891 -9.911 9.788 1.00 98.44 606 LEU A CA 1
ATOM 4812 C C . LEU A 1 606 ? -16.266 -10.353 8.466 1.00 98.44 606 LEU A C 1
ATOM 4814 O O . LEU A 1 606 ? -16.904 -11.050 7.679 1.00 98.44 606 LEU A O 1
ATOM 4818 N N . ASN A 1 607 ? -15.027 -9.963 8.197 1.00 96.12 607 ASN A N 1
ATOM 4819 C CA . ASN A 1 607 ? -14.350 -10.335 6.960 1.00 96.12 607 ASN A CA 1
ATOM 4820 C C . ASN A 1 607 ? -12.939 -10.833 7.253 1.00 96.12 607 ASN A C 1
ATOM 4822 O O . ASN A 1 607 ? -12.191 -10.186 7.981 1.00 96.12 607 ASN A O 1
ATOM 4826 N N . THR A 1 608 ? -12.559 -11.955 6.652 1.00 93.50 608 THR A N 1
ATOM 4827 C CA . THR A 1 608 ? -11.165 -12.405 6.635 1.00 93.50 608 THR A CA 1
ATOM 4828 C C . THR A 1 608 ? -10.759 -12.879 5.244 1.00 93.50 608 THR A C 1
ATOM 4830 O O . THR A 1 608 ? -11.608 -13.326 4.471 1.00 93.50 608 THR A O 1
ATOM 4833 N N . VAL A 1 609 ? -9.480 -12.760 4.888 1.00 83.81 609 VAL A N 1
ATOM 4834 C CA . VAL A 1 609 ? -8.970 -13.350 3.640 1.00 83.81 609 VAL A CA 1
ATOM 4835 C C . VAL A 1 609 ? -8.572 -14.801 3.888 1.00 83.81 609 VAL A C 1
ATOM 4837 O O . VAL A 1 609 ? -9.057 -15.686 3.194 1.00 83.81 609 VAL A O 1
ATOM 4840 N N . LYS A 1 610 ? -7.749 -15.069 4.903 1.00 85.06 610 LYS A N 1
ATOM 4841 C CA . LYS A 1 610 ? -7.280 -16.407 5.269 1.00 85.06 610 LYS A CA 1
ATOM 4842 C C . LYS A 1 610 ? -7.553 -16.675 6.744 1.00 85.06 610 LYS A C 1
ATOM 4844 O O . LYS A 1 610 ? -6.818 -16.219 7.617 1.00 85.06 610 LYS A O 1
ATOM 4849 N N . GLY A 1 611 ? -8.585 -17.459 7.019 1.00 94.94 611 GLY A N 1
ATOM 4850 C CA . GLY A 1 611 ? -8.953 -17.843 8.376 1.00 94.94 611 GLY A CA 1
ATOM 4851 C C . GLY A 1 611 ? -10.417 -18.222 8.506 1.00 94.94 611 GLY A C 1
ATOM 4852 O O . GLY A 1 611 ? -11.241 -17.956 7.628 1.00 94.94 611 GLY A O 1
ATOM 4853 N N . ASN A 1 612 ? -10.743 -18.853 9.625 1.00 98.38 612 ASN A N 1
ATOM 4854 C CA . ASN A 1 612 ? -12.108 -19.237 9.940 1.00 98.38 612 ASN A CA 1
ATOM 4855 C C . ASN A 1 612 ? -12.820 -18.104 10.677 1.00 98.38 612 ASN A C 1
ATOM 4857 O O . ASN A 1 612 ? -12.220 -17.401 11.493 1.00 98.38 612 ASN A O 1
ATOM 4861 N N . ILE A 1 613 ? -14.117 -17.959 10.423 1.00 98.56 613 ILE A N 1
ATOM 4862 C CA . ILE A 1 613 ? -14.988 -17.098 11.219 1.00 98.56 613 ILE A CA 1
ATOM 4863 C C . ILE A 1 613 ? -15.944 -17.992 11.996 1.00 98.56 613 ILE A C 1
ATOM 4865 O O . ILE A 1 613 ? -16.670 -18.782 11.396 1.00 98.56 613 ILE A O 1
ATOM 4869 N N . ARG A 1 614 ? -15.972 -17.848 13.320 1.00 98.56 614 ARG A N 1
ATOM 4870 C CA . ARG A 1 614 ? -16.908 -18.549 14.196 1.00 98.56 614 ARG A CA 1
ATOM 4871 C C . ARG A 1 614 ? -17.784 -17.554 14.938 1.00 98.56 614 ARG A C 1
ATOM 4873 O O . ARG A 1 614 ? -17.279 -16.688 15.647 1.00 98.56 614 ARG A O 1
ATOM 4880 N N . ILE A 1 615 ? -19.094 -17.708 14.792 1.00 98.50 615 ILE A N 1
ATOM 4881 C CA . ILE A 1 615 ? -20.098 -16.903 15.483 1.00 98.50 615 ILE A CA 1
ATOM 4882 C C . ILE A 1 615 ? -20.819 -17.793 16.501 1.00 98.50 615 ILE A C 1
ATOM 4884 O O . ILE A 1 615 ? -21.550 -18.707 16.118 1.00 98.50 615 ILE A O 1
ATOM 4888 N N . GLY A 1 616 ? -20.593 -17.538 17.787 1.00 97.75 616 GLY A N 1
ATOM 4889 C CA . GLY A 1 616 ? -21.070 -18.364 18.896 1.00 97.75 616 GLY A CA 1
ATOM 4890 C C . GLY A 1 616 ? -22.053 -17.652 19.825 1.00 97.75 616 GLY A C 1
ATOM 4891 O O . GLY A 1 616 ? -22.303 -16.451 19.709 1.00 97.75 616 GLY A O 1
ATOM 4892 N N . LYS A 1 617 ? -22.595 -18.422 20.770 1.00 96.31 617 LYS A N 1
ATOM 4893 C CA . LYS A 1 617 ? -23.368 -17.926 21.918 1.00 96.31 617 LYS A CA 1
ATOM 4894 C C . LYS A 1 617 ? -22.414 -17.708 23.098 1.00 96.31 617 LYS A C 1
ATOM 4896 O O . LYS A 1 617 ? -21.484 -18.500 23.256 1.00 96.31 617 LYS A O 1
ATOM 4901 N N . ILE A 1 618 ? -22.627 -16.648 23.881 1.00 91.00 618 ILE A N 1
ATOM 4902 C CA . ILE A 1 618 ? -21.922 -16.434 25.164 1.00 91.00 618 ILE A CA 1
ATOM 4903 C C . ILE A 1 618 ? -22.420 -17.423 26.219 1.00 91.00 618 ILE A C 1
ATOM 4905 O O . ILE A 1 618 ? -23.636 -17.726 26.211 1.00 91.00 618 ILE A O 1
#

Secondary structure (DSSP, 8-state):
-PPEEEEE-TT-SSSPEEEEE-SS-EEEEETTTTTEEEEEEETTEE-B-B-TTS-EEETTEEE-BEEEEEESSTTTTTTT---EEEEETTEEEEEEEEE-SS-EEEEEEEEEE-SSSSEEEEEEEEEE-SSS-EEEEEEEEEEE--SS-GGG-EEEEEETTEEEEE----BT-EEEE--SSSEEEEEETTEEEEEE--TTT-SEEEEEB-TT-S-EEEEEEEEEEEE-TTEEEEEEEEEEEEE--HHHHHHHHHHHGGG--EEEEE-SS-HHHHS-HHHHHHTTSPPP------S-----SS----S----PPPPHHHHHHHHHHHHHHHHHHHHHHHHHHHHHHHHHHHHHHHHHHHHHHHHHTT----GGGTTTTTTS-TTTTTTS----HHHHHHHHHHHHHHTT-EEEEEEEEEEEETTS-SEEEEEEEES-EEEEEESSSEEEEEEEEEEEESSHHHHHHHHHHTPPEEEEETTEEEEE----TT--EEEEEEEEESEEEEEEEEEEES-EEEES-EEEEEEEEEEES-EEEE----TT-EEEEEEEES-EEEEE-TT--EEEEEEEEES-EEE-S--EEEEEETTEEEEEESSSSEEEEEEEEES-EEEEE-

Sequence (618 aa):
MTARIFHEDRLNAGQPQLILENELMSVMLLPELGGRILDIQTEGFTFLHRIYPRSVQFGAYIEHGGIEECIGKAPGTLWNTPWRVKEMMNGVILSTISSTAFSKVLLQKKVTLDDAEPILQVEYSFINIDPKFNKFTFGIHPELCLGDDFKENEYHIPFEDGILSGTFVEVGLKQFVTPAEGWCATTYNGKAYATLFPTEVIDCLEIYYPRIGTHFVLQPLIWGVGLSPNRKASFTSLTYAGDGDLQTILDLYERKKDELVFSYVPIEPPPEQIFSEREILFTQRRPPITMPIDEFGQLPRGQLRNGFLEQAEIPEEIEQREEEIRARQEDLIERNLMAEAGRIAELAAVQARIVEATRRMLRDLDLPVADEVDLAVEEQNEQEIVQRGRIPRAVQHVNHLFEAIDAERHREIAREKVSFVKGEVTEISLSSIVGAIWMQSWDEPKVEIEITRQVEAMTEENAIEMLNTTRPEITQEGTTLVIQSRGGNGKPIINYSIRIPREMSEIELDFVDGNVSVLDILPARLKINGLSGNIEIKGGITENSIYDVKSVGGNISFNIDPHANCSIKATSLVGAVECDLELFDLKRQPNRISGILNENIAQINLNTVKGNIRIGKI

Radius of gyration: 28.88 Å; chains: 1; bounding box: 79×79×71 Å